Protein AF-0000000071026426 (afdb_homodimer)

InterPro domains:
  IPR013525 ABC-2 type transporter, transmembrane domain [PF01061] (14-200)
  IPR050352 ATP-binding cassette subfamily G transporters [PTHR48041] (13-246)

Radius of gyration: 24.34 Å; Cα contacts (8 Å, |Δi|>4): 706; chains: 2; bounding box: 54×74×60 Å

Secondary structure (DSSP, 8-state):
-HHHHHHTTHHHHHHHHHHHHHHHHT-S---BTTHHHHHHHHHHHHHHHHHHHTTHHHHHHHHHHHHHHHHHHHTT-S-HHHHHHHIIIIIIHHHHHHHHHHHHHHHHHHHT----HHHHHHHHHHHHHHHHHHHHHHHHHHHH-S-HHHHHHHHHHHHHHHHHTTSSSS-GGGS-HHHHGGGGT-HHHHHHHHHHHHHHTT-EEE-TTT--EEEHHHHHHHHT---SHHHHHHHHHHHHHHHHHHHHHHHHHHHHS----/-HHHHHHTTHHHHHHHHHHHHHHHHTTT---BTTHHHHHHHHHHHHHHHHHHHHTHHHHHHHHHHHHHHHHHHHTT-S-HHHHHHHIIIIIIHHHHHHHHHHHHHHHHHHHT----HHHHHHHHHHHHHHHHHHHHHHHHHHHH-S-HHHHHHHHHHHHHHHHHTTSSSS-GGGS-HHHHGGGGT-HHHHHHHHHHHHHHTT-EEE-TTT--EEEHHHHHHHHT---SHHHHHHHHHHHHHHHHHHHHHHHHHHHHS----

Solvent-accessible surface area (backbone atoms only — not comparable to full-atom values): 26632 Å² total; per-residue (Å²): 114,67,71,56,54,63,52,55,62,47,51,49,54,50,38,49,52,50,23,50,49,52,14,58,65,40,48,54,60,58,56,36,40,72,46,23,60,42,32,52,52,25,49,41,44,48,53,54,50,48,36,49,58,66,37,61,63,48,36,59,53,49,44,61,47,46,56,54,44,48,54,42,40,60,69,69,72,45,59,69,65,60,48,50,49,44,44,47,59,62,47,50,37,53,67,46,48,52,43,46,50,52,32,40,61,46,26,46,63,38,23,44,56,75,93,40,70,70,50,46,52,51,47,41,48,40,53,49,44,42,31,46,35,40,42,23,50,33,46,27,34,39,44,68,35,93,42,64,70,60,21,46,50,51,40,51,53,51,50,52,54,19,51,57,44,27,46,80,39,32,46,60,86,71,37,56,75,91,57,43,67,55,41,78,71,14,56,44,18,32,39,34,49,29,46,43,43,64,59,28,54,84,40,70,18,46,26,86,85,81,64,49,72,43,47,31,52,56,53,33,54,76,59,70,46,60,75,47,77,61,35,45,50,47,28,53,50,50,35,50,51,50,25,52,51,34,43,51,50,22,50,53,40,50,64,65,52,78,67,74,128,115,67,73,56,54,63,52,54,63,48,51,49,54,50,38,48,52,49,23,50,49,53,14,57,64,41,47,52,59,59,57,36,41,72,45,22,60,41,31,51,53,26,48,43,45,49,54,54,51,48,36,50,58,66,37,61,64,49,38,57,56,47,42,60,46,47,56,54,44,48,55,41,40,61,70,69,72,48,57,70,66,60,48,50,50,44,44,44,61,63,46,49,39,53,65,47,48,51,42,46,50,54,31,39,62,47,25,46,62,39,23,45,55,77,93,41,70,72,49,47,53,51,48,42,49,40,52,50,42,40,32,47,35,40,42,23,49,34,46,27,34,41,45,68,35,93,42,64,70,60,21,46,50,52,40,50,53,50,50,51,55,18,53,58,43,26,47,80,38,32,46,60,85,72,37,57,74,91,57,44,65,56,42,80,70,14,56,45,18,32,38,34,50,29,45,44,43,64,58,28,55,84,39,70,18,45,25,86,84,82,63,48,74,42,48,32,51,56,53,33,54,74,59,69,46,62,73,49,78,61,34,45,50,47,26,53,50,50,36,49,50,49,28,51,53,35,42,50,50,22,50,53,39,51,67,64,52,80,68,75,130

Organism: Stichopus japonicus (NCBI:txid307972)

Sequence (522 aa):
MKDLQLSVPRQPLVTVVFALIVGGLFWQLDNSEGSGIQNRVGASFFLVTNMLFANAAATELFISERVIFIHESASGYYRVSTYFLAKVFCDLLPMRLIPTVIYCGITYWMIGFVQDAAKFFFFALTLLLTTLAGTSITFFYGATVGNSTLANLATTMSFVVMLIFGGLFLNINTLPTWLQWLQYISFARYGLNALSVNELKGLVFEDELTGRIENGTDYLQEQGIRHDEWGLWQNCVALAAYIIILMTLAYVQLRRIPKTKMKDLQLSVPRQPLVTVVFALIVGGLFWQLDNSEGSGIQNRVGASFFLVTNMLFANAAATELFISERVIFIHESASGYYRVSTYFLAKVFCDLLPMRLIPTVIYCGITYWMIGFVQDAAKFFFFALTLLLTTLAGTSITFFYGATVGNSTLANLATTMSFVVMLIFGGLFLNINTLPTWLQWLQYISFARYGLNALSVNELKGLVFEDELTGRIENGTDYLQEQGIRHDEWGLWQNCVALAAYIIILMTLAYVQLRRIPKTK

Structure (mmCIF, N/CA/C/O backbone):
data_AF-0000000071026426-model_v1
#
loop_
_entity.id
_entity.type
_entity.pdbx_description
1 polymer 'Putative ATP-binding cassette sub-family G member 2 isoform X2'
#
loop_
_atom_site.group_PDB
_atom_site.id
_atom_site.type_symbol
_atom_site.label_atom_id
_atom_site.label_alt_id
_atom_site.label_comp_id
_atom_site.label_asym_id
_atom_site.label_entity_id
_atom_site.label_seq_id
_atom_site.pdbx_PDB_ins_code
_atom_site.Cartn_x
_atom_site.Cartn_y
_atom_site.Cartn_z
_atom_site.occupancy
_atom_site.B_iso_or_equiv
_atom_site.auth_seq_id
_atom_site.auth_comp_id
_atom_site.auth_asym_id
_atom_site.auth_atom_id
_atom_site.pdbx_PDB_model_num
ATOM 1 N N . MET A 1 1 ? 19.656 27.469 12.266 1 32.25 1 MET A N 1
ATOM 2 C CA . MET A 1 1 ? 20.656 26.469 11.922 1 32.25 1 MET A CA 1
ATOM 3 C C . MET A 1 1 ? 20.5 25.203 12.758 1 32.25 1 MET A C 1
ATOM 5 O O . MET A 1 1 ? 21.062 24.172 12.43 1 32.25 1 MET A O 1
ATOM 9 N N . LYS A 1 2 ? 20.047 25.422 14.023 1 40.22 2 LYS A N 1
ATOM 10 C CA . LYS A 1 2 ? 19.922 24.344 14.992 1 40.22 2 LYS A CA 1
ATOM 11 C C . LYS A 1 2 ? 18.844 23.344 14.578 1 40.22 2 LYS A C 1
ATOM 13 O O . LYS A 1 2 ? 19 22.141 14.766 1 40.22 2 LYS A O 1
ATOM 18 N N . ASP A 1 3 ? 17.75 23.797 14.102 1 41.16 3 ASP A N 1
ATOM 19 C CA . ASP A 1 3 ? 16.625 22.938 13.758 1 41.16 3 ASP A CA 1
ATOM 20 C C . ASP A 1 3 ? 16.938 22.062 12.547 1 41.16 3 ASP A C 1
ATOM 22 O O . ASP A 1 3 ? 16.438 20.938 12.438 1 41.16 3 ASP A O 1
ATOM 26 N N . LEU A 1 4 ? 17.766 22.641 11.68 1 40.25 4 LEU A N 1
ATOM 27 C CA . LEU A 1 4 ? 18.281 21.906 10.531 1 40.25 4 LEU A CA 1
ATOM 28 C C . LEU A 1 4 ? 19.219 20.781 10.977 1 40.25 4 LEU A C 1
ATOM 30 O O . LEU A 1 4 ? 19.219 19.703 10.391 1 40.25 4 LEU A O 1
ATOM 34 N N . GLN A 1 5 ? 20.031 21.078 11.938 1 41.94 5 GLN A N 1
ATOM 35 C CA . GLN A 1 5 ? 21 20.094 12.422 1 41.94 5 GLN A CA 1
ATOM 36 C C . GLN A 1 5 ? 20.312 18.875 13.023 1 41.94 5 GLN A C 1
ATOM 38 O O . GLN A 1 5 ? 20.828 17.766 12.938 1 41.94 5 GLN A O 1
ATOM 43 N N . LEU A 1 6 ? 19.312 19.094 13.75 1 42.72 6 LEU A N 1
ATOM 44 C CA . LEU A 1 6 ? 18.609 17.984 14.359 1 42.72 6 LEU A CA 1
ATOM 45 C C . LEU A 1 6 ? 17.812 17.203 13.312 1 42.72 6 LEU A C 1
ATOM 47 O O . LEU A 1 6 ? 17.453 16.047 13.523 1 42.72 6 LEU A O 1
ATOM 51 N N . SER A 1 7 ? 17.484 17.859 12.195 1 45.44 7 SER A N 1
ATOM 52 C CA . SER A 1 7 ? 16.734 17.234 11.117 1 45.44 7 SER A CA 1
ATOM 53 C C . SER A 1 7 ? 17.625 16.312 10.281 1 45.44 7 SER A C 1
ATOM 55 O O . SER A 1 7 ? 17.172 15.297 9.758 1 45.44 7 SER A O 1
ATOM 57 N N . VAL A 1 8 ? 18.953 16.734 10.195 1 46.66 8 VAL A N 1
ATOM 58 C CA . VAL A 1 8 ? 19.891 16.094 9.297 1 46.66 8 VAL A CA 1
ATOM 59 C C . VAL A 1 8 ? 20.203 14.68 9.797 1 46.66 8 VAL A C 1
ATOM 61 O O . VAL A 1 8 ? 20.188 13.719 9.023 1 46.66 8 VAL A O 1
ATOM 64 N N . PRO A 1 9 ? 20.594 14.578 11.078 1 47.81 9 PRO A N 1
ATOM 65 C CA . PRO A 1 9 ? 21 13.227 11.469 1 47.81 9 PRO A CA 1
ATOM 66 C C . PRO A 1 9 ? 19.828 12.25 11.539 1 47.81 9 PRO A C 1
ATOM 68 O O . PRO A 1 9 ? 20.047 11.031 11.578 1 47.81 9 PRO A O 1
ATOM 71 N N . ARG A 1 10 ? 18.672 12.734 11.5 1 55 10 ARG A N 1
ATOM 72 C CA . ARG A 1 10 ? 17.484 11.922 11.75 1 55 10 ARG A CA 1
ATOM 73 C C . ARG A 1 10 ? 17.062 11.156 10.492 1 55 10 ARG A C 1
ATOM 75 O O . ARG A 1 10 ? 16.578 10.023 10.586 1 55 10 ARG A O 1
ATOM 82 N N . GLN A 1 11 ? 17.703 11.617 9.391 1 67.31 11 GLN A N 1
ATOM 83 C CA . GLN A 1 11 ? 17.219 11.008 8.164 1 67.31 11 GLN A CA 1
ATOM 84 C C . GLN A 1 11 ? 17.922 9.672 7.895 1 67.31 11 GLN A C 1
ATOM 86 O O . GLN A 1 11 ? 17.266 8.672 7.613 1 67.31 11 GLN A O 1
ATOM 91 N N . PRO A 1 12 ? 19.312 9.734 8.266 1 71.88 12 PRO A N 1
ATOM 92 C CA . PRO A 1 12 ? 19.969 8.445 8.008 1 71.88 12 PRO A CA 1
ATOM 93 C C . PRO A 1 12 ? 19.562 7.371 9.016 1 71.88 12 PRO A C 1
ATOM 95 O O . PRO A 1 12 ? 19.469 6.191 8.656 1 71.88 12 PRO A O 1
ATOM 98 N N . LEU A 1 13 ? 19.359 7.777 10.242 1 78 13 LEU A N 1
ATOM 99 C CA . LEU A 1 13 ? 19 6.785 11.25 1 78 13 LEU A CA 1
ATOM 100 C C . LEU A 1 13 ? 17.625 6.176 10.93 1 78 13 LEU A C 1
ATOM 102 O O . LEU A 1 13 ? 17.453 4.961 11.055 1 78 13 LEU A O 1
ATOM 106 N N . VAL A 1 14 ? 16.812 6.996 10.492 1 77.12 14 VAL A N 1
ATOM 107 C CA . VAL A 1 14 ? 15.484 6.52 10.148 1 77.12 14 VAL A CA 1
ATOM 108 C C . VAL A 1 14 ? 15.57 5.551 8.969 1 77.12 14 VAL A C 1
ATOM 110 O O . VAL A 1 14 ? 14.914 4.508 8.961 1 77.12 14 VAL A O 1
ATOM 113 N N . THR A 1 15 ? 16.469 5.891 8.094 1 84.19 15 THR A N 1
ATOM 114 C CA . THR A 1 15 ? 16.641 5.047 6.914 1 84.19 15 THR A CA 1
ATOM 115 C C . THR A 1 15 ? 17.203 3.682 7.309 1 84.19 15 THR A C 1
ATOM 117 O O . THR A 1 15 ? 16.766 2.652 6.797 1 84.19 15 THR A O 1
ATOM 120 N N . VAL A 1 16 ? 18.094 3.705 8.227 1 90 16 VAL A N 1
ATOM 121 C CA . VAL A 1 16 ? 18.719 2.459 8.656 1 90 16 VAL A CA 1
ATOM 122 C C . VAL A 1 16 ? 17.688 1.602 9.398 1 90 16 VAL A C 1
ATOM 124 O O . VAL A 1 16 ? 17.625 0.387 9.195 1 90 16 VAL A O 1
ATOM 127 N N . VAL A 1 17 ? 16.938 2.221 10.18 1 87.69 17 VAL A N 1
ATOM 128 C CA . VAL A 1 17 ? 15.922 1.488 10.93 1 87.69 17 VAL A CA 1
ATOM 129 C C . VAL A 1 17 ? 14.922 0.849 9.969 1 87.69 17 VAL A C 1
ATOM 131 O O . VAL A 1 17 ? 14.594 -0.334 10.094 1 87.69 17 VAL A O 1
ATOM 134 N N . PHE A 1 18 ? 14.508 1.568 9.016 1 86.94 18 PHE A N 1
ATOM 135 C CA . PHE A 1 18 ? 13.57 1.042 8.031 1 86.94 18 PHE A CA 1
ATOM 136 C C . PHE A 1 18 ? 14.203 -0.081 7.219 1 86.94 18 PHE A C 1
ATOM 138 O O . PHE A 1 18 ? 13.547 -1.07 6.895 1 86.94 18 PHE A O 1
ATOM 145 N N . ALA A 1 19 ? 15.484 0.162 6.902 1 92.5 19 ALA A N 1
ATOM 146 C CA . ALA A 1 19 ? 16.188 -0.871 6.156 1 92.5 19 ALA A CA 1
ATOM 147 C C . ALA A 1 19 ? 16.281 -2.166 6.957 1 92.5 19 ALA A C 1
ATOM 149 O O . ALA A 1 19 ? 16.078 -3.256 6.414 1 92.5 19 ALA A O 1
ATOM 150 N N . LEU A 1 20 ? 16.5 -2.061 8.234 1 92.25 20 LEU A N 1
ATOM 151 C CA . LEU A 1 20 ? 16.609 -3.234 9.094 1 92.25 20 LEU A CA 1
ATOM 152 C C . LEU A 1 20 ? 15.258 -3.912 9.258 1 92.25 20 LEU A C 1
ATOM 154 O O . LEU A 1 20 ? 15.172 -5.141 9.312 1 92.25 20 LEU A O 1
ATOM 158 N N . ILE A 1 21 ? 14.266 -3.125 9.273 1 88.75 21 ILE A N 1
ATOM 159 C CA . ILE A 1 21 ? 12.922 -3.672 9.398 1 88.75 21 ILE A CA 1
ATOM 160 C C . ILE A 1 21 ? 12.555 -4.461 8.148 1 88.75 21 ILE A C 1
ATOM 162 O O . ILE A 1 21 ? 12.117 -5.609 8.234 1 88.75 21 ILE A O 1
ATOM 166 N N . VAL A 1 22 ? 12.75 -3.832 7.031 1 89.94 22 VAL A N 1
ATOM 167 C CA . VAL A 1 22 ? 12.422 -4.492 5.77 1 89.94 22 VAL A CA 1
ATOM 168 C C . VAL A 1 22 ? 13.312 -5.719 5.586 1 89.94 22 VAL A C 1
ATOM 170 O O . VAL A 1 22 ? 12.836 -6.789 5.199 1 89.94 22 VAL A O 1
ATOM 173 N N . GLY A 1 23 ? 14.617 -5.523 5.875 1 91.44 23 GLY A N 1
ATOM 174 C CA . GLY A 1 23 ? 15.531 -6.652 5.793 1 91.44 23 GLY A CA 1
ATOM 175 C C . GLY A 1 23 ? 15.164 -7.789 6.727 1 91.44 23 GLY A C 1
ATOM 176 O O . GLY A 1 23 ? 15.312 -8.961 6.379 1 91.44 23 GLY A O 1
ATOM 177 N N . GLY A 1 24 ? 14.688 -7.484 7.895 1 88.56 24 GLY A N 1
ATOM 178 C CA . GLY A 1 24 ? 14.25 -8.492 8.844 1 88.56 24 GLY A CA 1
ATOM 179 C C . GLY A 1 24 ? 12.961 -9.172 8.445 1 88.56 24 GLY A C 1
ATOM 180 O O . GLY A 1 24 ? 12.797 -10.383 8.648 1 88.56 24 GLY A O 1
ATOM 181 N N . LEU A 1 25 ? 12.086 -8.414 7.863 1 87.5 25 LEU A N 1
ATOM 182 C CA . LEU A 1 25 ? 10.812 -8.953 7.398 1 87.5 25 LEU A CA 1
ATOM 183 C C . LEU A 1 25 ? 11.023 -9.977 6.289 1 87.5 25 LEU A C 1
ATOM 185 O O . LEU A 1 25 ? 10.344 -11.008 6.246 1 87.5 25 LEU A O 1
ATOM 189 N N . PHE A 1 26 ? 11.93 -9.664 5.461 1 91.44 26 PHE A N 1
ATOM 190 C CA . PHE A 1 26 ? 12.219 -10.539 4.324 1 91.44 26 PHE A CA 1
ATOM 191 C C . PHE A 1 26 ? 13.586 -11.195 4.48 1 91.44 26 PHE A C 1
ATOM 193 O O . PHE A 1 26 ? 14.359 -11.258 3.527 1 91.44 26 PHE A O 1
ATOM 200 N N . TRP A 1 27 ? 13.758 -11.688 5.648 1 88.69 27 TRP A N 1
ATOM 201 C CA . TRP A 1 27 ? 15.07 -12.25 5.969 1 88.69 27 TRP A CA 1
ATOM 202 C C . TRP A 1 27 ? 15.32 -13.531 5.18 1 88.69 27 TRP A C 1
ATOM 204 O O . TRP A 1 27 ? 14.57 -14.5 5.309 1 88.69 27 TRP A O 1
ATOM 214 N N . GLN A 1 28 ? 16.359 -13.469 4.383 1 87.44 28 GLN A N 1
ATOM 215 C CA . GLN A 1 28 ? 16.828 -14.633 3.633 1 87.44 28 GLN A CA 1
ATOM 216 C C . GLN A 1 28 ? 15.672 -15.383 2.988 1 87.44 28 GLN A C 1
ATOM 218 O O . GLN A 1 28 ? 15.289 -16.453 3.455 1 87.44 28 GLN A O 1
ATOM 223 N N . LEU A 1 29 ? 15.336 -14.945 1.868 1 84.75 29 LEU A N 1
ATOM 224 C CA . LEU A 1 29 ? 14.195 -15.484 1.135 1 84.75 29 LEU A CA 1
ATOM 225 C C . LEU A 1 29 ? 14.477 -16.906 0.658 1 84.75 29 LEU A C 1
ATOM 227 O O . LEU A 1 29 ? 15.602 -17.219 0.259 1 84.75 29 LEU A O 1
ATOM 231 N N . ASP A 1 30 ? 13.461 -17.688 0.832 1 79.69 30 ASP A N 1
ATOM 232 C CA . ASP A 1 30 ? 13.578 -19.094 0.429 1 79.69 30 ASP A CA 1
ATOM 233 C C . ASP A 1 30 ? 13.281 -19.266 -1.06 1 79.69 30 ASP A C 1
ATOM 235 O O . ASP A 1 30 ? 12.773 -18.344 -1.706 1 79.69 30 ASP A O 1
ATOM 239 N N . ASN A 1 31 ? 13.766 -20.375 -1.622 1 79 31 ASN A N 1
ATOM 240 C CA . ASN A 1 31 ? 13.5 -20.703 -3.016 1 79 31 ASN A CA 1
ATOM 241 C C . ASN A 1 31 ? 12.391 -21.75 -3.137 1 79 31 ASN A C 1
ATOM 243 O O . ASN A 1 31 ? 12.461 -22.641 -3.986 1 79 31 ASN A O 1
ATOM 247 N N . SER A 1 32 ? 11.406 -21.562 -2.242 1 78.12 32 SER A N 1
ATOM 248 C CA . SER A 1 32 ? 10.281 -22.484 -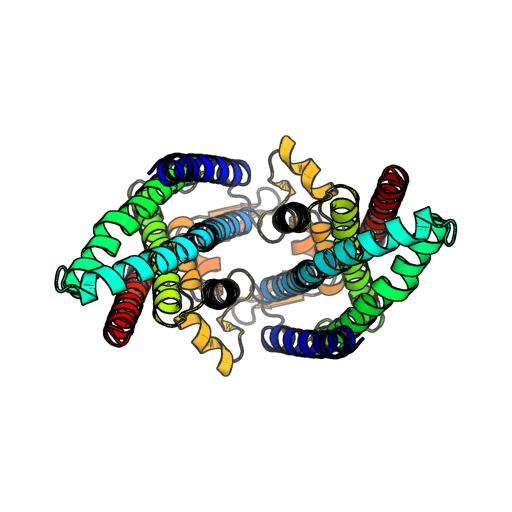2.32 1 78.12 32 SER A CA 1
ATOM 249 C C . SER A 1 32 ? 9.281 -22.047 -3.383 1 78.12 32 SER A C 1
ATOM 251 O O . SER A 1 32 ? 9.164 -20.844 -3.684 1 78.12 32 SER A O 1
ATOM 253 N N . GLU A 1 33 ? 8.711 -23.078 -3.928 1 75.44 33 GLU A N 1
ATOM 254 C CA . GLU A 1 33 ? 7.723 -22.781 -4.961 1 75.44 33 GLU A CA 1
ATOM 255 C C . GLU A 1 33 ? 6.543 -22 -4.391 1 75.44 33 GLU A C 1
ATOM 257 O O . GLU A 1 33 ? 6.055 -22.312 -3.299 1 75.44 33 GLU A O 1
ATOM 262 N N . GLY A 1 34 ? 6.02 -21.062 -5.039 1 73.25 34 GLY A N 1
ATOM 263 C CA . GLY A 1 34 ? 4.895 -20.219 -4.652 1 73.25 34 GLY A CA 1
ATOM 264 C C . GLY A 1 34 ? 5.289 -19.062 -3.76 1 73.25 34 GLY A C 1
ATOM 265 O O . GLY A 1 34 ? 5.184 -17.906 -4.16 1 73.25 34 GLY A O 1
ATOM 266 N N . SER A 1 35 ? 5.938 -19.438 -2.664 1 81.19 35 SER A N 1
ATOM 267 C CA . SER A 1 35 ? 6.285 -18.391 -1.703 1 81.19 35 SER A CA 1
ATOM 268 C C . SER A 1 35 ? 7.539 -17.641 -2.137 1 81.19 35 SER A C 1
ATOM 270 O O . SER A 1 35 ? 7.691 -16.453 -1.832 1 81.19 35 SER A O 1
ATOM 272 N N . GLY A 1 36 ? 8.383 -18.344 -2.879 1 85.88 36 GLY A N 1
ATOM 273 C CA . GLY A 1 36 ? 9.633 -17.719 -3.285 1 85.88 36 GLY A CA 1
ATOM 274 C C . GLY A 1 36 ? 9.43 -16.516 -4.18 1 85.88 36 GLY A C 1
ATOM 275 O O . GLY A 1 36 ? 10.016 -15.453 -3.941 1 85.88 36 GLY A O 1
ATOM 276 N N . ILE A 1 37 ? 8.602 -16.734 -5.195 1 87.12 37 ILE A N 1
ATOM 277 C CA . ILE A 1 37 ? 8.359 -15.641 -6.133 1 87.12 37 ILE A CA 1
ATOM 278 C C . ILE A 1 37 ? 7.547 -14.539 -5.445 1 87.12 37 ILE A C 1
ATOM 280 O O . ILE A 1 37 ? 7.859 -13.359 -5.582 1 87.12 37 ILE A O 1
ATOM 284 N N . GLN A 1 38 ? 6.578 -14.93 -4.684 1 86.88 38 GLN A N 1
ATOM 285 C CA . GLN A 1 38 ? 5.734 -13.961 -3.99 1 86.88 38 GLN A CA 1
ATOM 286 C C . GLN A 1 38 ? 6.555 -13.078 -3.055 1 86.88 38 GLN A C 1
ATOM 288 O O . GLN A 1 38 ? 6.391 -11.859 -3.039 1 86.88 38 GLN A O 1
ATOM 293 N N . ASN A 1 39 ? 7.473 -13.688 -2.289 1 90.56 39 ASN A N 1
ATOM 294 C CA . ASN A 1 39 ? 8.273 -12.938 -1.323 1 90.56 39 ASN A CA 1
ATOM 295 C C . ASN A 1 39 ? 9.266 -12.016 -2.016 1 90.56 39 ASN A C 1
ATOM 297 O O . ASN A 1 39 ? 9.516 -10.898 -1.545 1 90.56 39 ASN A O 1
ATOM 301 N N . ARG A 1 40 ? 9.82 -12.477 -3.111 1 93.12 40 ARG A N 1
ATOM 302 C CA . ARG A 1 40 ? 10.797 -11.656 -3.822 1 93.12 40 ARG A CA 1
ATOM 303 C C . ARG A 1 40 ? 10.125 -10.461 -4.488 1 93.12 40 ARG A C 1
ATOM 305 O O . ARG A 1 40 ? 10.641 -9.336 -4.426 1 93.12 40 ARG A O 1
ATOM 312 N N . VAL A 1 41 ? 9.008 -10.719 -5.094 1 93.06 41 VAL A N 1
ATOM 313 C CA . VAL A 1 41 ? 8.281 -9.625 -5.734 1 93.06 41 VAL A CA 1
ATOM 314 C C . VAL A 1 41 ? 7.715 -8.688 -4.672 1 93.06 41 VAL A C 1
ATOM 316 O O . VAL A 1 41 ? 7.734 -7.465 -4.836 1 93.06 41 VAL A O 1
ATOM 319 N N . GLY A 1 42 ? 7.242 -9.234 -3.568 1 93.19 42 GLY A N 1
ATOM 320 C CA . GLY A 1 42 ? 6.777 -8.422 -2.457 1 93.19 42 GLY A CA 1
ATOM 321 C C . GLY A 1 42 ? 7.867 -7.559 -1.848 1 93.19 42 GLY A C 1
ATOM 322 O O . GLY A 1 42 ? 7.645 -6.383 -1.548 1 93.19 42 GLY A O 1
ATOM 323 N N . ALA A 1 43 ? 8.984 -8.18 -1.682 1 94.12 43 ALA A N 1
ATOM 324 C CA . ALA A 1 43 ? 10.117 -7.426 -1.155 1 94.12 43 ALA A CA 1
ATOM 325 C C . ALA A 1 43 ? 10.492 -6.27 -2.084 1 94.12 43 ALA A C 1
ATOM 327 O O . ALA A 1 43 ? 10.727 -5.148 -1.627 1 94.12 43 ALA A O 1
ATOM 328 N N . SER A 1 44 ? 10.531 -6.582 -3.4 1 95.81 44 SER A N 1
ATOM 329 C CA . SER A 1 44 ? 10.852 -5.547 -4.379 1 95.81 44 SER A CA 1
ATOM 330 C C . SER A 1 44 ? 9.828 -4.418 -4.344 1 95.81 44 SER A C 1
ATOM 332 O O . SER A 1 44 ? 10.188 -3.242 -4.453 1 95.81 44 SER A O 1
ATOM 334 N N . PHE A 1 45 ? 8.633 -4.816 -4.199 1 95.5 45 PHE A N 1
ATOM 335 C CA . PHE A 1 45 ? 7.578 -3.811 -4.113 1 95.5 45 PHE A CA 1
ATOM 336 C C . PHE A 1 45 ? 7.762 -2.941 -2.873 1 95.5 45 PHE A C 1
ATOM 338 O O . PHE A 1 45 ? 7.594 -1.722 -2.936 1 95.5 45 PHE A O 1
ATOM 345 N N . PHE A 1 46 ? 8.094 -3.502 -1.81 1 92.5 46 PHE A N 1
ATOM 346 C CA . PHE A 1 46 ? 8.305 -2.76 -0.571 1 92.5 46 PHE A CA 1
ATOM 347 C C . PHE A 1 46 ? 9.469 -1.788 -0.713 1 92.5 46 PHE A C 1
ATOM 349 O O . PHE A 1 46 ? 9.414 -0.668 -0.201 1 92.5 46 PHE A O 1
ATOM 356 N N . LEU A 1 47 ? 10.438 -2.246 -1.31 1 95.12 47 LEU A N 1
ATOM 357 C CA . LEU A 1 47 ? 11.609 -1.393 -1.51 1 95.12 47 LEU A CA 1
ATOM 358 C C . LEU A 1 47 ? 11.25 -0.169 -2.346 1 95.12 47 LEU A C 1
ATOM 360 O O . LEU A 1 47 ? 11.602 0.958 -1.988 1 95.12 47 LEU A O 1
ATOM 364 N N . VAL A 1 48 ? 10.531 -0.422 -3.391 1 94.19 48 VAL A N 1
ATOM 365 C CA . VAL A 1 48 ? 10.125 0.666 -4.273 1 94.19 48 VAL A CA 1
ATOM 366 C C . VAL A 1 48 ? 9.188 1.612 -3.525 1 94.19 48 VAL A C 1
ATOM 368 O O . VAL A 1 48 ? 9.328 2.834 -3.615 1 94.19 48 VAL A O 1
ATOM 371 N N . THR A 1 49 ? 8.234 1 -2.818 1 91.75 49 THR A N 1
ATOM 372 C CA . THR A 1 49 ? 7.273 1.801 -2.07 1 91.75 49 THR A CA 1
ATOM 373 C C . THR A 1 49 ? 7.977 2.658 -1.024 1 91.75 49 THR A C 1
ATOM 375 O O . THR A 1 49 ? 7.598 3.811 -0.799 1 91.75 49 THR A O 1
ATOM 378 N N . ASN A 1 50 ? 9 2.135 -0.428 1 89.31 50 ASN A N 1
ATOM 379 C CA . ASN A 1 50 ? 9.758 2.883 0.571 1 89.31 50 ASN A CA 1
ATOM 380 C C . ASN A 1 50 ? 10.453 4.094 -0.043 1 89.31 50 ASN A C 1
ATOM 382 O O . ASN A 1 50 ? 10.578 5.137 0.603 1 89.31 50 ASN A O 1
ATOM 386 N N . MET A 1 51 ? 10.898 3.971 -1.261 1 89.62 51 MET A N 1
ATOM 387 C CA . MET A 1 51 ? 11.531 5.098 -1.942 1 89.62 51 MET A CA 1
ATOM 388 C C . MET A 1 51 ? 10.523 6.219 -2.182 1 89.62 51 MET A C 1
ATOM 390 O O . MET A 1 51 ? 10.875 7.398 -2.146 1 89.62 51 MET A O 1
ATOM 394 N N . LEU A 1 52 ? 9.289 5.816 -2.396 1 84.81 52 LEU A N 1
ATOM 395 C CA . LEU A 1 52 ? 8.242 6.805 -2.633 1 84.81 52 LEU A CA 1
ATOM 396 C C . LEU A 1 52 ? 7.875 7.527 -1.342 1 84.81 52 LEU A C 1
ATOM 398 O O . LEU A 1 52 ? 7.734 8.75 -1.331 1 84.81 52 LEU A O 1
ATOM 402 N N . PHE A 1 53 ? 7.797 6.801 -0.263 1 74.75 53 PHE A N 1
ATOM 403 C CA . PHE A 1 53 ? 7.352 7.391 0.994 1 74.75 53 PHE A CA 1
ATOM 404 C C . PHE A 1 53 ? 8.469 8.195 1.639 1 74.75 53 PHE A C 1
ATOM 406 O O . PHE A 1 53 ? 8.211 9.133 2.396 1 74.75 53 PHE A O 1
ATOM 413 N N . ALA A 1 54 ? 9.719 7.828 1.398 1 72.06 54 ALA A N 1
ATOM 414 C CA . ALA A 1 54 ? 10.844 8.602 1.912 1 72.06 54 ALA A CA 1
ATOM 415 C C . ALA A 1 54 ? 10.859 10.008 1.329 1 72.06 54 ALA A C 1
ATOM 417 O O . ALA A 1 54 ? 11.43 10.93 1.922 1 72.06 54 ALA A O 1
ATOM 418 N N . ASN A 1 55 ? 10.195 10.273 0.222 1 70.31 55 ASN A N 1
ATOM 419 C CA . ASN A 1 55 ? 10.188 11.562 -0.47 1 70.31 55 ASN A CA 1
ATOM 420 C C . ASN A 1 55 ? 9.094 12.477 0.061 1 70.31 55 ASN A C 1
ATOM 422 O O . ASN A 1 55 ? 9.078 13.672 -0.242 1 70.31 55 ASN A O 1
ATOM 426 N N . ALA A 1 56 ? 8.219 11.953 0.819 1 62.75 56 ALA A N 1
ATOM 427 C CA . ALA A 1 56 ? 7.109 12.781 1.298 1 62.75 56 ALA A CA 1
ATOM 428 C C . ALA A 1 56 ? 7.613 13.922 2.17 1 62.75 56 ALA A C 1
ATOM 430 O O . ALA A 1 56 ? 7.07 15.031 2.123 1 62.75 56 ALA A O 1
ATOM 431 N N . ALA A 1 57 ? 8.711 13.703 2.834 1 59.41 57 ALA A N 1
ATOM 432 C CA . ALA A 1 57 ? 9.297 14.758 3.654 1 59.41 57 ALA A CA 1
ATOM 433 C C . ALA A 1 57 ? 9.984 15.812 2.787 1 59.41 57 ALA A C 1
ATOM 435 O O . ALA A 1 57 ? 10.133 16.969 3.197 1 59.41 57 ALA A O 1
ATOM 436 N N . ALA A 1 58 ? 10.297 15.43 1.609 1 61.5 58 ALA A N 1
ATOM 437 C CA . ALA A 1 58 ? 11.016 16.312 0.692 1 61.5 58 ALA A CA 1
ATOM 438 C C . ALA A 1 58 ? 10.133 17.453 0.218 1 61.5 58 ALA A C 1
ATOM 440 O O . ALA A 1 58 ? 10.617 18.547 -0.059 1 61.5 58 ALA A O 1
ATOM 441 N N . THR A 1 59 ? 8.906 17.266 0.214 1 63.12 59 THR A N 1
ATOM 442 C CA . THR A 1 59 ? 7.98 18.297 -0.25 1 63.12 59 THR A CA 1
ATOM 443 C C . THR A 1 59 ? 8.047 19.531 0.653 1 63.12 59 THR A C 1
ATOM 445 O O . THR A 1 59 ? 8.055 20.656 0.169 1 63.12 59 THR A O 1
ATOM 448 N N . GLU A 1 60 ? 8.141 19.156 1.884 1 62.44 60 GLU A N 1
ATOM 449 C CA . GLU A 1 60 ? 8.141 20.266 2.836 1 62.44 60 GLU A CA 1
ATOM 450 C C . GLU A 1 60 ? 9.422 21.094 2.723 1 62.44 60 GLU A C 1
ATOM 452 O O . GLU A 1 60 ? 9.383 22.328 2.797 1 62.44 60 GLU A O 1
ATOM 457 N N . LEU A 1 61 ? 10.453 20.438 2.498 1 61.09 61 LEU A N 1
ATOM 458 C CA . LEU A 1 61 ? 11.742 21.109 2.381 1 61.09 61 LEU A CA 1
ATOM 459 C C . LEU A 1 61 ? 11.789 21.969 1.116 1 61.09 61 LEU A C 1
ATOM 461 O O . LEU A 1 61 ? 12.312 23.078 1.137 1 61.09 61 LEU A O 1
ATOM 465 N N . PHE A 1 62 ? 11.188 21.578 0.106 1 63.38 62 PHE A N 1
ATOM 466 C CA . PHE A 1 62 ? 11.211 22.266 -1.174 1 63.38 62 PHE A CA 1
ATOM 467 C C . PHE A 1 62 ? 10.383 23.547 -1.11 1 63.38 62 PHE A C 1
ATOM 469 O O . PHE A 1 62 ? 10.82 24.609 -1.582 1 63.38 62 PHE A O 1
ATOM 476 N N . ILE A 1 63 ? 9.305 23.438 -0.518 1 64.06 63 ILE A N 1
ATOM 477 C CA . ILE A 1 63 ? 8.43 24.609 -0.456 1 64.06 63 ILE A CA 1
ATOM 478 C C . ILE A 1 63 ? 9.062 25.688 0.415 1 64.06 63 ILE A C 1
ATOM 480 O O . ILE A 1 63 ? 9.008 26.875 0.084 1 64.06 63 ILE A O 1
ATOM 484 N N . SER A 1 64 ? 9.656 25.219 1.485 1 66.69 64 SER A N 1
ATOM 485 C CA . SER A 1 64 ? 10.305 26.188 2.361 1 66.69 64 SER A CA 1
ATOM 486 C C . SER A 1 64 ? 11.469 26.875 1.654 1 66.69 64 SER A C 1
ATOM 488 O O . SER A 1 64 ? 11.68 28.078 1.835 1 66.69 64 SER A O 1
ATOM 490 N N . GLU A 1 65 ? 12.094 26.141 0.853 1 66 65 GLU A N 1
ATOM 491 C CA . GLU A 1 65 ? 13.266 26.688 0.169 1 66 65 GLU A CA 1
ATOM 492 C C . GLU A 1 65 ? 12.852 27.562 -1.017 1 66 65 GLU A C 1
ATOM 494 O O . GLU A 1 65 ? 13.562 28.5 -1.379 1 66 65 GLU A O 1
ATOM 499 N N . ARG A 1 66 ? 11.758 27.188 -1.478 1 66.62 66 ARG A N 1
ATOM 500 C CA . ARG A 1 66 ? 11.227 27.969 -2.59 1 66.62 66 ARG A CA 1
ATOM 501 C C . ARG A 1 66 ? 11.031 29.438 -2.191 1 66.62 66 ARG A C 1
ATOM 503 O O . ARG A 1 66 ? 11.32 30.344 -2.973 1 66.62 66 ARG A O 1
ATOM 510 N N . VAL A 1 67 ? 10.609 29.656 -1.032 1 64.81 67 VAL A N 1
ATOM 511 C CA . VAL A 1 67 ? 10.375 31 -0.543 1 64.81 67 VAL A CA 1
ATOM 512 C C . VAL A 1 67 ? 11.695 31.766 -0.464 1 64.81 67 VAL A C 1
ATOM 514 O O . VAL A 1 67 ? 11.773 32.938 -0.845 1 64.81 67 VAL A O 1
ATOM 517 N N . ILE A 1 68 ? 12.633 31.094 0.008 1 65 68 ILE A N 1
ATOM 518 C CA . ILE A 1 68 ? 13.945 31.703 0.123 1 65 68 ILE A CA 1
ATOM 519 C C . ILE A 1 68 ? 14.484 32.031 -1.268 1 65 68 ILE A C 1
ATOM 521 O O . ILE A 1 68 ? 15.055 33.125 -1.476 1 65 68 ILE A O 1
ATOM 525 N N . PHE A 1 69 ? 14.195 31.219 -2.172 1 67.25 69 PHE A N 1
ATOM 526 C CA . PHE A 1 69 ? 14.664 31.391 -3.543 1 67.25 69 PHE A CA 1
ATOM 527 C C . PHE A 1 69 ? 14.016 32.625 -4.188 1 67.25 69 PHE A C 1
ATOM 529 O O . PHE A 1 69 ? 14.688 33.406 -4.855 1 67.25 69 PHE A O 1
ATOM 536 N N . ILE A 1 70 ? 12.852 32.688 -4.02 1 65.94 70 ILE A N 1
ATOM 537 C CA . ILE A 1 70 ? 12.125 33.812 -4.613 1 65.94 70 ILE A CA 1
ATOM 538 C C . ILE A 1 70 ? 12.695 35.125 -4.086 1 65.94 70 ILE A C 1
ATOM 540 O O . ILE A 1 70 ? 12.883 36.094 -4.848 1 65.94 70 ILE A O 1
ATOM 544 N N . HIS A 1 71 ? 13.109 35.062 -2.863 1 65.31 71 HIS A N 1
ATOM 545 C CA . HIS A 1 71 ? 13.633 36.281 -2.256 1 65.31 71 HIS A CA 1
ATOM 546 C C . HIS A 1 71 ? 15.039 36.594 -2.771 1 65.31 71 HIS A C 1
ATOM 548 O O . HIS A 1 71 ? 15.359 37.75 -3.045 1 65.31 71 HIS A O 1
ATOM 554 N N . GLU A 1 72 ? 15.773 35.562 -2.92 1 64.31 72 GLU A N 1
ATOM 555 C CA . GLU A 1 72 ? 17.156 35.75 -3.32 1 64.31 72 GLU A CA 1
ATOM 556 C C . GLU A 1 72 ? 17.266 36.031 -4.812 1 64.31 72 GLU A C 1
ATOM 558 O O . GLU A 1 72 ? 18.172 36.75 -5.238 1 64.31 72 GLU A O 1
ATOM 563 N N . SER A 1 73 ? 16.422 35.406 -5.59 1 63.97 73 SER A N 1
ATOM 564 C CA . SER A 1 73 ? 16.422 35.656 -7.031 1 63.97 73 SER A CA 1
ATOM 565 C C . SER A 1 73 ? 15.938 37.062 -7.355 1 63.97 73 SER A C 1
ATOM 567 O O . SER A 1 73 ? 16.406 37.688 -8.32 1 63.97 73 SER A O 1
ATOM 569 N N . ALA A 1 74 ? 15.008 37.5 -6.562 1 62.28 74 ALA A N 1
ATOM 570 C CA . ALA A 1 74 ? 14.508 38.875 -6.734 1 62.28 74 ALA A CA 1
ATOM 571 C C . ALA A 1 74 ? 15.609 39.906 -6.473 1 62.28 74 ALA A C 1
ATOM 573 O O . ALA A 1 74 ? 15.617 40.969 -7.082 1 62.28 74 ALA A O 1
ATOM 574 N N . SER A 1 75 ? 16.453 39.562 -5.652 1 62.06 75 SER A N 1
ATOM 575 C CA . SER A 1 75 ? 17.531 40.469 -5.328 1 62.06 75 SER A CA 1
ATOM 576 C C . SER A 1 75 ? 18.688 40.375 -6.324 1 62.06 75 SER A C 1
ATOM 578 O O . SER A 1 75 ? 19.688 41.062 -6.191 1 62.06 75 SER A O 1
ATOM 580 N N . GLY A 1 76 ? 18.547 39.656 -7.426 1 60.12 76 GLY A N 1
ATOM 581 C CA . GLY A 1 76 ? 19.516 39.562 -8.508 1 60.12 76 GLY A CA 1
ATOM 582 C C . GLY A 1 76 ? 20.688 38.656 -8.195 1 60.12 76 GLY A C 1
ATOM 583 O O . GLY A 1 76 ? 21.703 38.656 -8.906 1 60.12 76 GLY A O 1
ATOM 584 N N . TYR A 1 77 ? 20.688 37.938 -7.082 1 58.5 77 TYR A N 1
ATOM 585 C CA . TYR A 1 77 ? 21.875 37.25 -6.617 1 58.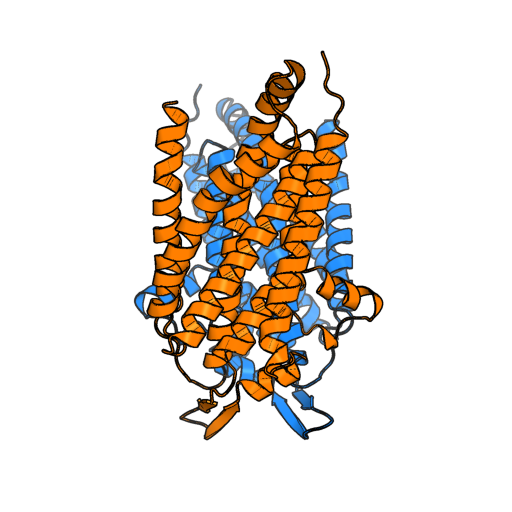5 77 TYR A CA 1
ATOM 586 C C . TYR A 1 77 ? 22.078 35.938 -7.379 1 58.5 77 TYR A C 1
ATOM 588 O O . TYR A 1 77 ? 23.203 35.562 -7.699 1 58.5 77 TYR A O 1
ATOM 596 N N . TYR A 1 78 ? 21.062 35.219 -7.602 1 62.16 78 TYR A N 1
ATOM 597 C CA . TYR A 1 78 ? 21.297 33.906 -8.203 1 62.16 78 TYR A CA 1
ATOM 598 C C . TYR A 1 78 ? 20.375 33.719 -9.398 1 62.16 78 TYR A C 1
ATOM 600 O O . TYR A 1 78 ? 19.234 34.188 -9.406 1 62.16 78 TYR A O 1
ATOM 608 N N . ARG A 1 79 ? 21.078 33.25 -10.539 1 69.75 79 ARG A N 1
ATOM 609 C CA . ARG A 1 79 ? 20.266 32.781 -11.664 1 69.75 79 ARG A CA 1
ATOM 610 C C . ARG A 1 79 ? 19.438 31.562 -11.281 1 69.75 79 ARG A C 1
ATOM 612 O O . ARG A 1 79 ? 19.859 30.766 -10.438 1 69.75 79 ARG A O 1
ATOM 619 N N . VAL A 1 80 ? 18.234 31.531 -11.773 1 73.69 80 VAL A N 1
ATOM 620 C CA . VAL A 1 80 ? 17.297 30.438 -11.484 1 73.69 80 VAL A CA 1
ATOM 621 C C . VAL A 1 80 ? 17.938 29.094 -11.82 1 73.69 80 VAL A C 1
ATOM 623 O O . VAL A 1 80 ? 17.781 28.125 -11.078 1 73.69 80 VAL A O 1
ATOM 626 N N . SER A 1 81 ? 18.688 29.031 -12.867 1 74.94 81 SER A N 1
ATOM 627 C CA . SER A 1 81 ? 19.297 27.797 -13.32 1 74.94 81 SER A CA 1
ATOM 628 C C . SER A 1 81 ? 20.359 27.312 -12.344 1 74.94 81 SER A C 1
ATOM 630 O O . SER A 1 81 ? 20.422 26.109 -12.023 1 74.94 81 SER A O 1
ATOM 632 N N . THR A 1 82 ? 21.156 28.203 -11.898 1 71.06 82 THR A N 1
ATOM 633 C CA . THR A 1 82 ? 22.234 27.828 -10.984 1 71.06 82 THR A CA 1
ATOM 634 C C . THR A 1 82 ? 21.672 27.406 -9.633 1 71.06 82 THR A C 1
ATOM 636 O O . THR A 1 82 ? 22.172 26.469 -9.008 1 71.06 82 THR A O 1
ATOM 639 N N . TYR A 1 83 ? 20.688 28.047 -9.352 1 70.12 83 TYR A N 1
ATOM 640 C CA . TYR A 1 83 ? 20.047 27.703 -8.086 1 70.12 83 TYR A CA 1
ATOM 641 C C . TYR A 1 83 ? 19.422 26.312 -8.156 1 70.12 83 TYR A C 1
ATOM 643 O O . TYR A 1 83 ? 19.609 25.5 -7.246 1 70.12 83 TYR A O 1
ATOM 651 N N . PHE A 1 84 ? 18.719 26.156 -9.188 1 74.44 84 PHE A N 1
ATOM 652 C CA . PHE A 1 84 ? 18.047 24.875 -9.367 1 74.44 84 PHE A CA 1
ATOM 653 C C . PHE A 1 84 ? 19.062 23.734 -9.398 1 74.44 84 PHE A C 1
ATOM 655 O O . PHE A 1 84 ? 18.859 22.703 -8.734 1 74.44 84 PHE A O 1
ATOM 662 N N . LEU A 1 85 ? 20.078 23.938 -10.086 1 74.12 85 LEU A N 1
ATOM 663 C CA . LEU A 1 85 ? 21.078 22.891 -10.219 1 74.12 85 LEU A CA 1
ATOM 664 C C . LEU A 1 85 ? 21.797 22.656 -8.898 1 74.12 85 LEU A C 1
ATOM 666 O O . LEU A 1 85 ? 22.109 21.516 -8.547 1 74.12 85 LEU A O 1
ATOM 670 N N . ALA A 1 86 ? 22.031 23.75 -8.211 1 69.94 86 ALA A N 1
ATOM 671 C CA . ALA A 1 86 ? 22.688 23.641 -6.914 1 69.94 86 ALA A CA 1
ATOM 672 C C . ALA A 1 86 ? 21.812 22.891 -5.914 1 69.94 86 ALA A C 1
ATOM 674 O O . ALA A 1 86 ? 22.281 22.031 -5.172 1 69.94 86 ALA A O 1
ATOM 675 N N . LYS A 1 87 ? 20.609 23.172 -5.996 1 69.06 87 LYS A N 1
ATOM 676 C CA . LYS A 1 87 ? 19.672 22.531 -5.094 1 69.06 87 LYS A CA 1
ATOM 677 C C . LYS A 1 87 ? 19.516 21.047 -5.414 1 69.06 87 LYS A C 1
ATOM 679 O O . LYS A 1 87 ? 19.5 20.219 -4.512 1 69.06 87 LYS A O 1
ATOM 684 N N . VAL A 1 88 ? 19.406 20.812 -6.625 1 71.94 88 VAL A N 1
ATOM 685 C CA . VAL A 1 88 ? 19.234 19.438 -7.051 1 71.94 88 VAL A CA 1
ATOM 686 C C . VAL A 1 88 ? 20.5 18.641 -6.754 1 71.94 88 VAL A C 1
ATOM 688 O O . VAL A 1 88 ? 20.438 17.562 -6.152 1 71.94 88 VAL A O 1
ATOM 691 N N . PHE A 1 89 ? 21.609 19.172 -7.156 1 71.06 89 PHE A N 1
ATOM 692 C CA . PHE A 1 89 ? 22.844 18.406 -7.082 1 71.06 89 PHE A CA 1
ATOM 693 C C . PHE A 1 89 ? 23.422 18.453 -5.672 1 71.06 89 PHE A C 1
ATOM 695 O O . PHE A 1 89 ? 23.984 17.453 -5.195 1 71.06 89 PHE A O 1
ATOM 702 N N . CYS A 1 90 ? 23.297 19.547 -5.078 1 65.12 90 CYS A N 1
ATOM 703 C CA . CYS A 1 90 ? 24.016 19.672 -3.82 1 65.12 90 CYS A CA 1
ATOM 704 C C . CYS A 1 90 ? 23.141 19.266 -2.643 1 65.12 90 CYS A C 1
ATOM 706 O O . CYS A 1 90 ? 23.641 18.75 -1.642 1 65.12 90 CYS A O 1
ATOM 708 N N . ASP A 1 91 ? 22.031 19.469 -2.779 1 65.38 91 ASP A N 1
ATOM 709 C CA . ASP A 1 91 ? 21.234 19.266 -1.573 1 65.38 91 ASP A CA 1
ATOM 710 C C . ASP A 1 91 ? 20.359 18.016 -1.701 1 65.38 91 ASP A C 1
ATOM 712 O O . ASP A 1 91 ? 20.438 17.109 -0.869 1 65.38 91 ASP A O 1
ATOM 716 N N . LEU A 1 92 ? 19.672 18.031 -2.744 1 67.5 92 LEU A N 1
ATOM 717 C CA . LEU A 1 92 ? 18.641 17 -2.857 1 67.5 92 LEU A CA 1
ATOM 718 C C . LEU A 1 92 ? 19.281 15.641 -3.131 1 67.5 92 LEU A C 1
ATOM 720 O O . LEU A 1 92 ? 18.906 14.648 -2.504 1 67.5 92 LEU A O 1
ATOM 724 N N . LEU A 1 93 ? 20.312 15.68 -3.955 1 68.06 93 LEU A N 1
ATOM 725 C CA . LEU A 1 93 ? 20.891 14.414 -4.402 1 68.06 93 LEU A CA 1
ATOM 726 C C . LEU A 1 93 ? 21.656 13.734 -3.27 1 68.06 93 LEU A C 1
ATOM 728 O O . LEU A 1 93 ? 21.391 12.57 -2.953 1 68.06 93 LEU A O 1
ATOM 732 N N . PRO A 1 94 ? 22.438 14.523 -2.576 1 71.88 94 PRO A N 1
ATOM 733 C CA . PRO A 1 94 ? 23.172 13.852 -1.511 1 71.88 94 PRO A CA 1
ATOM 734 C C . PRO A 1 94 ? 22.281 13.43 -0.342 1 71.88 94 PRO A C 1
ATOM 736 O O . PRO A 1 94 ? 22.547 12.414 0.303 1 71.88 94 PRO A O 1
ATOM 739 N N . MET A 1 95 ? 21.312 14.18 -0.201 1 74.69 95 MET A N 1
ATOM 740 C CA . MET A 1 95 ? 20.453 13.891 0.938 1 74.69 95 MET A CA 1
ATOM 741 C C . MET A 1 95 ? 19.562 12.688 0.658 1 74.69 95 MET A C 1
ATOM 743 O O . MET A 1 95 ? 19.094 12.023 1.587 1 74.69 95 MET A O 1
ATOM 747 N N . ARG A 1 96 ? 19.484 12.391 -0.571 1 80.44 96 ARG A N 1
ATOM 748 C CA . ARG A 1 96 ? 18.625 11.266 -0.934 1 80.44 96 ARG A CA 1
ATOM 749 C C . ARG A 1 96 ? 19.453 10.078 -1.4 1 80.44 96 ARG A C 1
ATOM 751 O O . ARG A 1 96 ? 19.109 8.93 -1.119 1 80.44 96 ARG A O 1
ATOM 758 N N . LEU A 1 97 ? 20.547 10.43 -2.023 1 85.06 97 LEU A N 1
ATOM 759 C CA . LEU A 1 97 ? 21.344 9.367 -2.621 1 85.06 97 LEU A CA 1
ATOM 760 C C . LEU A 1 97 ? 22.078 8.57 -1.548 1 85.06 97 LEU A C 1
ATOM 762 O O . LEU A 1 97 ? 22.094 7.336 -1.588 1 85.06 97 LEU A O 1
ATOM 766 N N . ILE A 1 98 ? 22.562 9.266 -0.588 1 86.06 98 ILE A N 1
ATOM 767 C CA . ILE A 1 98 ? 23.359 8.594 0.427 1 86.06 98 ILE A CA 1
ATOM 768 C C . ILE A 1 98 ? 22.469 7.652 1.241 1 86.06 98 ILE A C 1
ATOM 770 O O . ILE A 1 98 ? 22.781 6.469 1.395 1 86.06 98 ILE A O 1
ATOM 774 N N . PRO A 1 99 ? 21.391 8.148 1.693 1 86.44 99 PRO A N 1
ATOM 775 C CA . PRO A 1 99 ? 20.516 7.234 2.438 1 86.44 99 PRO A CA 1
ATOM 776 C C . PRO A 1 99 ? 20.047 6.055 1.595 1 86.44 99 PRO A C 1
ATOM 778 O O . PRO A 1 99 ? 19.906 4.941 2.109 1 86.44 99 PRO A O 1
ATOM 781 N N . THR A 1 100 ? 19.781 6.305 0.352 1 91.5 100 THR A N 1
ATOM 782 C CA . THR A 1 100 ? 19.312 5.238 -0.526 1 91.5 100 THR A CA 1
ATOM 783 C C . THR A 1 100 ? 20.406 4.184 -0.721 1 91.5 100 THR A C 1
ATOM 785 O O . THR A 1 100 ? 20.109 2.984 -0.73 1 91.5 100 THR A O 1
ATOM 788 N N . VAL A 1 101 ? 21.656 4.668 -0.851 1 93.06 101 VAL A N 1
ATOM 789 C CA . VAL A 1 101 ? 22.766 3.734 -1.022 1 93.06 101 VAL A CA 1
ATOM 790 C C . VAL A 1 101 ? 22.922 2.887 0.238 1 93.06 101 VAL A C 1
ATOM 792 O O . VAL A 1 101 ? 23.109 1.671 0.156 1 93.06 101 VAL A O 1
ATOM 795 N N . ILE A 1 102 ? 22.844 3.469 1.358 1 92.44 102 ILE A N 1
ATOM 796 C CA . ILE A 1 102 ? 22.906 2.742 2.621 1 92.44 102 ILE A CA 1
ATOM 797 C C . ILE A 1 102 ? 21.75 1.754 2.717 1 92.44 102 ILE A C 1
ATOM 799 O O . ILE A 1 102 ? 21.938 0.596 3.094 1 92.44 102 ILE A O 1
ATOM 803 N N . TYR A 1 103 ? 20.594 2.236 2.371 1 94.19 103 TYR A N 1
ATOM 804 C CA . TYR A 1 103 ? 19.391 1.408 2.367 1 94.19 103 TYR A CA 1
ATOM 805 C C . TYR A 1 103 ? 19.578 0.171 1.499 1 94.19 103 TYR A C 1
ATOM 807 O O . TYR A 1 103 ? 19.219 -0.939 1.9 1 94.19 103 TYR A O 1
ATOM 815 N N . CYS A 1 104 ? 20.188 0.354 0.307 1 95.75 104 CYS A N 1
ATOM 816 C CA . CYS A 1 104 ? 20.406 -0.743 -0.629 1 95.75 104 CYS A CA 1
ATOM 817 C C . CYS A 1 104 ? 21.406 -1.747 -0.063 1 95.75 104 CYS A C 1
ATOM 819 O O . CYS A 1 104 ? 21.203 -2.957 -0.169 1 95.75 104 CYS A O 1
ATOM 821 N N . GLY A 1 105 ? 22.469 -1.221 0.52 1 95.69 105 GLY A N 1
ATOM 822 C CA . GLY A 1 105 ? 23.484 -2.096 1.073 1 95.69 105 GLY A CA 1
ATOM 823 C C . GLY A 1 105 ? 22.969 -2.996 2.178 1 95.69 105 GLY A C 1
ATOM 824 O O . GLY A 1 105 ? 23.344 -4.168 2.26 1 95.69 105 GLY A O 1
ATOM 825 N N . ILE A 1 106 ? 22.078 -2.549 2.932 1 95.5 106 ILE A N 1
ATOM 826 C CA . ILE A 1 106 ? 21.547 -3.307 4.062 1 95.5 106 ILE A CA 1
ATOM 827 C C . ILE A 1 106 ? 20.469 -4.277 3.582 1 95.5 106 ILE A C 1
ATOM 829 O O . ILE A 1 106 ? 20.531 -5.473 3.865 1 95.5 106 ILE A O 1
ATOM 833 N N . THR A 1 107 ? 19.562 -3.793 2.811 1 96.25 107 THR A N 1
ATOM 834 C CA . THR A 1 107 ? 18.391 -4.586 2.439 1 96.25 107 THR A CA 1
ATOM 835 C C . THR A 1 107 ? 18.781 -5.707 1.482 1 96.25 107 THR A C 1
ATOM 837 O O . THR A 1 107 ? 18.297 -6.832 1.605 1 96.25 107 THR A O 1
ATOM 840 N N . TYR A 1 108 ? 19.703 -5.391 0.558 1 96.94 108 TYR A N 1
ATOM 841 C CA . TYR A 1 108 ? 20.062 -6.387 -0.448 1 96.94 108 TYR A CA 1
ATOM 842 C C . TYR A 1 108 ? 20.641 -7.641 0.203 1 96.94 108 TYR A C 1
ATOM 844 O O . TYR A 1 108 ? 20.219 -8.758 -0.119 1 96.94 108 TYR A O 1
ATOM 852 N N . TRP A 1 109 ? 21.5 -7.438 1.122 1 94.81 109 TRP A N 1
ATOM 853 C CA . TRP A 1 109 ? 22.188 -8.57 1.733 1 94.81 109 TRP A CA 1
ATOM 854 C C . TRP A 1 109 ? 21.312 -9.227 2.799 1 94.81 109 TRP A C 1
ATOM 856 O O . TRP A 1 109 ? 21.328 -10.453 2.957 1 94.81 109 TRP A O 1
ATOM 866 N N . MET A 1 110 ? 20.562 -8.508 3.459 1 93.56 110 MET A N 1
ATOM 867 C CA . MET A 1 110 ? 19.688 -9.07 4.488 1 93.56 110 MET A CA 1
ATOM 868 C C . MET A 1 110 ? 18.562 -9.883 3.865 1 93.56 110 MET A C 1
ATOM 870 O O . MET A 1 110 ? 18.188 -10.945 4.383 1 93.56 110 MET A O 1
ATOM 874 N N . ILE A 1 111 ? 17.984 -9.438 2.805 1 93.5 111 ILE A N 1
ATOM 875 C CA . ILE A 1 111 ? 16.891 -10.133 2.135 1 93.5 111 ILE A CA 1
ATOM 876 C C . ILE A 1 111 ? 17.422 -11.414 1.484 1 93.5 111 ILE A C 1
ATOM 878 O O . ILE A 1 111 ? 16.703 -12.414 1.394 1 93.5 111 ILE A O 1
ATOM 882 N N . GLY A 1 112 ? 18.656 -11.406 1.09 1 93.44 112 GLY A N 1
ATOM 883 C CA . GLY A 1 112 ? 19.266 -12.578 0.47 1 93.44 112 GLY A CA 1
ATOM 884 C C . GLY A 1 112 ? 19 -12.672 -1.021 1 93.44 112 GLY A C 1
ATOM 885 O O . GLY A 1 112 ? 18.719 -13.75 -1.54 1 93.44 112 GLY A O 1
ATOM 886 N N . PHE A 1 113 ? 18.984 -11.562 -1.711 1 94.44 113 PHE A N 1
ATOM 887 C CA . PHE A 1 113 ? 18.891 -11.578 -3.166 1 94.44 113 PHE A CA 1
ATOM 888 C C . PHE A 1 113 ? 20.094 -12.281 -3.783 1 94.44 113 PHE A C 1
ATOM 890 O O . PHE A 1 113 ? 21.016 -12.664 -3.076 1 94.44 113 PHE A O 1
ATOM 897 N N . VAL A 1 114 ? 20 -12.578 -5.059 1 92.88 114 VAL A N 1
ATOM 898 C CA . VAL A 1 114 ? 21.078 -13.289 -5.734 1 92.88 114 VAL A CA 1
ATOM 899 C C . VAL A 1 114 ? 22.406 -12.586 -5.473 1 92.88 114 VAL A C 1
ATOM 901 O O . VAL A 1 114 ? 22.547 -11.383 -5.703 1 92.88 114 VAL A O 1
ATOM 904 N N . GLN A 1 115 ? 23.344 -13.406 -4.953 1 91.81 115 GLN A N 1
ATOM 905 C CA . GLN A 1 115 ? 24.641 -12.844 -4.57 1 91.81 115 GLN A CA 1
ATOM 906 C C . GLN A 1 115 ? 25.531 -12.648 -5.785 1 91.81 115 GLN A C 1
ATOM 908 O O . GLN A 1 115 ? 26.375 -13.5 -6.09 1 91.81 115 GLN A O 1
ATOM 913 N N . ASP A 1 116 ? 25.375 -11.664 -6.504 1 93.06 116 ASP A N 1
ATOM 914 C CA . ASP A 1 116 ? 26.141 -11.227 -7.672 1 93.06 116 ASP A CA 1
ATOM 915 C C . ASP A 1 116 ? 26.359 -9.719 -7.648 1 93.06 116 ASP A C 1
ATOM 917 O O . ASP A 1 116 ? 25.438 -8.945 -7.418 1 93.06 116 ASP A O 1
ATOM 921 N N . ALA A 1 117 ? 27.562 -9.328 -7.82 1 92.94 117 ALA A N 1
ATOM 922 C CA . ALA A 1 117 ? 27.938 -7.918 -7.738 1 92.94 117 ALA A CA 1
ATOM 923 C C . ALA A 1 117 ? 27.203 -7.098 -8.797 1 92.94 117 ALA A C 1
ATOM 925 O O . ALA A 1 117 ? 26.734 -5.992 -8.523 1 92.94 117 ALA A O 1
ATOM 926 N N . ALA A 1 118 ? 27.156 -7.648 -10.016 1 92.88 118 ALA A N 1
ATOM 927 C CA . ALA A 1 118 ? 26.484 -6.934 -11.094 1 92.88 118 ALA A CA 1
ATOM 928 C C . ALA A 1 118 ? 25.016 -6.727 -10.773 1 92.88 118 ALA A C 1
ATOM 930 O O . ALA A 1 118 ? 24.453 -5.656 -11.039 1 92.88 118 ALA A O 1
ATOM 931 N N . LYS A 1 119 ? 24.422 -7.754 -10.164 1 94.44 119 LYS A N 1
ATOM 932 C CA . LYS A 1 119 ? 23 -7.66 -9.812 1 94.44 119 LYS A CA 1
ATOM 933 C C . LYS A 1 119 ? 22.781 -6.672 -8.672 1 94.44 119 LYS A C 1
ATOM 935 O O . LYS A 1 119 ? 21.766 -5.984 -8.625 1 94.44 119 LYS A O 1
ATOM 940 N N . PHE A 1 120 ? 23.797 -6.621 -7.789 1 96.62 120 PHE A N 1
ATOM 941 C CA . PHE A 1 120 ? 23.703 -5.676 -6.684 1 96.62 120 PHE A CA 1
ATOM 942 C C . PHE A 1 120 ? 23.75 -4.238 -7.191 1 96.62 120 PHE A C 1
ATOM 944 O O . PHE A 1 120 ? 22.953 -3.395 -6.77 1 96.62 120 PHE A O 1
ATOM 951 N N . PHE A 1 121 ? 24.641 -3.93 -8.062 1 95.88 121 PHE A N 1
ATOM 952 C CA . PHE A 1 121 ? 24.781 -2.566 -8.555 1 95.88 121 PHE A CA 1
ATOM 953 C C . PHE A 1 121 ? 23.578 -2.158 -9.391 1 95.88 121 PHE A C 1
ATOM 955 O O . PHE A 1 121 ? 23.156 -0.999 -9.367 1 95.88 121 PHE A O 1
ATOM 962 N N . PHE A 1 122 ? 23.094 -3.096 -10.156 1 95.12 122 PHE A N 1
ATOM 963 C CA . PHE A 1 122 ? 21.891 -2.801 -10.914 1 95.12 122 PHE A CA 1
ATOM 964 C C . PHE A 1 122 ? 20.703 -2.543 -9.984 1 95.12 122 PHE A C 1
ATOM 966 O O . PHE A 1 122 ? 19.891 -1.657 -10.242 1 95.12 122 PHE A O 1
ATOM 973 N N . PHE A 1 123 ? 20.625 -3.371 -8.945 1 97.06 123 PHE A N 1
ATOM 974 C CA . PHE A 1 123 ? 19.625 -3.189 -7.898 1 97.06 123 PHE A CA 1
ATOM 975 C C . PHE A 1 123 ? 19.734 -1.801 -7.281 1 97.06 123 PHE A C 1
ATOM 977 O O . PHE A 1 123 ? 18.734 -1.086 -7.18 1 97.06 123 PHE A O 1
ATOM 984 N N . ALA A 1 124 ? 20.906 -1.417 -6.965 1 96.69 124 ALA A N 1
ATOM 985 C CA . ALA A 1 124 ? 21.156 -0.114 -6.352 1 96.69 124 ALA A CA 1
ATOM 986 C C . ALA A 1 124 ? 20.812 1.02 -7.316 1 96.69 124 ALA A C 1
ATOM 988 O O . ALA A 1 124 ? 20.203 2.014 -6.93 1 96.69 124 ALA A O 1
ATOM 989 N N . LEU A 1 125 ? 21.25 0.841 -8.539 1 96.19 125 LEU A N 1
ATOM 990 C CA . LEU A 1 125 ? 20.984 1.845 -9.562 1 96.19 125 LEU A CA 1
ATOM 991 C C . LEU A 1 125 ? 19.484 2.043 -9.734 1 96.19 125 LEU A C 1
ATOM 993 O O . LEU A 1 125 ? 19 3.178 -9.828 1 96.19 125 LEU A O 1
ATOM 997 N N . THR A 1 126 ? 18.781 0.955 -9.742 1 96.56 126 THR A N 1
ATOM 998 C CA . THR A 1 126 ? 17.344 1.014 -9.938 1 96.56 126 THR A CA 1
ATOM 999 C C . THR A 1 126 ? 16.672 1.773 -8.805 1 96.56 126 THR A C 1
ATOM 1001 O O . THR A 1 126 ? 15.812 2.633 -9.039 1 96.56 126 THR A O 1
ATOM 1004 N N . LEU A 1 127 ? 17.047 1.464 -7.598 1 96.12 127 LEU A N 1
ATOM 1005 C CA . LEU A 1 127 ? 16.422 2.137 -6.457 1 96.12 127 LEU A CA 1
ATOM 1006 C C . LEU A 1 127 ? 16.828 3.607 -6.41 1 96.12 127 LEU A C 1
ATOM 1008 O O . LEU A 1 127 ? 16.047 4.461 -6.008 1 96.12 127 LEU A O 1
ATOM 1012 N N . LEU A 1 128 ? 18.016 3.891 -6.812 1 94.06 128 LEU A N 1
ATOM 1013 C CA . LEU A 1 128 ? 18.469 5.273 -6.887 1 94.06 128 LEU A CA 1
ATOM 1014 C C . LEU A 1 128 ? 17.656 6.059 -7.906 1 94.06 128 LEU A C 1
ATOM 1016 O O . LEU A 1 128 ? 17.219 7.176 -7.629 1 94.06 128 LEU A O 1
ATOM 1020 N N . LEU A 1 129 ? 17.469 5.484 -9.031 1 94.75 129 LEU A N 1
ATOM 1021 C CA . LEU A 1 129 ? 16.672 6.141 -10.062 1 94.75 129 LEU A CA 1
ATOM 1022 C C . LEU A 1 129 ? 15.227 6.301 -9.609 1 94.75 129 LEU A C 1
ATOM 1024 O O . LEU A 1 129 ? 14.594 7.32 -9.898 1 94.75 129 LEU A O 1
ATOM 1028 N N . THR A 1 130 ? 14.734 5.289 -8.93 1 94.5 130 THR A N 1
ATOM 1029 C CA . THR A 1 130 ? 13.359 5.332 -8.461 1 94.5 130 THR A CA 1
ATOM 1030 C C . THR A 1 130 ? 13.172 6.457 -7.445 1 94.5 130 THR A C 1
ATOM 1032 O O . THR A 1 130 ? 12.188 7.199 -7.508 1 94.5 130 THR A O 1
ATOM 1035 N N . THR A 1 131 ? 14.055 6.539 -6.512 1 91.81 131 THR A N 1
ATOM 1036 C CA . THR A 1 131 ? 13.945 7.605 -5.523 1 91.81 131 THR A CA 1
ATOM 1037 C C . THR A 1 131 ? 14.055 8.977 -6.188 1 91.81 131 THR A C 1
ATOM 1039 O O . THR A 1 131 ? 13.359 9.914 -5.797 1 91.81 131 THR A O 1
ATOM 1042 N N . LEU A 1 132 ? 14.891 9.094 -7.164 1 91 132 LEU A N 1
ATOM 1043 C CA . LEU A 1 132 ? 15.039 10.352 -7.879 1 91 132 LEU A CA 1
ATOM 1044 C C . LEU A 1 132 ? 13.781 10.672 -8.68 1 91 132 LEU A C 1
ATOM 1046 O O . LEU A 1 132 ? 13.414 11.844 -8.828 1 91 132 LEU A O 1
ATOM 1050 N N . ALA A 1 133 ? 13.203 9.633 -9.211 1 92.69 133 ALA A N 1
ATOM 1051 C CA . ALA A 1 133 ? 11.945 9.844 -9.922 1 92.69 133 ALA A CA 1
ATOM 1052 C C . ALA A 1 133 ? 10.867 10.383 -8.984 1 92.69 133 ALA A C 1
ATOM 1054 O O . ALA A 1 133 ? 10.141 11.305 -9.336 1 92.69 133 ALA A O 1
ATOM 1055 N N . GLY A 1 134 ? 10.812 9.805 -7.836 1 90.56 134 GLY A N 1
ATOM 1056 C CA . GLY A 1 134 ? 9.883 10.32 -6.848 1 90.56 134 GLY A CA 1
ATOM 1057 C C . GLY A 1 134 ? 10.156 11.758 -6.457 1 90.56 134 GLY A C 1
ATOM 1058 O O . GLY A 1 134 ? 9.227 12.555 -6.324 1 90.56 134 GLY A O 1
ATOM 1059 N N . THR A 1 135 ? 11.344 12.047 -6.262 1 86.69 135 THR A N 1
ATOM 1060 C CA . THR A 1 135 ? 11.734 13.406 -5.91 1 86.69 135 THR A CA 1
ATOM 1061 C C . THR A 1 135 ? 11.359 14.383 -7.023 1 86.69 135 THR A C 1
ATOM 1063 O O . THR A 1 135 ? 10.93 15.508 -6.75 1 86.69 135 THR A O 1
ATOM 1066 N N . SER A 1 136 ? 11.555 13.961 -8.211 1 88.88 136 SER A N 1
ATOM 1067 C CA . SER A 1 136 ? 11.242 14.828 -9.336 1 88.88 136 SER A CA 1
ATOM 1068 C C . SER A 1 136 ? 9.758 15.18 -9.367 1 88.88 136 SER A C 1
ATOM 1070 O O . SER A 1 136 ? 9.383 16.297 -9.711 1 88.88 136 SER A O 1
ATOM 1072 N N . ILE A 1 137 ? 8.898 14.25 -9.008 1 90.38 137 ILE A N 1
ATOM 1073 C CA . ILE A 1 137 ? 7.469 14.508 -8.938 1 90.38 137 ILE A CA 1
ATOM 1074 C C . ILE A 1 137 ? 7.18 15.523 -7.836 1 90.38 137 ILE A C 1
ATOM 1076 O O . ILE A 1 137 ? 6.375 16.438 -8.023 1 90.38 137 ILE A O 1
ATOM 1080 N N . THR A 1 138 ? 7.785 15.289 -6.762 1 84.88 138 THR A N 1
ATOM 1081 C CA . THR A 1 138 ? 7.602 16.188 -5.629 1 84.88 138 THR A CA 1
ATOM 1082 C C . THR A 1 138 ? 8.047 17.609 -5.984 1 84.88 138 THR A C 1
ATOM 1084 O O . THR A 1 138 ? 7.383 18.578 -5.637 1 84.88 138 THR A O 1
ATOM 1087 N N . PHE A 1 139 ? 9.164 17.688 -6.66 1 83.19 139 PHE A N 1
ATOM 1088 C CA . PHE A 1 139 ? 9.664 18.984 -7.094 1 83.19 139 PHE A CA 1
ATOM 1089 C C . PHE A 1 139 ? 8.695 19.641 -8.07 1 83.19 139 PHE A C 1
ATOM 1091 O O . PHE A 1 139 ? 8.453 20.844 -8.008 1 83.19 139 PHE A O 1
ATOM 1098 N N . PHE A 1 140 ? 8.234 18.906 -8.922 1 88.56 140 PHE A N 1
ATOM 1099 C CA . PHE A 1 140 ? 7.301 19.422 -9.922 1 88.56 140 PHE A CA 1
ATOM 1100 C C . PHE A 1 140 ? 6.059 20 -9.258 1 88.56 140 PHE A C 1
ATOM 1102 O O . PHE A 1 140 ? 5.648 21.109 -9.57 1 88.56 140 PHE A O 1
ATOM 1109 N N . TYR A 1 141 ? 5.469 19.266 -8.336 1 88 141 TYR A N 1
ATOM 1110 C CA . TYR A 1 141 ? 4.273 19.75 -7.652 1 88 141 TYR A CA 1
ATOM 1111 C C . TYR A 1 141 ? 4.602 20.922 -6.746 1 88 141 TYR A C 1
ATOM 1113 O O . TYR A 1 141 ? 3.787 21.828 -6.582 1 88 141 TYR A O 1
ATOM 1121 N N . GLY A 1 142 ? 5.723 20.875 -6.141 1 82.62 142 GLY A N 1
ATOM 1122 C CA . GLY A 1 142 ? 6.16 21.984 -5.324 1 82.62 142 GLY A CA 1
ATOM 1123 C C . GLY A 1 142 ? 6.312 23.281 -6.109 1 82.62 142 GLY A C 1
ATOM 1124 O O . GLY A 1 142 ? 6.023 24.359 -5.598 1 82.62 142 GLY A O 1
ATOM 1125 N N . ALA A 1 143 ? 6.781 23.141 -7.301 1 82 143 ALA A N 1
ATOM 1126 C CA . ALA A 1 143 ? 6.984 24.312 -8.156 1 82 143 ALA A CA 1
ATOM 1127 C C . ALA A 1 143 ? 5.664 24.797 -8.758 1 82 143 ALA A C 1
ATOM 1129 O O . ALA A 1 143 ? 5.523 25.969 -9.117 1 82 143 ALA A O 1
ATOM 1130 N N . THR A 1 144 ? 4.734 23.891 -8.875 1 85.38 144 THR A N 1
ATOM 1131 C CA . THR A 1 144 ? 3.488 24.203 -9.562 1 85.38 144 THR A CA 1
ATOM 1132 C C . THR A 1 144 ? 2.445 24.734 -8.586 1 85.38 144 THR A C 1
ATOM 1134 O O . THR A 1 144 ? 1.697 25.656 -8.914 1 85.38 144 THR A O 1
ATOM 1137 N N . VAL A 1 145 ? 2.531 24.016 -7.426 1 83.25 145 VAL A N 1
ATOM 1138 C CA . VAL A 1 145 ? 1.51 24.391 -6.453 1 83.25 145 VAL A CA 1
ATOM 1139 C C . VAL A 1 145 ? 2.113 25.297 -5.387 1 83.25 145 VAL A C 1
ATOM 1141 O O . VAL A 1 145 ? 3.223 25.047 -4.91 1 83.25 145 VAL A O 1
ATOM 1144 N N . GLY A 1 146 ? 1.646 26.422 -5.082 1 75.12 146 GLY A N 1
ATOM 1145 C CA . GLY A 1 146 ? 2.166 27.391 -4.133 1 75.12 146 GLY A CA 1
ATOM 1146 C C . GLY A 1 146 ? 1.851 27.031 -2.689 1 75.12 146 GLY A C 1
ATOM 1147 O O . GLY A 1 146 ? 2.398 27.641 -1.764 1 75.12 146 GLY A O 1
ATOM 1148 N N . ASN A 1 147 ? 1.062 26 -2.512 1 81.5 147 ASN A N 1
ATOM 1149 C CA . ASN A 1 147 ? 0.647 25.578 -1.18 1 81.5 147 ASN A CA 1
ATOM 1150 C C . ASN A 1 147 ? 1.218 24.203 -0.827 1 81.5 147 ASN A C 1
ATOM 1152 O O . ASN A 1 147 ? 1.021 23.25 -1.564 1 81.5 147 ASN A O 1
ATOM 1156 N N . SER A 1 148 ? 1.929 24.156 0.305 1 80.12 148 SER A N 1
ATOM 1157 C CA . SER A 1 148 ? 2.602 22.922 0.72 1 80.12 148 SER A CA 1
ATOM 1158 C C . SER A 1 148 ? 1.601 21.797 0.947 1 80.12 148 SER A C 1
ATOM 1160 O O . SER A 1 148 ? 1.862 20.641 0.588 1 80.12 148 SER A O 1
ATOM 1162 N N . THR A 1 149 ? 0.464 22.125 1.558 1 76.75 149 THR A N 1
ATOM 1163 C CA . THR A 1 149 ? -0.554 21.125 1.839 1 76.75 149 THR A CA 1
ATOM 1164 C C . THR A 1 149 ? -1.099 20.516 0.544 1 76.75 149 THR A C 1
ATOM 1166 O O . THR A 1 149 ? -1.199 19.297 0.41 1 76.75 149 THR A O 1
ATOM 1169 N N . LEU A 1 150 ? -1.354 21.391 -0.356 1 82.88 150 LEU A N 1
ATOM 1170 C CA . LEU A 1 150 ? -1.903 20.953 -1.632 1 82.88 150 LEU A CA 1
ATOM 1171 C C . LEU A 1 150 ? -0.854 20.188 -2.443 1 82.88 150 LEU A C 1
ATOM 1173 O O . LEU A 1 150 ? -1.175 19.219 -3.133 1 82.88 150 LEU A O 1
ATOM 1177 N N . ALA A 1 151 ? 0.378 20.672 -2.412 1 84.31 151 ALA A N 1
ATOM 1178 C CA . ALA A 1 151 ? 1.46 19.984 -3.121 1 84.31 151 ALA A CA 1
ATOM 1179 C C . ALA A 1 151 ? 1.681 18.578 -2.572 1 84.31 151 ALA A C 1
ATOM 1181 O O . ALA A 1 151 ? 1.914 17.641 -3.334 1 84.31 151 ALA A O 1
ATOM 1182 N N . ASN A 1 152 ? 1.581 18.484 -1.327 1 83.06 152 ASN A N 1
ATOM 1183 C CA . ASN A 1 152 ? 1.766 17.188 -0.696 1 83.06 152 ASN A CA 1
ATOM 1184 C C . ASN A 1 152 ? 0.628 16.219 -1.04 1 83.06 152 ASN A C 1
ATOM 1186 O O . ASN A 1 152 ? 0.855 15.031 -1.241 1 83.06 152 ASN A O 1
ATOM 1190 N N . LEU A 1 153 ? -0.551 16.734 -1.041 1 81 153 LEU A N 1
ATOM 1191 C CA . LEU A 1 153 ? -1.704 15.914 -1.413 1 81 153 LEU A CA 1
ATOM 1192 C C . LEU A 1 153 ? -1.57 15.406 -2.844 1 81 153 LEU A C 1
ATOM 1194 O O . LEU A 1 153 ? -1.804 14.227 -3.113 1 81 153 LEU A O 1
ATOM 1198 N N . ALA A 1 154 ? -1.165 16.344 -3.697 1 87.25 154 ALA A N 1
ATOM 1199 C CA . ALA A 1 154 ? -0.987 15.977 -5.098 1 87.25 154 ALA A CA 1
ATOM 1200 C C . ALA A 1 154 ? 0.097 14.914 -5.246 1 87.25 154 ALA A C 1
ATOM 1202 O O . ALA A 1 154 ? -0.058 13.969 -6.023 1 87.25 154 ALA A O 1
ATOM 1203 N N . THR A 1 155 ? 1.196 15.117 -4.527 1 88.5 155 THR A N 1
ATOM 1204 C CA . THR A 1 155 ? 2.293 14.156 -4.566 1 88.5 155 THR A CA 1
ATOM 1205 C C . THR A 1 155 ? 1.836 12.797 -4.055 1 88.5 155 THR A C 1
ATOM 1207 O O . THR A 1 155 ? 2.072 11.773 -4.703 1 88.5 155 THR A O 1
ATOM 1210 N N . THR A 1 156 ? 1.13 12.766 -2.949 1 84.25 156 THR A N 1
ATOM 1211 C CA . THR A 1 156 ? 0.67 11.523 -2.338 1 84.25 156 THR A CA 1
ATOM 1212 C C . THR A 1 156 ? -0.295 10.789 -3.266 1 84.25 156 THR A C 1
ATOM 1214 O O . THR A 1 156 ? -0.172 9.578 -3.469 1 84.25 156 THR A O 1
ATOM 1217 N N . MET A 1 157 ? -1.187 11.516 -3.783 1 85.06 157 MET A N 1
ATOM 1218 C CA . MET A 1 157 ? -2.158 10.922 -4.699 1 85.06 157 MET A CA 1
ATOM 1219 C C . MET A 1 157 ? -1.463 10.328 -5.914 1 85.06 157 MET A C 1
ATOM 1221 O O . MET A 1 157 ? -1.816 9.234 -6.363 1 85.06 157 MET A O 1
ATOM 1225 N N . SER A 1 158 ? -0.503 11.086 -6.453 1 89.94 158 SER A N 1
ATOM 1226 C CA . SER A 1 158 ? 0.249 10.586 -7.598 1 89.94 158 SER A CA 1
ATOM 1227 C C . SER A 1 158 ? 0.994 9.297 -7.25 1 89.94 158 SER A C 1
ATOM 1229 O O . SER A 1 158 ? 1.011 8.352 -8.039 1 89.94 158 SER A O 1
ATOM 1231 N N . PHE A 1 159 ? 1.594 9.234 -6.066 1 90.44 159 PHE A N 1
ATOM 1232 C CA . PHE A 1 159 ? 2.35 8.062 -5.648 1 90.44 159 PHE A CA 1
ATOM 1233 C C . PHE A 1 159 ? 1.439 6.84 -5.535 1 90.44 159 PHE A C 1
ATOM 1235 O O . PHE A 1 159 ? 1.808 5.742 -5.953 1 90.44 159 PHE A O 1
ATOM 1242 N N . VAL A 1 160 ? 0.276 7.055 -5.043 1 85 160 VAL A N 1
ATOM 1243 C CA . VAL A 1 160 ? -0.666 5.953 -4.867 1 85 160 VAL A CA 1
ATOM 1244 C C . VAL A 1 160 ? -1.064 5.395 -6.23 1 85 160 VAL A C 1
ATOM 1246 O O . VAL A 1 160 ? -1.078 4.176 -6.43 1 85 160 VAL A O 1
ATOM 1249 N N . VAL A 1 161 ? -1.341 6.273 -7.105 1 88.94 161 VAL A N 1
ATOM 1250 C CA . VAL A 1 161 ? -1.722 5.855 -8.453 1 88.94 161 VAL A CA 1
ATOM 1251 C C . VAL A 1 161 ? -0.57 5.09 -9.102 1 88.94 161 VAL A C 1
ATOM 1253 O O . VAL A 1 161 ? -0.784 4.051 -9.727 1 88.94 161 VAL A O 1
ATOM 1256 N N . MET A 1 162 ? 0.641 5.559 -8.883 1 91.75 162 MET A N 1
ATOM 1257 C CA . MET A 1 162 ? 1.812 4.902 -9.461 1 91.75 162 MET A CA 1
ATOM 1258 C C . MET A 1 162 ? 2.004 3.512 -8.867 1 91.75 162 MET A C 1
ATOM 1260 O O . MET A 1 162 ? 2.422 2.588 -9.57 1 91.75 162 MET A O 1
ATOM 1264 N N . LEU A 1 163 ? 1.684 3.369 -7.629 1 91.06 163 LEU A N 1
ATOM 1265 C CA . LEU A 1 163 ? 1.852 2.082 -6.961 1 91.06 163 LEU A CA 1
ATOM 1266 C C . LEU A 1 163 ? 0.815 1.076 -7.453 1 91.06 163 LEU A C 1
ATOM 1268 O O . LEU A 1 163 ? 1.118 -0.109 -7.605 1 91.06 163 LEU A O 1
ATOM 1272 N N . ILE A 1 164 ? -0.36 1.589 -7.723 1 88.81 164 ILE A N 1
ATOM 1273 C CA . ILE A 1 164 ? -1.437 0.727 -8.195 1 88.81 164 ILE A CA 1
ATOM 1274 C C . ILE A 1 164 ? -1.036 0.085 -9.523 1 88.81 164 ILE A C 1
ATOM 1276 O O . ILE A 1 164 ? -1.25 -1.112 -9.727 1 88.81 164 ILE A O 1
ATOM 1280 N N . PHE A 1 165 ? -0.354 0.834 -10.297 1 90.5 165 PHE A N 1
ATOM 1281 C CA . PHE A 1 165 ? 0.019 0.347 -11.625 1 90.5 165 PHE A CA 1
ATOM 1282 C C . PHE A 1 165 ? 1.434 -0.22 -11.609 1 90.5 165 PHE A C 1
ATOM 1284 O O . PHE A 1 165 ? 2.07 -0.331 -12.664 1 90.5 165 PHE A O 1
ATOM 1291 N N . GLY A 1 166 ? 1.881 -0.531 -10.445 1 90.06 166 GLY A N 1
ATOM 1292 C CA . GLY A 1 166 ? 3.219 -1.079 -10.305 1 90.06 166 GLY A CA 1
ATOM 1293 C C . GLY A 1 166 ? 3.324 -2.525 -10.742 1 90.06 166 GLY A C 1
ATOM 1294 O O . GLY A 1 166 ? 4.422 -3.021 -11.008 1 90.06 166 GLY A O 1
ATOM 1295 N N . GLY A 1 167 ? 2.123 -3.205 -10.797 1 87.62 167 GLY A N 1
ATOM 1296 C CA . GLY A 1 167 ? 2.129 -4.555 -11.336 1 87.62 167 GLY A CA 1
ATOM 1297 C C . GLY A 1 167 ? 1.929 -5.621 -10.273 1 87.62 167 GLY A C 1
ATOM 1298 O O . GLY A 1 167 ? 1.707 -6.789 -10.594 1 87.62 167 GLY A O 1
ATOM 1299 N N . LEU A 1 168 ? 2.09 -5.309 -9 1 90.44 168 LEU A N 1
ATOM 1300 C CA . LEU A 1 168 ? 1.934 -6.309 -7.949 1 90.44 168 LEU A CA 1
ATOM 1301 C C . LEU A 1 168 ? 0.463 -6.652 -7.738 1 90.44 168 LEU A C 1
ATOM 1303 O O . LEU A 1 168 ? 0.115 -7.82 -7.551 1 90.44 168 LEU A O 1
ATOM 1307 N N . PHE A 1 169 ? -0.413 -5.727 -7.906 1 88.56 169 PHE A N 1
ATOM 1308 C CA . PHE A 1 169 ? -1.81 -5.898 -7.523 1 88.56 169 PHE A CA 1
ATOM 1309 C C . PHE A 1 169 ? -2.621 -6.469 -8.68 1 88.56 169 PHE A C 1
ATOM 1311 O O . PHE A 1 169 ? -3.65 -7.113 -8.469 1 88.56 169 PHE A O 1
ATOM 1318 N N . LEU A 1 170 ? -2.191 -6.152 -9.789 1 87.25 170 LEU A N 1
ATOM 1319 C CA . LEU A 1 170 ? -2.924 -6.598 -10.969 1 87.25 170 LEU A CA 1
ATOM 1320 C C . LEU A 1 170 ? -1.982 -6.785 -12.156 1 87.25 170 LEU A C 1
ATOM 1322 O O . LEU A 1 170 ? -0.953 -6.113 -12.25 1 87.25 170 LEU A O 1
ATOM 1326 N N . ASN A 1 171 ? -2.359 -7.738 -12.93 1 85.62 171 ASN A N 1
ATOM 1327 C CA . ASN A 1 171 ? -1.663 -7.918 -14.195 1 85.62 171 ASN A CA 1
ATOM 1328 C C . ASN A 1 171 ? -2.059 -6.848 -15.211 1 85.62 171 ASN A C 1
ATOM 1330 O O . ASN A 1 171 ? -3.229 -6.742 -15.586 1 85.62 171 ASN A O 1
ATOM 1334 N N . ILE A 1 172 ? -1.111 -6.113 -15.711 1 82.62 172 ILE A N 1
ATOM 1335 C CA . ILE A 1 172 ? -1.364 -4.949 -16.547 1 82.62 172 ILE A CA 1
ATOM 1336 C C . ILE A 1 172 ? -1.934 -5.398 -17.891 1 82.62 172 ILE A C 1
ATOM 1338 O O . ILE A 1 172 ? -2.717 -4.68 -18.516 1 82.62 172 ILE A O 1
ATOM 1342 N N . ASN A 1 173 ? -1.604 -6.582 -18.312 1 82.88 173 ASN A N 1
ATOM 1343 C CA . ASN A 1 173 ? -2.062 -7.082 -19.594 1 82.88 173 ASN A CA 1
ATOM 1344 C C . ASN A 1 173 ? -3.562 -7.363 -19.594 1 82.88 173 ASN A C 1
ATOM 1346 O O . ASN A 1 173 ? -4.18 -7.488 -20.641 1 82.88 173 ASN A O 1
ATOM 1350 N N . THR A 1 174 ? -4.137 -7.465 -18.359 1 82.19 174 THR A N 1
ATOM 1351 C CA . THR A 1 174 ? -5.559 -7.785 -18.266 1 82.19 174 THR A CA 1
ATOM 1352 C C . THR A 1 174 ? -6.387 -6.52 -18.078 1 82.19 174 THR A C 1
ATOM 1354 O O . THR A 1 174 ? -7.617 -6.57 -18.078 1 82.19 174 THR A O 1
ATOM 1357 N N . LEU A 1 175 ? -5.734 -5.395 -17.984 1 83.25 175 LEU A N 1
ATOM 1358 C CA . LEU A 1 175 ? -6.438 -4.129 -17.797 1 83.25 175 LEU A CA 1
ATOM 1359 C C . LEU A 1 175 ? -7.152 -3.719 -19.078 1 83.25 175 LEU A C 1
ATOM 1361 O O . LEU A 1 175 ? -6.699 -4.035 -20.188 1 83.25 175 LEU A O 1
ATOM 1365 N N . PRO A 1 176 ? -8.312 -3.066 -18.828 1 82.06 176 PRO A N 1
ATOM 1366 C CA . PRO A 1 176 ? -8.938 -2.471 -20.016 1 82.06 176 PRO A CA 1
ATOM 1367 C C . PRO A 1 176 ? -7.988 -1.544 -20.781 1 82.06 176 PRO A C 1
ATOM 1369 O O . PRO A 1 176 ? -7.141 -0.889 -20.172 1 82.06 176 PRO A O 1
ATOM 1372 N N . THR A 1 177 ? -8.141 -1.49 -22.078 1 83.25 177 THR A N 1
ATOM 1373 C CA . THR A 1 177 ? -7.219 -0.794 -22.969 1 83.25 177 THR A CA 1
ATOM 1374 C C . THR A 1 177 ? -7.113 0.681 -22.594 1 83.25 177 THR A C 1
ATOM 1376 O O . THR A 1 177 ? -6.031 1.269 -22.672 1 83.25 177 THR A O 1
ATOM 1379 N N . TRP A 1 178 ? -8.211 1.247 -22.156 1 82.62 178 TRP A N 1
ATOM 1380 C CA . TRP A 1 178 ? -8.203 2.676 -21.859 1 82.62 178 TRP A CA 1
ATOM 1381 C C . TRP A 1 178 ? -7.395 2.965 -20.594 1 82.62 178 TRP A C 1
ATOM 1383 O O . TRP A 1 178 ? -6.996 4.105 -20.359 1 82.62 178 TRP A O 1
ATOM 1393 N N . LEU A 1 179 ? -7.051 1.939 -19.766 1 84.44 179 LEU A N 1
ATOM 1394 C CA . LEU A 1 179 ? -6.297 2.145 -18.531 1 84.44 179 LEU A CA 1
ATOM 1395 C C . LEU A 1 179 ? -4.848 1.698 -18.703 1 84.44 179 LEU A C 1
ATOM 1397 O O . LEU A 1 179 ? -3.986 2.059 -17.891 1 84.44 179 LEU A O 1
ATOM 1401 N N . GLN A 1 180 ? -4.574 0.959 -19.719 1 86.62 180 GLN A N 1
ATOM 1402 C CA . GLN A 1 180 ? -3.26 0.349 -19.891 1 86.62 180 GLN A CA 1
ATOM 1403 C C . GLN A 1 180 ? -2.182 1.411 -20.078 1 86.62 180 GLN A C 1
ATOM 1405 O O . GLN A 1 180 ? -1.03 1.21 -19.688 1 86.62 180 GLN A O 1
ATOM 1410 N N . TRP A 1 181 ? -2.596 2.572 -20.656 1 87.19 181 TRP A N 1
ATOM 1411 C CA . TRP A 1 181 ? -1.596 3.598 -20.938 1 87.19 181 TRP A CA 1
ATOM 1412 C C . TRP A 1 181 ? -1.045 4.188 -19.641 1 87.19 181 TRP A C 1
ATOM 1414 O O . TRP A 1 181 ? 0.051 4.75 -19.625 1 87.19 181 TRP A O 1
ATOM 1424 N N . LEU A 1 182 ? -1.681 4.012 -18.5 1 87.5 182 LEU A N 1
ATOM 1425 C CA . LEU A 1 182 ? -1.246 4.57 -17.219 1 87.5 182 LEU A CA 1
ATOM 1426 C C . LEU A 1 182 ? 0.01 3.867 -16.719 1 87.5 182 LEU A C 1
ATOM 1428 O O . LEU A 1 182 ? 0.761 4.426 -15.914 1 87.5 182 LEU A O 1
ATOM 1432 N N . GLN A 1 183 ? 0.2 2.656 -17.234 1 87.88 183 GLN A N 1
ATOM 1433 C CA . GLN A 1 183 ? 1.386 1.911 -16.828 1 87.88 183 GLN A CA 1
ATOM 1434 C C . GLN A 1 183 ? 2.66 2.602 -17.297 1 87.88 183 GLN A C 1
ATOM 1436 O O . GLN A 1 183 ? 3.711 2.479 -16.672 1 87.88 183 GLN A O 1
ATOM 1441 N N . TYR A 1 184 ? 2.576 3.396 -18.359 1 88.81 184 TYR A N 1
ATOM 1442 C CA . TYR A 1 184 ? 3.756 4.031 -18.938 1 88.81 184 TYR A CA 1
ATOM 1443 C C . TYR A 1 184 ? 4.125 5.293 -18.172 1 88.81 184 TYR A C 1
ATOM 1445 O O . TYR A 1 184 ? 5.254 5.785 -18.281 1 88.81 184 TYR A O 1
ATOM 1453 N N . ILE A 1 185 ? 3.258 5.707 -17.375 1 91.25 185 ILE A N 1
ATOM 1454 C CA . ILE A 1 185 ? 3.531 6.91 -16.594 1 91.25 185 ILE A CA 1
ATOM 1455 C C . ILE A 1 185 ? 3.955 6.531 -15.18 1 91.25 185 ILE A C 1
ATOM 1457 O O . ILE A 1 185 ? 4.496 7.359 -14.445 1 91.25 185 ILE A O 1
ATOM 1461 N N . SER A 1 186 ? 3.777 5.301 -14.852 1 92.75 186 SER A N 1
ATOM 1462 C CA . SER A 1 186 ? 4.102 4.863 -13.5 1 92.75 186 SER A CA 1
ATOM 1463 C C . SER A 1 186 ? 5.582 4.527 -13.367 1 92.75 186 SER A C 1
ATOM 1465 O O . SER A 1 186 ? 6.043 3.512 -13.883 1 92.75 186 SER A O 1
ATOM 1467 N N . PHE A 1 187 ? 6.316 5.316 -12.641 1 94.06 187 PHE A N 1
ATOM 1468 C CA . PHE A 1 187 ? 7.727 5.02 -12.43 1 94.06 187 PHE A CA 1
ATOM 1469 C C . PHE A 1 187 ? 7.898 3.854 -11.461 1 94.06 187 PHE A C 1
ATOM 1471 O O . PHE A 1 187 ? 8.945 3.209 -11.43 1 94.06 187 PHE A O 1
ATOM 1478 N N . ALA A 1 188 ? 6.836 3.613 -10.617 1 93.81 188 ALA A N 1
ATOM 1479 C CA . ALA A 1 188 ? 6.871 2.451 -9.727 1 93.81 188 ALA A CA 1
ATOM 1480 C C . ALA A 1 188 ? 6.926 1.153 -10.523 1 93.81 188 ALA A C 1
ATOM 1482 O O . ALA A 1 188 ? 7.605 0.203 -10.133 1 93.81 188 ALA A O 1
ATOM 1483 N N . ARG A 1 189 ? 6.23 1.186 -11.641 1 94.44 189 ARG A N 1
ATOM 1484 C CA . ARG A 1 189 ? 6.242 0.005 -12.5 1 94.44 189 ARG A CA 1
ATOM 1485 C C . ARG A 1 189 ? 7.641 -0.261 -13.047 1 94.44 189 ARG A C 1
ATOM 1487 O O . ARG A 1 189 ? 8.117 -1.397 -13.023 1 94.44 189 ARG A O 1
ATOM 1494 N N . TYR A 1 190 ? 8.273 0.786 -13.508 1 94.94 190 TYR A N 1
ATOM 1495 C CA . TYR A 1 190 ? 9.617 0.63 -14.047 1 94.94 190 TYR A CA 1
ATOM 1496 C C . TYR A 1 190 ? 10.586 0.145 -12.984 1 94.94 190 TYR A C 1
ATOM 1498 O O . TYR A 1 190 ? 11.445 -0.698 -13.25 1 94.94 190 TYR A O 1
ATOM 1506 N N . GLY A 1 191 ? 10.453 0.709 -11.812 1 95.44 191 GLY A N 1
ATOM 1507 C CA . GLY A 1 191 ? 11.289 0.249 -10.719 1 95.44 191 GLY A CA 1
ATOM 1508 C C . GLY A 1 191 ? 11.078 -1.212 -10.367 1 95.44 191 GLY A C 1
ATOM 1509 O O . GLY A 1 191 ? 12.031 -1.976 -10.242 1 95.44 191 GLY A O 1
ATOM 1510 N N . LEU A 1 192 ? 9.82 -1.6 -10.281 1 95.12 192 LEU A N 1
ATOM 1511 C CA . LEU A 1 192 ? 9.492 -2.973 -9.914 1 95.12 192 LEU A CA 1
ATOM 1512 C C . LEU A 1 192 ? 9.906 -3.941 -11.016 1 95.12 192 LEU A C 1
ATOM 1514 O O . LEU A 1 192 ? 10.43 -5.023 -10.734 1 95.12 192 LEU A O 1
ATOM 1518 N N . ASN A 1 193 ? 9.633 -3.584 -12.258 1 94.69 193 ASN A N 1
ATOM 1519 C CA . ASN A 1 193 ? 10.031 -4.43 -13.383 1 94.69 193 ASN A CA 1
ATOM 1520 C C . ASN A 1 193 ? 11.539 -4.656 -13.414 1 94.69 193 ASN A C 1
ATOM 1522 O O . ASN A 1 193 ? 12 -5.781 -13.609 1 94.69 193 ASN A O 1
ATOM 1526 N N . ALA A 1 194 ? 12.258 -3.594 -13.242 1 95.19 194 ALA A N 1
ATOM 1527 C CA . ALA A 1 194 ? 13.711 -3.701 -13.266 1 95.19 194 ALA A CA 1
ATOM 1528 C C . ALA A 1 194 ? 14.211 -4.613 -12.148 1 95.19 194 ALA A C 1
ATOM 1530 O O . ALA A 1 194 ? 15.07 -5.469 -12.375 1 95.19 194 ALA A O 1
ATOM 1531 N N . LEU A 1 195 ? 13.672 -4.438 -10.969 1 95.62 195 LEU A N 1
ATOM 1532 C CA . LEU A 1 195 ? 14.086 -5.258 -9.836 1 95.62 195 LEU A CA 1
ATOM 1533 C C . LEU A 1 195 ? 13.672 -6.711 -10.039 1 95.62 195 LEU A C 1
ATOM 1535 O O . LEU A 1 195 ? 14.422 -7.629 -9.688 1 95.62 195 LEU A O 1
ATOM 1539 N N . SER A 1 196 ? 12.5 -6.93 -10.609 1 94.31 196 SER A N 1
ATOM 1540 C CA . SER A 1 196 ? 12 -8.281 -10.836 1 94.31 196 SER A CA 1
ATOM 1541 C C . SER A 1 196 ? 12.852 -9.016 -11.875 1 94.31 196 SER A C 1
ATOM 1543 O O . SER A 1 196 ? 13.188 -10.188 -11.688 1 94.31 196 SER A O 1
ATOM 1545 N N . VAL A 1 197 ? 13.148 -8.328 -12.961 1 93.69 197 VAL A N 1
ATOM 1546 C CA . VAL A 1 197 ? 13.977 -8.953 -13.992 1 93.69 197 VAL A CA 1
ATOM 1547 C C . VAL A 1 197 ? 15.359 -9.258 -13.422 1 93.69 197 VAL A C 1
ATOM 1549 O O . VAL A 1 197 ? 15.906 -10.344 -13.656 1 93.69 197 VAL A O 1
ATOM 1552 N N . ASN A 1 198 ? 15.906 -8.312 -12.656 1 93.88 198 ASN A N 1
ATOM 1553 C CA . ASN A 1 198 ? 17.234 -8.469 -12.062 1 93.88 198 ASN A CA 1
ATOM 1554 C C . ASN A 1 198 ? 17.281 -9.656 -11.117 1 93.88 198 ASN A C 1
ATOM 1556 O O . ASN A 1 198 ? 18.266 -10.398 -11.086 1 93.88 198 ASN A O 1
ATOM 1560 N N . GLU A 1 199 ? 16.234 -9.914 -10.391 1 93.31 199 GLU A N 1
ATOM 1561 C CA . GLU A 1 199 ? 16.25 -10.93 -9.344 1 93.31 199 GLU A CA 1
ATOM 1562 C C . GLU A 1 199 ? 15.719 -12.266 -9.859 1 93.31 199 GLU A C 1
ATOM 1564 O O . GLU A 1 199 ? 16.297 -13.32 -9.586 1 93.31 199 GLU A O 1
ATOM 1569 N N . LEU A 1 200 ? 14.68 -12.258 -10.664 1 92.19 200 LEU A N 1
ATOM 1570 C CA . LEU A 1 200 ? 13.938 -13.469 -10.961 1 92.19 200 LEU A CA 1
ATOM 1571 C C . LEU A 1 200 ? 14.484 -14.148 -12.219 1 92.19 200 LEU A C 1
ATOM 1573 O O . LEU A 1 200 ? 14.281 -15.352 -12.414 1 92.19 200 LEU A O 1
ATOM 1577 N N . LYS A 1 201 ? 15.188 -13.391 -12.969 1 90.31 201 LYS A N 1
ATOM 1578 C CA . LYS A 1 201 ? 15.68 -13.984 -14.203 1 90.31 201 LYS A CA 1
ATOM 1579 C C . LYS A 1 201 ? 16.641 -15.141 -13.922 1 90.31 201 LYS A C 1
ATOM 1581 O O . LYS A 1 201 ? 17.641 -14.969 -13.227 1 90.31 201 LYS A O 1
ATOM 1586 N N . GLY A 1 202 ? 16.266 -16.312 -14.391 1 85.19 202 GLY A N 1
ATOM 1587 C CA . GLY A 1 202 ? 17.141 -17.484 -14.305 1 85.19 202 GLY A CA 1
ATOM 1588 C C . GLY A 1 202 ? 16.984 -18.25 -13.008 1 85.19 202 GLY A C 1
ATOM 1589 O O . GLY A 1 202 ? 17.594 -19.312 -12.836 1 85.19 202 GLY A O 1
ATOM 1590 N N . LEU A 1 203 ? 16.156 -17.812 -12.039 1 88.81 203 LEU A N 1
ATOM 1591 C CA . LEU A 1 203 ? 15.953 -18.5 -10.766 1 88.81 203 LEU A CA 1
ATOM 1592 C C . LEU A 1 203 ? 14.875 -19.562 -10.898 1 88.81 203 LEU A C 1
ATOM 1594 O O . LEU A 1 203 ? 13.891 -19.391 -11.625 1 88.81 203 LEU A O 1
ATOM 1598 N N . VAL A 1 204 ? 15.156 -20.641 -10.273 1 87.88 204 VAL A N 1
ATOM 1599 C CA . VAL A 1 204 ? 14.219 -21.766 -10.297 1 87.88 204 VAL A CA 1
ATOM 1600 C C . VAL A 1 204 ? 13.711 -22.031 -8.883 1 87.88 204 VAL A C 1
ATOM 1602 O O . VAL A 1 204 ? 14.492 -22.109 -7.934 1 87.88 204 VAL A O 1
ATOM 1605 N N . PHE A 1 205 ? 12.406 -22.078 -8.789 1 87.38 205 PHE A N 1
ATOM 1606 C CA . PHE A 1 205 ? 11.75 -22.344 -7.512 1 87.38 205 PHE A CA 1
ATOM 1607 C C . PHE A 1 205 ? 11.109 -23.719 -7.508 1 87.38 205 PHE A C 1
ATOM 1609 O O . PHE A 1 205 ? 10.328 -24.047 -8.406 1 87.38 205 PHE A O 1
ATOM 1616 N N . GLU A 1 206 ? 11.539 -24.578 -6.594 1 82.31 206 GLU A N 1
ATOM 1617 C CA . GLU A 1 206 ? 11.039 -25.953 -6.566 1 82.31 206 GLU A CA 1
ATOM 1618 C C . GLU A 1 206 ? 10.367 -26.266 -5.234 1 82.31 206 GLU A C 1
ATOM 1620 O O . GLU A 1 206 ? 10.844 -25.828 -4.18 1 82.31 206 GLU A O 1
ATOM 1625 N N . ASP A 1 207 ? 9.109 -26.797 -5.359 1 76.5 207 ASP A N 1
ATOM 1626 C CA . ASP A 1 207 ? 8.445 -27.328 -4.168 1 76.5 207 ASP A CA 1
ATOM 1627 C C . ASP A 1 207 ? 9.023 -28.688 -3.777 1 76.5 207 ASP A C 1
ATOM 1629 O O . ASP A 1 207 ? 8.969 -29.625 -4.559 1 76.5 207 ASP A O 1
ATOM 1633 N N . GLU A 1 208 ? 9.586 -28.734 -2.707 1 68.56 208 GLU A N 1
ATOM 1634 C CA . GLU A 1 208 ? 10.219 -29.984 -2.275 1 68.56 208 GLU A CA 1
ATOM 1635 C C . GLU A 1 208 ? 9.195 -31.109 -2.129 1 68.56 208 GLU A C 1
ATOM 1637 O O . GLU A 1 208 ? 9.508 -32.281 -2.355 1 68.56 208 GLU A O 1
ATOM 1642 N N . LEU A 1 209 ? 7.988 -30.812 -1.839 1 66.69 209 LEU A N 1
ATOM 1643 C CA . LEU A 1 209 ? 6.996 -31.844 -1.533 1 66.69 209 LEU A CA 1
ATOM 1644 C C . LEU A 1 209 ? 6.277 -32.281 -2.797 1 66.69 209 LEU A C 1
ATOM 1646 O O . LEU A 1 209 ? 6.121 -33.5 -3.029 1 66.69 209 LEU A O 1
ATOM 1650 N N . THR A 1 210 ? 5.84 -31.438 -3.648 1 68.06 210 THR A N 1
ATOM 1651 C CA . THR A 1 210 ? 5.008 -31.766 -4.797 1 68.06 210 THR A CA 1
ATOM 1652 C C . THR A 1 210 ? 5.852 -31.891 -6.062 1 68.06 210 THR A C 1
ATOM 1654 O O . THR A 1 210 ? 5.418 -32.469 -7.051 1 68.06 210 THR A O 1
ATOM 1657 N N . GLY A 1 211 ? 7.164 -31.406 -5.996 1 69.38 211 GLY A N 1
ATOM 1658 C CA . GLY A 1 211 ? 8.023 -31.453 -7.164 1 69.38 211 GLY A CA 1
ATOM 1659 C C . GLY A 1 211 ? 7.676 -30.391 -8.203 1 69.38 211 GLY A C 1
ATOM 1660 O O . GLY A 1 211 ? 8.234 -30.391 -9.305 1 69.38 211 GLY A O 1
ATOM 1661 N N . ARG A 1 212 ? 6.777 -29.547 -7.926 1 75.5 212 ARG A N 1
ATOM 1662 C CA . ARG A 1 212 ? 6.398 -28.484 -8.852 1 75.5 212 ARG A CA 1
ATOM 1663 C C . ARG A 1 212 ? 7.5 -27.438 -8.969 1 75.5 212 ARG A C 1
ATOM 1665 O O . ARG A 1 212 ? 8.125 -27.078 -7.969 1 75.5 212 ARG A O 1
ATOM 1672 N N . ILE A 1 213 ? 7.902 -27.203 -10.234 1 79.81 213 ILE A N 1
ATOM 1673 C CA . ILE A 1 213 ? 8.969 -26.234 -10.508 1 79.81 213 ILE A CA 1
ATOM 1674 C C . ILE A 1 213 ? 8.375 -24.969 -11.133 1 79.81 213 ILE A C 1
ATOM 1676 O O . ILE A 1 213 ? 7.496 -25.047 -11.992 1 79.81 213 ILE A O 1
ATOM 1680 N N . GLU A 1 214 ? 8.664 -23.938 -10.5 1 82 214 GLU A N 1
ATOM 1681 C CA . GLU A 1 214 ? 8.305 -22.625 -11.047 1 82 214 GLU A CA 1
ATOM 1682 C C . GLU A 1 214 ? 9.555 -21.828 -11.406 1 82 214 GLU A C 1
ATOM 1684 O O . GLU A 1 214 ? 10.492 -21.734 -10.609 1 82 214 GLU A O 1
ATOM 1689 N N . ASN A 1 215 ? 9.562 -21.375 -12.703 1 86.31 215 ASN A N 1
ATOM 1690 C CA . ASN A 1 215 ? 10.688 -20.562 -13.156 1 86.31 215 ASN A CA 1
ATOM 1691 C C . ASN A 1 215 ? 10.383 -19.062 -13.055 1 86.31 215 ASN A C 1
ATOM 1693 O O . ASN A 1 215 ? 9.273 -18.641 -13.375 1 86.31 215 ASN A O 1
ATOM 1697 N N . GLY A 1 216 ? 11.336 -18.359 -12.484 1 88.75 216 GLY A N 1
ATOM 1698 C CA . GLY A 1 216 ? 11.188 -16.906 -12.414 1 88.75 216 GLY A CA 1
ATOM 1699 C C . GLY A 1 216 ? 10.93 -16.266 -13.766 1 88.75 216 GLY A C 1
ATOM 1700 O O . GLY A 1 216 ? 10.195 -15.281 -13.859 1 88.75 216 GLY A O 1
ATOM 1701 N N . THR A 1 217 ? 11.445 -16.906 -14.875 1 87.31 217 THR A N 1
ATOM 1702 C CA . THR A 1 217 ? 11.266 -16.359 -16.219 1 87.31 217 THR A CA 1
ATOM 1703 C C . THR A 1 217 ? 9.828 -16.547 -16.688 1 87.31 217 THR A C 1
ATOM 1705 O O . THR A 1 217 ? 9.305 -15.711 -17.438 1 87.31 217 THR A O 1
ATOM 1708 N N . ASP A 1 218 ? 9.203 -17.609 -16.203 1 84.69 218 ASP A N 1
ATOM 1709 C CA . ASP A 1 218 ? 7.805 -17.812 -16.547 1 84.69 218 ASP A CA 1
ATOM 1710 C C . ASP A 1 218 ? 6.914 -16.75 -15.914 1 84.69 218 ASP A C 1
ATOM 1712 O O . ASP A 1 218 ? 5.957 -16.281 -16.531 1 84.69 218 ASP A O 1
ATOM 1716 N N . TYR A 1 219 ? 7.25 -16.422 -14.664 1 86 219 TYR A N 1
ATOM 1717 C CA . TYR A 1 219 ? 6.508 -15.359 -14 1 86 219 TYR A CA 1
ATOM 1718 C C . TYR A 1 219 ? 6.633 -14.047 -14.758 1 86 219 TYR A C 1
ATOM 1720 O O . TYR A 1 219 ? 5.641 -13.344 -14.969 1 86 219 TYR A O 1
ATOM 1728 N N . LEU A 1 220 ? 7.855 -13.758 -15.242 1 89.12 220 LEU A N 1
ATOM 1729 C CA . LEU A 1 220 ? 8.094 -12.516 -15.961 1 89.12 220 LEU A CA 1
ATOM 1730 C C . LEU A 1 220 ? 7.328 -12.492 -17.281 1 89.12 220 LEU A C 1
ATOM 1732 O O . LEU A 1 220 ? 6.758 -11.461 -17.656 1 89.12 220 LEU A O 1
ATOM 1736 N N . GLN A 1 221 ? 7.262 -13.586 -17.906 1 84.62 221 GLN A N 1
ATOM 1737 C CA . GLN A 1 221 ? 6.527 -13.68 -19.156 1 84.62 221 GLN A CA 1
ATOM 1738 C C . GLN A 1 221 ? 5.027 -13.516 -18.938 1 84.62 221 GLN A C 1
ATOM 1740 O O . GLN A 1 221 ? 4.348 -12.844 -19.719 1 84.62 221 GLN A O 1
ATOM 1745 N N . GLU A 1 222 ? 4.562 -14.078 -17.844 1 82.5 222 GLU A N 1
ATOM 1746 C CA . GLU A 1 222 ? 3.145 -13.969 -17.516 1 82.5 222 GLU A CA 1
ATOM 1747 C C . GLU A 1 222 ? 2.764 -12.531 -17.188 1 82.5 222 GLU A C 1
ATOM 1749 O O . GLU A 1 222 ? 1.632 -12.109 -17.438 1 82.5 222 GLU A O 1
ATOM 1754 N N . GLN A 1 223 ? 3.73 -11.812 -16.656 1 83.69 223 GLN A N 1
ATOM 1755 C CA . GLN A 1 223 ? 3.484 -10.422 -16.281 1 83.69 223 GLN A CA 1
ATOM 1756 C C . GLN A 1 223 ? 3.721 -9.492 -17.469 1 83.69 223 GLN A C 1
ATOM 1758 O O . GLN A 1 223 ? 3.457 -8.289 -17.375 1 83.69 223 GLN A O 1
ATOM 1763 N N . GLY A 1 224 ? 4.168 -10 -18.562 1 82.19 224 GLY A N 1
ATOM 1764 C CA . GLY A 1 224 ? 4.43 -9.195 -19.75 1 82.19 224 GLY A CA 1
ATOM 1765 C C . GLY A 1 224 ? 5.699 -8.367 -19.641 1 82.19 224 GLY A C 1
ATOM 1766 O O . GLY A 1 224 ? 5.785 -7.273 -20.203 1 82.19 224 GLY A O 1
ATOM 1767 N N . ILE A 1 225 ? 6.59 -8.852 -18.828 1 84.06 225 ILE A N 1
ATOM 1768 C CA . ILE A 1 225 ? 7.844 -8.133 -18.641 1 84.06 225 ILE A CA 1
ATOM 1769 C C . ILE A 1 225 ? 8.914 -8.719 -19.562 1 84.06 225 ILE A C 1
ATOM 1771 O O . ILE A 1 225 ? 9.18 -9.922 -19.531 1 84.06 225 ILE A O 1
ATOM 1775 N N . ARG A 1 226 ? 9.469 -7.824 -20.422 1 84.25 226 ARG A N 1
ATOM 1776 C CA . ARG A 1 226 ? 10.555 -8.25 -21.281 1 84.25 226 ARG A CA 1
ATOM 1777 C C . ARG A 1 226 ? 11.805 -8.586 -20.469 1 84.25 226 ARG A C 1
ATOM 1779 O O . ARG A 1 226 ? 12.203 -7.824 -19.594 1 84.25 226 ARG A O 1
ATOM 1786 N N . HIS A 1 227 ? 12.266 -9.758 -20.719 1 80.44 227 HIS A N 1
ATOM 1787 C CA . HIS A 1 227 ? 13.383 -10.195 -19.875 1 80.44 227 HIS A CA 1
ATOM 1788 C C . HIS A 1 227 ? 14.648 -10.367 -20.703 1 80.44 227 HIS A C 1
ATOM 1790 O O . HIS A 1 227 ? 15.594 -11.031 -20.266 1 80.44 227 HIS A O 1
ATOM 1796 N N . ASP A 1 228 ? 14.672 -9.734 -21.766 1 82.06 228 ASP A N 1
ATOM 1797 C CA . ASP A 1 228 ? 15.914 -9.711 -22.531 1 82.06 228 ASP A CA 1
ATOM 1798 C C . ASP A 1 228 ? 16.875 -8.648 -22 1 82.06 228 ASP A C 1
ATOM 1800 O O . ASP A 1 228 ? 16.578 -7.988 -21 1 82.06 228 ASP A O 1
ATOM 1804 N N . GLU A 1 229 ? 18.109 -8.633 -22.438 1 77.81 229 GLU A N 1
ATOM 1805 C CA . GLU A 1 229 ? 19.094 -7.66 -21.969 1 77.81 229 GLU A CA 1
ATOM 1806 C C . GLU A 1 229 ? 18.547 -6.238 -22.062 1 77.81 229 GLU A C 1
ATOM 1808 O O . GLU A 1 229 ? 18.734 -5.438 -21.141 1 77.81 229 GLU A O 1
ATOM 1813 N N . TRP A 1 230 ? 17.891 -6.035 -23.078 1 81.5 230 TRP A N 1
ATOM 1814 C CA . TRP A 1 230 ? 17.312 -4.711 -23.25 1 81.5 230 TRP A CA 1
ATOM 1815 C C . TRP A 1 230 ? 16.156 -4.496 -22.266 1 81.5 230 TRP A C 1
ATOM 1817 O O . TRP A 1 230 ? 15.914 -3.373 -21.828 1 81.5 230 TRP A O 1
ATOM 1827 N N . GLY A 1 231 ? 15.539 -5.527 -21.875 1 76.44 231 GLY A N 1
ATOM 1828 C CA . GLY A 1 231 ? 14.438 -5.41 -20.938 1 76.44 231 GLY A CA 1
ATOM 1829 C C . GLY A 1 231 ? 14.859 -4.91 -19.562 1 76.44 231 GLY A C 1
ATOM 1830 O O . GLY A 1 231 ? 14.133 -4.156 -18.922 1 76.44 231 GLY A O 1
ATOM 1831 N N . LEU A 1 232 ? 16.016 -5.262 -19.234 1 79.81 232 LEU A N 1
ATOM 1832 C CA . LEU A 1 232 ? 16.562 -4.809 -17.969 1 79.81 232 LEU A CA 1
ATOM 1833 C C . LEU A 1 232 ? 16.875 -3.316 -18.016 1 79.81 232 LEU A C 1
ATOM 1835 O O . LEU A 1 232 ? 16.453 -2.562 -17.141 1 79.81 232 LEU A O 1
ATOM 1839 N N . TRP A 1 233 ? 17.5 -2.893 -19.031 1 89.5 233 TRP A N 1
ATOM 1840 C CA . TRP A 1 233 ? 17.984 -1.521 -19.109 1 89.5 233 TRP A CA 1
ATOM 1841 C C . TRP A 1 233 ? 16.891 -0.574 -19.594 1 89.5 233 TRP A C 1
ATOM 1843 O O . TRP A 1 233 ? 16.953 0.633 -19.344 1 89.5 233 TRP A O 1
ATOM 1853 N N . GLN A 1 234 ? 15.93 -1.144 -20.234 1 91.69 234 GLN A N 1
ATOM 1854 C CA . GLN A 1 234 ? 14.844 -0.305 -20.734 1 91.69 234 GLN A CA 1
ATOM 1855 C C . GLN A 1 234 ? 14.125 0.401 -19.594 1 91.69 234 GLN A C 1
ATOM 1857 O O . GLN A 1 234 ? 13.75 1.569 -19.703 1 91.69 234 GLN A O 1
ATOM 1862 N N . ASN A 1 235 ? 13.977 -0.299 -18.516 1 93.81 235 ASN A N 1
ATOM 1863 C CA . ASN A 1 235 ? 13.297 0.296 -17.359 1 93.81 235 ASN A CA 1
ATOM 1864 C C . ASN A 1 235 ? 14.148 1.389 -16.719 1 93.81 235 ASN A C 1
ATOM 1866 O O . ASN A 1 235 ? 13.625 2.418 -16.281 1 93.81 235 ASN A O 1
ATOM 1870 N N . CYS A 1 236 ? 15.43 1.217 -16.688 1 94.12 236 CYS A N 1
ATOM 1871 C CA . CYS A 1 236 ? 16.328 2.236 -16.141 1 94.12 236 CYS A CA 1
ATOM 1872 C C . CYS A 1 236 ? 16.344 3.477 -17.016 1 94.12 236 CYS A C 1
ATOM 1874 O O . CYS A 1 236 ? 16.359 4.602 -16.516 1 94.12 236 CYS A O 1
ATOM 1876 N N . VAL A 1 237 ? 16.328 3.207 -18.312 1 94.94 237 VAL A N 1
ATOM 1877 C CA . VAL A 1 237 ? 16.328 4.316 -19.266 1 94.94 237 VAL A CA 1
ATOM 1878 C C . VAL A 1 237 ? 15.016 5.086 -19.141 1 94.94 237 VAL A C 1
ATOM 1880 O O . VAL A 1 237 ? 15.008 6.32 -19.188 1 94.94 237 VAL A O 1
ATOM 1883 N N . ALA A 1 238 ? 13.945 4.328 -19 1 95.06 238 ALA A N 1
ATOM 1884 C CA . ALA A 1 238 ? 12.641 4.969 -18.844 1 95.06 238 ALA A CA 1
ATOM 1885 C C . ALA A 1 238 ? 12.602 5.816 -17.578 1 95.06 238 ALA A C 1
ATOM 1887 O O . ALA A 1 238 ? 12.055 6.926 -17.578 1 95.06 238 ALA A O 1
ATOM 1888 N N . LEU A 1 239 ? 13.156 5.309 -16.531 1 96.12 239 LEU A N 1
ATOM 1889 C CA . LEU A 1 239 ? 13.203 6.062 -15.281 1 96.12 239 LEU A CA 1
ATOM 1890 C C . LEU A 1 239 ? 14.039 7.328 -15.445 1 96.12 239 LEU A C 1
ATOM 1892 O O . LEU A 1 239 ? 13.656 8.398 -14.961 1 96.12 239 LEU A O 1
ATOM 1896 N N . ALA A 1 240 ? 15.172 7.188 -16.094 1 95.62 240 ALA A N 1
ATOM 1897 C CA . ALA A 1 240 ? 16.031 8.344 -16.328 1 95.62 240 ALA A CA 1
ATOM 1898 C C . ALA A 1 240 ? 15.312 9.406 -17.172 1 95.62 240 ALA A C 1
ATOM 1900 O O . ALA A 1 240 ? 15.383 10.594 -16.859 1 95.62 240 ALA A O 1
ATOM 1901 N N . ALA A 1 241 ? 14.719 8.93 -18.188 1 96.19 241 ALA A N 1
ATOM 1902 C CA . ALA A 1 241 ? 13.953 9.852 -19.016 1 96.19 241 ALA A CA 1
ATOM 1903 C C . ALA A 1 241 ? 12.859 10.547 -18.203 1 96.19 241 ALA A C 1
ATOM 1905 O O . ALA A 1 241 ? 12.641 11.75 -18.359 1 96.19 241 ALA A O 1
ATOM 1906 N N . TYR A 1 242 ? 12.18 9.781 -17.344 1 95.62 242 TYR A N 1
ATOM 1907 C CA . TYR A 1 242 ? 11.148 10.312 -16.469 1 95.62 242 TYR A CA 1
ATOM 1908 C C . TYR A 1 242 ? 11.695 11.438 -15.602 1 95.62 242 TYR A C 1
ATOM 1910 O O . TYR A 1 242 ? 11.086 12.508 -15.492 1 95.62 242 TYR A O 1
ATOM 1918 N N . ILE A 1 243 ? 12.836 11.25 -15.055 1 93.31 243 ILE A N 1
ATOM 1919 C CA . ILE A 1 243 ? 13.477 12.211 -14.172 1 93.31 243 ILE A CA 1
ATOM 1920 C C . ILE A 1 243 ? 13.805 13.484 -14.953 1 93.31 243 ILE A C 1
ATOM 1922 O O . ILE A 1 243 ? 13.508 14.594 -14.5 1 93.31 243 ILE A O 1
ATOM 1926 N N . ILE A 1 244 ? 14.391 13.297 -16.109 1 93.88 244 ILE A N 1
ATOM 1927 C CA . ILE A 1 244 ? 14.82 14.43 -16.922 1 93.88 244 ILE A CA 1
ATOM 1928 C C . ILE A 1 244 ? 13.609 15.25 -17.344 1 93.88 244 ILE A C 1
ATOM 1930 O O . ILE A 1 244 ? 13.625 16.484 -17.25 1 93.88 244 ILE A O 1
ATOM 1934 N N . ILE A 1 245 ? 12.594 14.609 -17.719 1 95.56 245 ILE A N 1
ATOM 1935 C CA . ILE A 1 245 ? 11.398 15.297 -18.188 1 95.56 245 ILE A CA 1
ATOM 1936 C C . ILE A 1 245 ? 10.766 16.078 -17.047 1 95.56 245 ILE A C 1
ATOM 1938 O O . ILE A 1 245 ? 10.469 17.266 -17.172 1 95.56 245 ILE A O 1
ATOM 1942 N N . LEU A 1 246 ? 10.594 15.438 -15.906 1 92.88 246 LEU A N 1
ATOM 1943 C CA . LEU A 1 246 ? 9.93 16.078 -14.781 1 92.88 246 LEU A CA 1
ATOM 1944 C C . LEU A 1 246 ? 10.789 17.203 -14.203 1 92.88 246 LEU A C 1
ATOM 1946 O O . LEU A 1 246 ? 10.273 18.234 -13.781 1 92.88 246 LEU A O 1
ATOM 1950 N N . MET A 1 247 ? 12.086 16.969 -14.195 1 89.19 247 MET A N 1
ATOM 1951 C CA . MET A 1 247 ? 12.977 18.016 -13.695 1 89.19 247 MET A CA 1
ATOM 1952 C C . MET A 1 247 ? 12.969 19.219 -14.625 1 89.19 247 MET A C 1
ATOM 1954 O O . MET A 1 247 ? 13.039 20.359 -14.164 1 89.19 247 MET A O 1
ATOM 1958 N N . THR A 1 248 ? 12.93 18.938 -15.906 1 91.94 248 THR A N 1
ATOM 1959 C CA . THR A 1 248 ? 12.844 20.031 -16.875 1 91.94 248 THR A CA 1
ATOM 1960 C C . THR A 1 248 ? 11.531 20.797 -16.703 1 91.94 248 THR A C 1
ATOM 1962 O O . THR A 1 248 ? 11.508 22.031 -16.734 1 91.94 248 THR A O 1
ATOM 1965 N N . LEU A 1 249 ? 10.484 20.078 -16.469 1 92.81 249 LEU A N 1
ATOM 1966 C CA . LEU A 1 249 ? 9.195 20.719 -16.266 1 92.81 249 LEU A CA 1
ATOM 1967 C C . LEU A 1 249 ? 9.18 21.531 -14.984 1 92.81 249 LEU A C 1
ATOM 1969 O O . LEU A 1 249 ? 8.609 22.625 -14.938 1 92.81 249 LEU A O 1
ATOM 1973 N N . ALA A 1 250 ? 9.742 20.938 -13.961 1 86.75 250 ALA A N 1
ATOM 1974 C CA . ALA A 1 250 ? 9.844 21.672 -12.695 1 86.75 250 ALA A CA 1
ATOM 1975 C C . ALA A 1 250 ? 10.656 22.953 -12.875 1 86.75 250 ALA A C 1
ATOM 1977 O O . ALA A 1 250 ? 10.312 24 -12.312 1 86.75 250 ALA A O 1
ATOM 1978 N N . TYR A 1 251 ? 11.703 22.859 -13.664 1 85.75 251 TYR A N 1
ATOM 1979 C CA . TYR A 1 251 ? 12.547 24.016 -13.953 1 85.75 251 TYR A CA 1
ATOM 1980 C C . TYR A 1 251 ? 11.766 25.094 -14.695 1 85.75 251 TYR A C 1
ATOM 1982 O O . TYR A 1 251 ? 11.836 26.281 -14.352 1 85.75 251 TYR A O 1
ATOM 1990 N N . VAL A 1 252 ? 11.055 24.703 -15.68 1 89.25 252 VAL A N 1
ATOM 1991 C CA . VAL A 1 252 ? 10.258 25.625 -16.484 1 89.25 252 VAL A CA 1
ATOM 1992 C C . VAL A 1 252 ? 9.203 26.281 -15.602 1 89.25 252 VAL A C 1
ATOM 1994 O O . VAL A 1 252 ? 8.945 27.484 -15.719 1 89.25 252 VAL A O 1
ATOM 1997 N N . GLN A 1 253 ? 8.594 25.531 -14.727 1 86.75 253 GLN A N 1
ATOM 1998 C CA . GLN A 1 253 ? 7.57 26.062 -13.836 1 86.75 253 GLN A CA 1
ATOM 1999 C C . GLN A 1 253 ? 8.172 27.078 -12.859 1 86.75 253 GLN A C 1
ATOM 2001 O O . GLN A 1 253 ? 7.535 28.078 -12.531 1 86.75 253 GLN A O 1
ATOM 2006 N N . LEU A 1 254 ? 9.328 26.812 -12.406 1 79.88 254 LEU A N 1
ATOM 2007 C CA . LEU A 1 254 ? 10 27.734 -11.492 1 79.88 254 LEU A CA 1
ATOM 2008 C C . LEU A 1 254 ? 10.344 29.047 -12.188 1 79.88 254 LEU A C 1
ATOM 2010 O O . LEU A 1 254 ? 10.312 30.109 -11.57 1 79.88 254 LEU A O 1
ATOM 2014 N N . ARG A 1 255 ? 10.633 28.891 -13.438 1 81.06 255 ARG A N 1
ATOM 2015 C CA . ARG A 1 255 ? 10.977 30.094 -14.211 1 81.06 255 ARG A CA 1
ATOM 2016 C C . ARG A 1 255 ? 9.75 30.953 -14.469 1 81.06 255 ARG A C 1
ATOM 2018 O O . ARG A 1 255 ? 9.852 32.156 -14.617 1 81.06 255 ARG A O 1
ATOM 2025 N N . ARG A 1 256 ? 8.695 30.391 -14.438 1 82.5 256 ARG A N 1
ATOM 2026 C CA . ARG A 1 256 ? 7.469 31.109 -14.75 1 82.5 256 ARG A CA 1
ATOM 2027 C C . ARG A 1 256 ? 6.906 31.797 -13.516 1 82.5 256 ARG A C 1
ATOM 2029 O O . ARG A 1 256 ? 5.977 32.594 -13.609 1 82.5 256 ARG A O 1
ATOM 2036 N N . ILE A 1 257 ? 7.367 31.469 -12.375 1 74.75 257 ILE A N 1
ATOM 2037 C CA . ILE A 1 257 ? 6.879 32.094 -11.156 1 74.75 257 ILE A CA 1
ATOM 2038 C C . ILE A 1 257 ? 7.289 33.562 -11.141 1 74.75 257 ILE A C 1
ATOM 2040 O O . ILE A 1 257 ? 8.461 33.906 -11.32 1 74.75 257 ILE A O 1
ATOM 2044 N N . PRO A 1 258 ? 6.125 34.406 -11.055 1 63.44 258 PRO A N 1
ATOM 2045 C CA . PRO A 1 258 ? 6.434 35.844 -11.047 1 63.44 258 PRO A CA 1
ATOM 2046 C C . PRO A 1 258 ? 7.281 36.281 -9.852 1 63.44 258 PRO A C 1
ATOM 2048 O O . PRO A 1 258 ? 7.094 35.75 -8.75 1 63.44 258 PRO A O 1
ATOM 2051 N N . LYS A 1 259 ? 8.469 36.812 -10.055 1 58.97 259 LYS A N 1
ATOM 2052 C CA . LYS A 1 259 ? 9.359 37.375 -9.039 1 58.97 259 LYS A CA 1
ATOM 2053 C C . LYS A 1 259 ? 8.727 38.594 -8.359 1 58.97 259 LYS A C 1
ATOM 2055 O O . LYS A 1 259 ? 8.305 39.531 -9.023 1 58.97 259 LYS A O 1
ATOM 2060 N N . THR A 1 260 ? 7.742 38.312 -7.398 1 50.81 260 THR A N 1
ATOM 2061 C CA . THR A 1 260 ? 7.184 39.5 -6.785 1 50.81 260 THR A CA 1
ATOM 2062 C C . THR A 1 260 ? 8.258 40.281 -6.043 1 50.81 260 THR A C 1
ATOM 2064 O O . THR A 1 260 ? 9.039 39.719 -5.285 1 50.81 260 THR A O 1
ATOM 2067 N N . LYS A 1 261 ? 8.562 41.594 -6.473 1 43.41 261 LYS A N 1
ATOM 2068 C CA . LYS A 1 261 ? 9.234 42.656 -5.754 1 43.41 261 LYS A CA 1
ATOM 2069 C C . LYS A 1 261 ? 8.492 43 -4.465 1 43.41 261 LYS A C 1
ATOM 2071 O O . LYS A 1 261 ? 7.262 42.906 -4.406 1 43.41 261 LYS A O 1
ATOM 2076 N N . MET B 1 1 ? -23.188 24.062 12.312 1 32.47 1 MET B N 1
ATOM 2077 C CA . MET B 1 1 ? -24.031 23.047 11.695 1 32.47 1 MET B CA 1
ATOM 2078 C C . MET B 1 1 ? -23.766 22.953 10.195 1 32.47 1 MET B C 1
ATOM 2080 O O . MET B 1 1 ? -24.156 21.984 9.547 1 32.47 1 MET B O 1
ATOM 2084 N N . LYS B 1 2 ? -23.422 24.125 9.594 1 39.88 2 LYS B N 1
ATOM 2085 C CA . LYS B 1 2 ? -23.234 24.25 8.148 1 39.88 2 LYS B CA 1
ATOM 2086 C C . LYS B 1 2 ? -22 23.453 7.699 1 39.88 2 LYS B C 1
ATOM 2088 O O . LYS B 1 2 ? -22.016 22.844 6.629 1 39.88 2 LYS B O 1
ATOM 2093 N N . ASP B 1 3 ? -20.938 23.516 8.383 1 41.06 3 ASP B N 1
ATOM 2094 C CA . ASP B 1 3 ? -19.688 22.875 7.996 1 41.06 3 ASP B CA 1
ATOM 2095 C C . ASP B 1 3 ? -19.797 21.359 8.062 1 41.06 3 ASP B C 1
ATOM 2097 O O . ASP B 1 3 ? -19.141 20.641 7.305 1 41.06 3 ASP B O 1
ATOM 2101 N N . LEU B 1 4 ? -20.641 20.906 9.008 1 40.06 4 LEU B N 1
ATOM 2102 C CA . LEU B 1 4 ? -20.984 19.5 9.117 1 40.06 4 LEU B CA 1
ATOM 2103 C C . LEU B 1 4 ? -21.797 19.031 7.914 1 40.06 4 LEU B C 1
ATOM 2105 O O . LEU B 1 4 ? -21.625 17.906 7.441 1 40.06 4 LEU B O 1
ATOM 2109 N N . GLN B 1 5 ? -22.703 19.844 7.492 1 41.97 5 GLN B N 1
ATOM 2110 C CA . GLN B 1 5 ? -23.578 19.5 6.379 1 41.97 5 GLN B CA 1
ATOM 2111 C C . GLN B 1 5 ? -22.781 19.312 5.09 1 41.97 5 GLN B C 1
ATOM 2113 O O . GLN B 1 5 ? -23.156 18.484 4.242 1 41.97 5 GLN B O 1
ATOM 2118 N N . LEU B 1 6 ? -21.875 20.125 4.863 1 42.84 6 LEU B N 1
ATOM 2119 C CA . LEU B 1 6 ? -21.062 20 3.656 1 42.84 6 LEU B CA 1
ATOM 2120 C C . LEU B 1 6 ? -20.109 18.828 3.764 1 42.84 6 LEU B C 1
ATOM 2122 O O . LEU B 1 6 ? -19.625 18.328 2.748 1 42.84 6 LEU B O 1
ATOM 2126 N N . SER B 1 7 ? -19.797 18.406 4.977 1 45.41 7 SER B N 1
ATOM 2127 C CA . SER B 1 7 ? -18.906 17.281 5.215 1 45.41 7 SER B CA 1
ATOM 2128 C C . SER B 1 7 ? -19.625 15.953 4.996 1 45.41 7 SER B C 1
ATOM 2130 O O . SER B 1 7 ? -19 14.969 4.586 1 45.41 7 SER B O 1
ATOM 2132 N N . VAL B 1 8 ? -20.969 15.977 5.297 1 46.59 8 VAL B N 1
ATOM 2133 C CA . VAL B 1 8 ? -21.781 14.766 5.309 1 46.59 8 VAL B CA 1
ATOM 2134 C C . VAL B 1 8 ? -21.938 14.234 3.883 1 46.59 8 VAL B C 1
ATOM 2136 O O . VAL B 1 8 ? -21.766 13.047 3.631 1 46.59 8 VAL B O 1
ATOM 2139 N N . PRO B 1 9 ? -22.406 15.109 2.99 1 47.72 9 PRO B N 1
ATOM 2140 C CA . PRO B 1 9 ? -22.672 14.531 1.674 1 47.72 9 PRO B CA 1
ATOM 2141 C C . PRO B 1 9 ? -21.391 14.117 0.94 1 47.72 9 PRO B C 1
ATOM 2143 O O . PRO B 1 9 ? -21.469 13.383 -0.049 1 47.72 9 PRO B O 1
ATOM 2146 N N . ARG B 1 10 ? -20.297 14.531 1.416 1 55.06 10 ARG B N 1
ATOM 2147 C CA . ARG B 1 10 ? -19.031 14.367 0.698 1 55.06 10 ARG B CA 1
ATOM 2148 C C . ARG B 1 10 ? -18.453 12.969 0.911 1 55.06 10 ARG B C 1
ATOM 2150 O O . ARG B 1 10 ? -17.844 12.398 0.007 1 55.06 10 ARG B O 1
ATOM 2157 N N . GLN B 1 11 ? -19.078 12.32 1.917 1 67 11 GLN B N 1
ATOM 2158 C CA . GLN B 1 11 ? -18.453 11.047 2.24 1 67 11 GLN B CA 1
ATOM 2159 C C . GLN B 1 11 ? -18.969 9.93 1.335 1 67 11 GLN B C 1
ATOM 2161 O O . GLN B 1 11 ? -18.172 9.172 0.772 1 67 11 GLN B O 1
ATOM 2166 N N . PRO B 1 12 ? -20.375 10.078 1.075 1 71.75 12 PRO B N 1
ATOM 2167 C CA . PRO B 1 12 ? -20.859 9 0.201 1 71.75 12 PRO B CA 1
ATOM 2168 C C . PRO B 1 12 ? -20.391 9.164 -1.244 1 71.75 12 PRO B C 1
ATOM 2170 O O . PRO B 1 12 ? -20.125 8.172 -1.93 1 71.75 12 PRO B O 1
ATOM 2173 N N . LEU B 1 13 ? -20.312 10.406 -1.688 1 78.06 13 LEU B N 1
ATOM 2174 C CA . LEU B 1 13 ? -19.875 10.625 -3.064 1 78.06 13 LEU B CA 1
ATOM 2175 C C . LEU B 1 13 ? -18.438 10.172 -3.26 1 78.06 13 LEU B C 1
ATOM 2177 O O . LEU B 1 13 ? -18.109 9.547 -4.27 1 78.06 13 LEU B O 1
ATOM 2181 N N . VAL B 1 14 ? -17.703 10.438 -2.295 1 76.94 14 VAL B N 1
ATOM 2182 C CA . VAL B 1 14 ? -16.297 10.031 -2.367 1 76.94 14 VAL B CA 1
ATOM 2183 C C . VAL B 1 14 ? -16.203 8.516 -2.383 1 76.94 14 VAL B C 1
ATOM 2185 O O . VAL B 1 14 ? -15.422 7.945 -3.152 1 76.94 14 VAL B O 1
ATOM 2188 N N . THR B 1 15 ? -17.078 7.93 -1.625 1 84.06 15 THR B N 1
ATOM 2189 C CA . THR B 1 15 ? -17.078 6.473 -1.552 1 84.06 15 THR B CA 1
ATOM 2190 C C . THR B 1 15 ? -17.484 5.863 -2.891 1 84.06 15 THR B C 1
ATOM 2192 O O . THR B 1 15 ? -16.891 4.887 -3.342 1 84.06 15 THR B O 1
ATOM 2195 N N . VAL B 1 16 ? -18.438 6.484 -3.494 1 90 16 VAL B N 1
ATOM 2196 C CA . VAL B 1 16 ? -18.922 5.973 -4.77 1 90 16 VAL B CA 1
ATOM 2197 C C . VAL B 1 16 ? -17.844 6.148 -5.844 1 90 16 VAL B C 1
ATOM 2199 O O . VAL B 1 16 ? -17.625 5.246 -6.656 1 90 16 VAL B O 1
ATOM 2202 N N . VAL B 1 17 ? -17.219 7.23 -5.816 1 87.56 17 VAL B N 1
ATOM 2203 C CA . VAL B 1 17 ? -16.172 7.488 -6.797 1 87.56 17 VAL B CA 1
ATOM 2204 C C . VAL B 1 17 ? -15.039 6.469 -6.629 1 87.56 17 VAL B C 1
ATOM 2206 O O . VAL B 1 17 ? -14.578 5.875 -7.605 1 87.56 17 VAL B O 1
ATOM 2209 N N . PHE B 1 18 ? -14.664 6.23 -5.445 1 86.88 18 PHE B N 1
ATOM 2210 C CA . PHE B 1 18 ? -13.609 5.258 -5.176 1 86.88 18 PHE B CA 1
ATOM 2211 C C . PHE B 1 18 ? -14.055 3.857 -5.578 1 86.88 18 PHE B C 1
ATOM 2213 O O . PHE B 1 18 ? -13.258 3.074 -6.102 1 86.88 18 PHE B O 1
ATOM 2220 N N . ALA B 1 19 ? -15.336 3.596 -5.27 1 92.56 19 ALA B N 1
ATOM 2221 C CA . ALA B 1 19 ? -15.867 2.289 -5.648 1 92.56 19 ALA B CA 1
ATOM 2222 C C . ALA B 1 19 ? -15.836 2.1 -7.16 1 92.56 19 ALA B C 1
ATOM 2224 O O . ALA B 1 19 ? -15.477 1.029 -7.652 1 92.56 19 ALA B O 1
ATOM 2225 N N . LEU B 1 20 ? -16.141 3.121 -7.895 1 92.31 20 LEU B N 1
ATOM 2226 C CA . LEU B 1 20 ? -16.156 3.051 -9.352 1 92.31 20 LEU B CA 1
ATOM 2227 C C . LEU B 1 20 ? -14.742 2.926 -9.898 1 92.31 20 LEU B C 1
ATOM 2229 O O . LEU B 1 20 ? -14.508 2.215 -10.883 1 92.31 20 LEU B O 1
ATOM 2233 N N . ILE B 1 21 ? -13.859 3.549 -9.234 1 88.81 21 ILE B N 1
ATOM 2234 C CA . ILE B 1 21 ? -12.461 3.48 -9.656 1 88.81 21 ILE B CA 1
ATOM 2235 C C . ILE B 1 21 ? -11.938 2.061 -9.461 1 88.81 21 ILE B C 1
ATOM 2237 O O . ILE B 1 21 ? -11.367 1.472 -10.383 1 88.81 21 ILE B O 1
ATOM 2241 N N . VAL B 1 22 ? -12.133 1.565 -8.281 1 90.06 22 VAL B N 1
ATOM 2242 C CA . VAL B 1 22 ? -11.648 0.219 -7.984 1 90.06 22 VAL B CA 1
ATOM 2243 C C . VAL B 1 22 ? -12.375 -0.793 -8.875 1 90.06 22 VAL B C 1
ATOM 2245 O O . VAL B 1 22 ? -11.742 -1.697 -9.43 1 90.06 22 VAL B O 1
ATOM 2248 N N . GLY B 1 23 ? -13.711 -0.61 -8.984 1 91.62 23 GLY B N 1
ATOM 2249 C CA . GLY B 1 23 ? -14.469 -1.484 -9.859 1 91.62 23 GLY B CA 1
ATOM 2250 C C . GLY B 1 23 ? -14.016 -1.418 -11.305 1 91.62 23 GLY B C 1
ATOM 2251 O O . GLY B 1 23 ? -14 -2.434 -12.008 1 91.62 23 GLY B O 1
ATOM 2252 N N . GLY B 1 24 ? -13.656 -0.266 -11.781 1 88.69 24 GLY B N 1
ATOM 2253 C CA . GLY B 1 24 ? -13.156 -0.101 -13.141 1 88.69 24 GLY B CA 1
ATOM 2254 C C . GLY B 1 24 ? -11.766 -0.672 -13.336 1 88.69 24 GLY B C 1
ATOM 2255 O O . GLY B 1 24 ? -11.469 -1.245 -14.383 1 88.69 24 GLY B O 1
ATOM 2256 N N . LEU B 1 25 ? -10.969 -0.544 -12.328 1 87.75 25 LEU B N 1
ATOM 2257 C CA . LEU B 1 25 ? -9.609 -1.075 -12.375 1 87.75 25 LEU B CA 1
ATOM 2258 C C . LEU B 1 25 ? -9.625 -2.598 -12.484 1 87.75 25 LEU B C 1
ATOM 2260 O O . LEU B 1 25 ? -8.82 -3.18 -13.219 1 87.75 25 LEU B O 1
ATOM 2264 N N . PHE B 1 26 ? -10.5 -3.164 -11.766 1 91.62 26 PHE B N 1
ATOM 2265 C CA . PHE B 1 26 ? -10.609 -4.617 -11.75 1 91.62 26 PHE B CA 1
ATOM 2266 C C . PHE B 1 26 ? -11.883 -5.078 -12.438 1 91.62 26 PHE B C 1
ATOM 2268 O O . PHE B 1 26 ? -12.594 -5.953 -11.93 1 91.62 26 PHE B O 1
ATOM 2275 N N . TRP B 1 27 ? -12.062 -4.496 -13.562 1 89.12 27 TRP B N 1
ATOM 2276 C CA . TRP B 1 27 ? -13.305 -4.758 -14.281 1 89.12 27 TRP B CA 1
ATOM 2277 C C . TRP B 1 27 ? -13.344 -6.195 -14.797 1 89.12 27 TRP B C 1
ATOM 2279 O O . TRP B 1 27 ? -12.492 -6.605 -15.586 1 89.12 27 TRP B O 1
ATOM 2289 N N . GLN B 1 28 ? -14.336 -6.898 -14.32 1 87.56 28 GLN B N 1
ATOM 2290 C CA . GLN B 1 28 ? -14.625 -8.258 -14.773 1 87.56 28 GLN B CA 1
ATOM 2291 C C . GLN B 1 28 ? -13.344 -9.078 -14.883 1 87.56 28 GLN B C 1
ATOM 2293 O O . GLN B 1 28 ? -12.859 -9.336 -15.984 1 87.56 28 GLN B O 1
ATOM 2298 N N . LEU B 1 29 ? -13 -9.633 -13.812 1 85 29 LEU B N 1
ATOM 2299 C CA . LEU B 1 29 ? -11.758 -10.398 -13.703 1 85 29 LEU B CA 1
ATOM 2300 C C . LEU B 1 29 ? -11.828 -11.68 -14.523 1 85 29 LEU B C 1
ATOM 2302 O O . LEU B 1 29 ? -12.875 -12.32 -14.586 1 85 29 LEU B O 1
ATOM 2306 N N . ASP B 1 30 ? -10.727 -11.898 -15.188 1 79.94 30 ASP B N 1
ATOM 2307 C CA . ASP B 1 30 ? -10.641 -13.086 -16.031 1 79.94 30 ASP B CA 1
ATOM 2308 C C . ASP B 1 30 ? -10.242 -14.312 -15.211 1 79.94 30 ASP B C 1
ATOM 2310 O O . ASP B 1 30 ? -9.82 -14.188 -14.062 1 79.94 30 ASP B O 1
ATOM 2314 N N . ASN B 1 31 ? -10.547 -15.492 -15.742 1 79 31 ASN B N 1
ATOM 2315 C CA . ASN B 1 31 ? -10.156 -16.75 -15.117 1 79 31 ASN B CA 1
ATOM 2316 C C . ASN B 1 31 ? -8.922 -17.344 -15.781 1 79 31 ASN B C 1
ATOM 2318 O O . ASN B 1 31 ? -8.82 -18.562 -15.93 1 79 31 ASN B O 1
ATOM 2322 N N . SER B 1 32 ? -8.031 -16.406 -16.141 1 78.06 32 SER B N 1
ATOM 2323 C CA . SER B 1 32 ? -6.797 -16.891 -16.75 1 78.06 32 SER B CA 1
ATOM 2324 C C . SER B 1 32 ? -5.793 -17.312 -15.672 1 78.06 32 SER B C 1
ATOM 2326 O O . SER B 1 32 ? -5.809 -16.781 -14.555 1 78.06 32 SER B O 1
ATOM 2328 N N . GLU B 1 33 ? -5.062 -18.312 -16.094 1 75.44 33 GLU B N 1
ATOM 2329 C CA . GLU B 1 33 ? -4.051 -18.797 -15.164 1 75.44 33 GLU B CA 1
ATOM 2330 C C . GLU B 1 33 ? -3.016 -17.719 -14.859 1 75.44 33 GLU B C 1
ATOM 2332 O O . GLU B 1 33 ? -2.564 -17.016 -15.758 1 75.44 33 GLU B O 1
ATOM 2337 N N . GLY B 1 34 ? -2.574 -17.578 -13.688 1 73.12 34 GLY B N 1
ATOM 2338 C CA . GLY B 1 34 ? -1.584 -16.625 -13.227 1 73.12 34 GLY B CA 1
ATOM 2339 C C . GLY B 1 34 ? -2.174 -15.258 -12.906 1 73.12 34 GLY B C 1
ATOM 2340 O O . GLY B 1 34 ? -2.178 -14.836 -11.742 1 73.12 34 GLY B O 1
ATOM 2341 N N . SER B 1 35 ? -2.842 -14.719 -13.906 1 81.19 35 SER B N 1
ATOM 2342 C CA . SER B 1 35 ? -3.375 -13.375 -13.711 1 81.19 35 SER B CA 1
ATOM 2343 C C . SER B 1 35 ? -4.68 -13.406 -12.922 1 81.19 35 SER B C 1
ATOM 2345 O O . SER B 1 35 ? -5 -12.453 -12.203 1 81.19 35 SER B O 1
ATOM 2347 N N . GLY B 1 36 ? -5.383 -14.531 -13.062 1 85.88 36 GLY B N 1
ATOM 2348 C CA . GLY B 1 36 ? -6.676 -14.617 -12.398 1 85.88 36 GLY B CA 1
ATOM 2349 C C . GLY B 1 36 ? -6.574 -14.539 -10.891 1 85.88 36 GLY B C 1
ATOM 2350 O O . GLY B 1 36 ? -7.301 -13.766 -10.25 1 85.88 36 GLY B O 1
ATOM 2351 N N . ILE B 1 37 ? -5.676 -15.352 -10.359 1 87.19 37 ILE B N 1
ATOM 2352 C CA . ILE B 1 37 ? -5.512 -15.375 -8.914 1 87.19 37 ILE B CA 1
ATOM 2353 C C . ILE B 1 37 ? -4.891 -14.062 -8.445 1 87.19 37 ILE B C 1
ATOM 2355 O O . ILE B 1 37 ? -5.34 -13.469 -7.457 1 87.19 37 ILE B O 1
ATOM 2359 N N . GLN B 1 38 ? -3.926 -13.578 -9.156 1 86.94 38 GLN B N 1
ATOM 2360 C CA . GLN B 1 38 ? -3.252 -12.336 -8.789 1 86.94 38 GLN B CA 1
ATOM 2361 C C . GLN B 1 38 ? -4.234 -11.172 -8.742 1 86.94 38 GLN B C 1
ATOM 2363 O O . GLN B 1 38 ? -4.227 -10.383 -7.797 1 86.94 38 GLN B O 1
ATOM 2368 N N . ASN B 1 39 ? -5.109 -11.07 -9.758 1 90.69 39 ASN B N 1
ATOM 2369 C CA . ASN B 1 39 ? -6.055 -9.961 -9.836 1 90.69 39 ASN B CA 1
ATOM 2370 C C . ASN B 1 39 ? -7.113 -10.055 -8.734 1 90.69 39 ASN B C 1
ATOM 2372 O O . ASN B 1 39 ? -7.527 -9.031 -8.188 1 90.69 39 ASN B O 1
ATOM 2376 N N . ARG B 1 40 ? -7.535 -11.266 -8.438 1 93.25 40 ARG B N 1
ATOM 2377 C CA . ARG B 1 40 ? -8.562 -11.43 -7.414 1 93.25 40 ARG B CA 1
ATOM 2378 C C . ARG B 1 40 ? -8.008 -11.125 -6.027 1 93.25 40 ARG B C 1
ATOM 2380 O O . ARG B 1 40 ? -8.656 -10.453 -5.23 1 93.25 40 ARG B O 1
ATOM 2387 N N . VAL B 1 41 ? -6.832 -11.617 -5.785 1 93.12 41 VAL B N 1
ATOM 2388 C CA . VAL B 1 41 ? -6.211 -11.344 -4.492 1 93.12 41 VAL B CA 1
ATOM 2389 C C . VAL B 1 41 ? -5.832 -9.867 -4.402 1 93.12 41 VAL B C 1
ATOM 2391 O O . VAL B 1 41 ? -5.996 -9.242 -3.352 1 93.12 41 VAL B O 1
ATOM 2394 N N . GLY B 1 42 ? -5.367 -9.281 -5.484 1 93.25 42 GLY B N 1
ATOM 2395 C CA . GLY B 1 42 ? -5.078 -7.855 -5.527 1 93.25 42 GLY B CA 1
ATOM 2396 C C . GLY B 1 42 ? -6.305 -6.992 -5.305 1 93.25 42 GLY B C 1
ATOM 2397 O O . GLY B 1 42 ? -6.254 -6.008 -4.566 1 93.25 42 GLY B O 1
ATOM 2398 N N . ALA B 1 43 ? -7.34 -7.391 -5.953 1 94.12 43 ALA B N 1
ATOM 2399 C CA . ALA B 1 43 ? -8.594 -6.66 -5.762 1 94.12 43 ALA B CA 1
ATOM 2400 C C . ALA B 1 43 ? -9.039 -6.715 -4.305 1 94.12 43 ALA B C 1
ATOM 2402 O O . ALA B 1 43 ? -9.445 -5.699 -3.738 1 94.12 43 ALA B O 1
ATOM 2403 N N . SER B 1 44 ? -8.961 -7.941 -3.732 1 95.81 44 SER B N 1
ATOM 2404 C CA . SER B 1 44 ? -9.344 -8.094 -2.334 1 95.81 44 SER B CA 1
ATOM 2405 C C . SER B 1 44 ? -8.477 -7.238 -1.421 1 95.81 44 SER B C 1
ATOM 2407 O O . SER B 1 44 ? -8.977 -6.645 -0.461 1 95.81 44 SER B O 1
ATOM 2409 N N . PHE B 1 45 ? -7.254 -7.215 -1.746 1 95.56 45 PHE B N 1
ATOM 2410 C CA . PHE B 1 45 ? -6.344 -6.391 -0.959 1 95.56 45 PHE B CA 1
ATOM 2411 C C . PHE B 1 45 ? -6.719 -4.914 -1.07 1 95.56 45 PHE B C 1
ATOM 2413 O O . PHE B 1 45 ? -6.699 -4.188 -0.075 1 95.56 45 PHE B O 1
ATOM 2420 N N . PHE B 1 46 ? -7.043 -4.473 -2.195 1 92.62 46 PHE B N 1
ATOM 2421 C CA . PHE B 1 46 ? -7.426 -3.08 -2.406 1 92.62 46 PHE B CA 1
ATOM 2422 C C . PHE B 1 46 ? -8.695 -2.742 -1.635 1 92.62 46 PHE B C 1
ATOM 2424 O O . PHE B 1 46 ? -8.82 -1.646 -1.084 1 92.62 46 PHE B O 1
ATOM 2431 N N . LEU B 1 47 ? -9.555 -3.625 -1.674 1 95.12 47 LEU B N 1
ATOM 2432 C CA . LEU B 1 47 ? -10.805 -3.404 -0.956 1 95.12 47 LEU B CA 1
ATOM 2433 C C . LEU B 1 47 ? -10.555 -3.248 0.54 1 95.12 47 LEU B C 1
ATOM 2435 O O . LEU B 1 47 ? -11.07 -2.318 1.166 1 95.12 47 LEU B O 1
ATOM 2439 N N . VAL B 1 48 ? -9.75 -4.117 1.049 1 94.25 48 VAL B N 1
ATOM 2440 C CA . VAL B 1 48 ? -9.43 -4.078 2.473 1 94.25 48 VAL B CA 1
ATOM 2441 C C . VAL B 1 48 ? -8.672 -2.795 2.793 1 94.25 48 VAL B C 1
ATOM 2443 O O . VAL B 1 48 ? -8.953 -2.127 3.789 1 94.25 48 VAL B O 1
ATOM 2446 N N . THR B 1 49 ? -7.699 -2.506 1.938 1 91.88 49 THR B N 1
ATOM 2447 C CA . THR B 1 49 ? -6.891 -1.31 2.148 1 91.88 49 THR B CA 1
ATOM 2448 C C . THR B 1 49 ? -7.762 -0.057 2.115 1 91.88 49 THR B C 1
ATOM 2450 O O . THR B 1 49 ? -7.547 0.877 2.889 1 91.88 49 THR B O 1
ATOM 2453 N N . ASN B 1 50 ? -8.742 -0.04 1.266 1 89.38 50 ASN B N 1
ATOM 2454 C CA . ASN B 1 50 ? -9.648 1.101 1.173 1 89.38 50 ASN B CA 1
ATOM 2455 C C . ASN B 1 50 ? -10.453 1.285 2.457 1 89.38 50 ASN B C 1
ATOM 2457 O O . ASN B 1 50 ? -10.75 2.414 2.852 1 89.38 50 ASN B O 1
ATOM 2461 N N . MET B 1 51 ? -10.805 0.204 3.1 1 89.75 51 MET B N 1
ATOM 2462 C CA . MET B 1 51 ? -11.523 0.295 4.363 1 89.75 51 MET B CA 1
ATOM 2463 C C . MET B 1 51 ? -10.656 0.93 5.445 1 89.75 51 MET B C 1
ATOM 2465 O O . MET B 1 51 ? -11.156 1.646 6.312 1 89.75 51 MET B O 1
ATOM 2469 N N . LEU B 1 52 ? -9.375 0.667 5.336 1 84.75 52 LEU B N 1
ATOM 2470 C CA . LEU B 1 52 ? -8.445 1.225 6.312 1 84.75 52 LEU B CA 1
ATOM 2471 C C . LEU B 1 52 ? -8.258 2.721 6.09 1 84.75 52 LEU B C 1
ATOM 2473 O O . LEU B 1 52 ? -8.281 3.504 7.043 1 84.75 52 LEU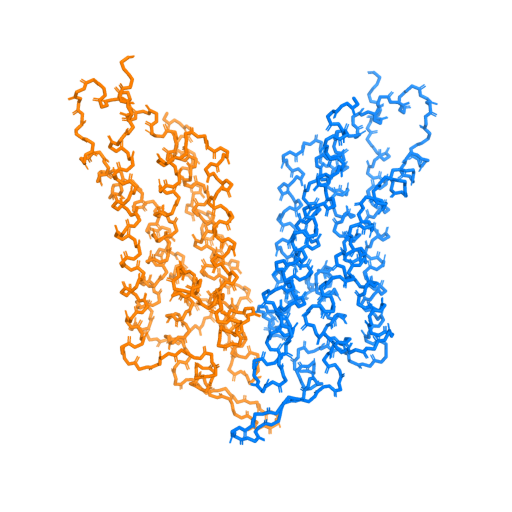 B O 1
ATOM 2477 N N . PHE B 1 53 ? -8.148 3.113 4.852 1 74.88 53 PHE B N 1
ATOM 2478 C CA . PHE B 1 53 ? -7.859 4.512 4.551 1 74.88 53 PHE B CA 1
ATOM 2479 C C . PHE B 1 53 ? -9.109 5.367 4.707 1 74.88 53 PHE B C 1
ATOM 2481 O O . PHE B 1 53 ? -9.016 6.566 4.98 1 74.88 53 PHE B O 1
ATOM 2488 N N . ALA B 1 54 ? -10.281 4.801 4.488 1 72.06 54 ALA B N 1
ATOM 2489 C CA . ALA B 1 54 ? -11.531 5.535 4.695 1 72.06 54 ALA B CA 1
ATOM 2490 C C . ALA B 1 54 ? -11.68 5.949 6.156 1 72.06 54 ALA B C 1
ATOM 2492 O O . ALA B 1 54 ? -12.398 6.91 6.461 1 72.06 54 ALA B O 1
ATOM 2493 N N . ASN B 1 55 ? -11 5.34 7.098 1 70.38 55 ASN B N 1
ATOM 2494 C CA . ASN B 1 55 ? -11.109 5.598 8.531 1 70.38 55 ASN B CA 1
ATOM 2495 C C . ASN B 1 55 ? -10.164 6.711 8.969 1 70.38 55 ASN B C 1
ATOM 2497 O O . ASN B 1 55 ? -10.273 7.215 10.094 1 70.38 55 ASN B O 1
ATOM 2501 N N . ALA B 1 56 ? -9.273 7.082 8.148 1 62.75 56 ALA B N 1
ATOM 2502 C CA . ALA B 1 56 ? -8.305 8.102 8.547 1 62.75 56 ALA B CA 1
ATOM 2503 C C . ALA B 1 56 ? -9 9.422 8.859 1 62.75 56 ALA B C 1
ATOM 2505 O O . ALA B 1 56 ? -8.594 10.141 9.781 1 62.75 56 ALA B O 1
ATOM 2506 N N . ALA B 1 57 ? -10.109 9.664 8.211 1 59.47 57 ALA B N 1
ATOM 2507 C CA . ALA B 1 57 ? -10.867 10.883 8.484 1 59.47 57 ALA B CA 1
ATOM 2508 C C . ALA B 1 57 ? -11.625 10.773 9.805 1 59.47 57 ALA B C 1
ATOM 2510 O O . ALA B 1 57 ? -11.938 11.789 10.43 1 59.47 57 ALA B O 1
ATOM 2511 N N . ALA B 1 58 ? -11.812 9.578 10.242 1 61.66 58 ALA B N 1
ATOM 2512 C CA . ALA B 1 58 ? -12.578 9.32 11.461 1 61.66 58 ALA B CA 1
ATOM 2513 C C . ALA B 1 58 ? -11.82 9.781 12.695 1 61.66 58 ALA B C 1
ATOM 2515 O O . ALA B 1 58 ? -12.43 10.172 13.695 1 61.66 58 ALA B O 1
ATOM 2516 N N . THR B 1 59 ? -10.57 9.828 12.633 1 63.12 59 THR B N 1
ATOM 2517 C CA . THR B 1 59 ? -9.766 10.227 13.781 1 63.12 59 THR B CA 1
ATOM 2518 C C . THR B 1 59 ? -10.047 11.68 14.164 1 63.12 59 THR B C 1
ATOM 2520 O O . THR B 1 59 ? -10.172 12 15.352 1 63.12 59 THR B O 1
ATOM 2523 N N . GLU B 1 60 ? -10.156 12.398 13.109 1 62.59 60 GLU B N 1
ATOM 2524 C CA . GLU B 1 60 ? -10.359 13.82 13.367 1 62.59 60 GLU B CA 1
ATOM 2525 C C . GLU B 1 60 ? -11.727 14.07 14.008 1 62.59 60 GLU B C 1
ATOM 2527 O O . GLU B 1 60 ? -11.852 14.891 14.914 1 62.59 60 GLU B O 1
ATOM 2532 N N . LEU B 1 61 ? -12.648 13.352 13.57 1 61.28 61 LEU B N 1
ATOM 2533 C CA . LEU B 1 61 ? -14 13.508 14.094 1 61.28 61 LEU B CA 1
ATOM 2534 C C . LEU B 1 61 ? -14.078 13.047 15.547 1 61.28 61 LEU B C 1
ATOM 2536 O O . LEU B 1 61 ? -14.734 13.688 16.375 1 61.28 61 LEU B O 1
ATOM 2540 N N . PHE B 1 62 ? -13.367 12.102 15.914 1 63.47 62 PHE B N 1
ATOM 2541 C CA . PHE B 1 62 ? -13.398 11.539 17.266 1 63.47 62 PHE B CA 1
ATOM 2542 C C . PHE B 1 62 ? -12.75 12.484 18.266 1 63.47 62 PHE B C 1
ATOM 2544 O O . PHE B 1 62 ? -13.281 12.711 19.344 1 63.47 62 PHE B O 1
ATOM 2551 N N . ILE B 1 63 ? -11.695 13.008 17.875 1 64.12 63 ILE B N 1
ATOM 2552 C CA . ILE B 1 63 ? -10.977 13.883 18.781 1 64.12 63 ILE B CA 1
ATOM 2553 C C . ILE B 1 63 ? -11.789 15.148 19.031 1 64.12 63 ILE B C 1
ATOM 2555 O O . ILE B 1 63 ? -11.859 15.641 20.172 1 64.12 63 ILE B O 1
ATOM 2559 N N . SER B 1 64 ? -12.375 15.617 17.953 1 66.69 64 SER B N 1
ATOM 2560 C CA . SER B 1 64 ? -13.195 16.812 18.109 1 66.69 64 SER B CA 1
ATOM 2561 C C . SER B 1 64 ? -14.383 16.562 19.031 1 66.69 64 SER B C 1
ATOM 2563 O O . SER B 1 64 ? -14.758 17.422 19.828 1 66.69 64 SER B O 1
ATOM 2565 N N . GLU B 1 65 ? -14.867 15.398 18.938 1 65.62 65 GLU B N 1
ATOM 2566 C CA . GLU B 1 65 ? -16.062 15.07 19.719 1 65.62 65 GLU B CA 1
ATOM 2567 C C . GLU B 1 65 ? -15.688 14.734 21.172 1 65.62 65 GLU B C 1
ATOM 2569 O O . GLU B 1 65 ? -16.484 14.945 22.078 1 65.62 65 GLU B O 1
ATOM 2574 N N . ARG B 1 66 ? -14.531 14.289 21.234 1 66.75 66 ARG B N 1
ATOM 2575 C CA . ARG B 1 66 ? -14.031 13.969 22.578 1 66.75 66 ARG B CA 1
ATOM 2576 C C . ARG B 1 66 ? -14.047 15.203 23.469 1 66.75 66 ARG B C 1
ATOM 2578 O O . ARG B 1 66 ? -14.398 15.117 24.656 1 66.75 66 ARG B O 1
ATOM 2585 N N . VAL B 1 67 ? -13.727 16.297 22.922 1 64.69 67 VAL B N 1
ATOM 2586 C CA . VAL B 1 67 ? -13.695 17.547 23.688 1 64.69 67 VAL B CA 1
ATOM 2587 C C . VAL B 1 67 ? -15.102 17.906 24.141 1 64.69 67 VAL B C 1
ATOM 2589 O O . VAL B 1 67 ? -15.297 18.328 25.297 1 64.69 67 VAL B O 1
ATOM 2592 N N . ILE B 1 68 ? -15.969 17.734 23.25 1 65 68 ILE B N 1
ATOM 2593 C CA . ILE B 1 68 ? -17.359 18.031 23.578 1 65 68 ILE B CA 1
ATOM 2594 C C . ILE B 1 68 ? -17.844 17.094 24.688 1 65 68 ILE B C 1
ATOM 2596 O O . ILE B 1 68 ? -18.531 17.516 25.609 1 65 68 ILE B O 1
ATOM 2600 N N . PHE B 1 69 ? -17.406 15.922 24.656 1 66.88 69 PHE B N 1
ATOM 2601 C CA . PHE B 1 69 ? -17.812 14.906 25.609 1 66.88 69 PHE B CA 1
ATOM 2602 C C . PHE B 1 69 ? -17.281 15.234 27 1 66.88 69 PHE B C 1
ATOM 2604 O O . PHE B 1 69 ? -18.016 15.117 27.984 1 66.88 69 PHE B O 1
ATOM 2611 N N . ILE B 1 70 ? -16.141 15.57 27.031 1 65.81 70 ILE B N 1
ATOM 2612 C CA . ILE B 1 70 ? -15.539 15.891 28.312 1 65.81 70 ILE B CA 1
ATOM 2613 C C . ILE B 1 70 ? -16.297 17.031 28.969 1 65.81 70 ILE B C 1
ATOM 2615 O O . ILE B 1 70 ? -16.562 17 30.172 1 65.81 70 ILE B O 1
ATOM 2619 N N . HIS B 1 71 ? -16.781 17.891 28.109 1 65.06 71 HIS B N 1
ATOM 2620 C CA . HIS B 1 71 ? -17.484 19.047 28.656 1 65.06 71 HIS B CA 1
ATOM 2621 C C . HIS B 1 71 ? -18.875 18.672 29.125 1 65.06 71 HIS B C 1
ATOM 2623 O O . HIS B 1 71 ? -19.328 19.125 30.188 1 65.06 71 HIS B O 1
ATOM 2629 N N . GLU B 1 72 ? -19.453 17.812 28.375 1 64.12 72 GLU B N 1
ATOM 2630 C CA . GLU B 1 72 ? -20.828 17.438 28.688 1 64.12 72 GLU B CA 1
ATOM 2631 C C . GLU B 1 72 ? -20.891 16.453 29.859 1 64.12 72 GLU B C 1
ATOM 2633 O O . GLU B 1 72 ? -21.859 16.453 30.625 1 64.12 72 GLU B O 1
ATOM 2638 N N . SER B 1 73 ? -19.938 15.578 29.922 1 63.75 73 SER B N 1
ATOM 2639 C CA . SER B 1 73 ? -19.891 14.609 31 1 63.75 73 SER B CA 1
ATOM 2640 C C . SER B 1 73 ? -19.562 15.281 32.344 1 63.75 73 SER B C 1
ATOM 2642 O O . SER B 1 73 ? -20.031 14.859 33.375 1 63.75 73 SER B O 1
ATOM 2644 N N . ALA B 1 74 ? -18.75 16.297 32.25 1 62.12 74 ALA B N 1
ATOM 2645 C CA . ALA B 1 74 ? -18.422 17.062 33.438 1 62.12 74 ALA B CA 1
ATOM 2646 C C . ALA B 1 74 ? -19.656 17.75 34 1 62.12 74 ALA B C 1
ATOM 2648 O O . ALA B 1 74 ? -19.766 17.938 35.219 1 62.12 74 ALA B O 1
ATOM 2649 N N . SER B 1 75 ? -20.5 18.078 33.188 1 61.78 75 SER B N 1
ATOM 2650 C CA . SER B 1 75 ? -21.703 18.766 33.625 1 61.78 75 SER B CA 1
ATOM 2651 C C . SER B 1 75 ? -22.766 17.781 34.094 1 61.78 75 SER B C 1
ATOM 2653 O O . SER B 1 75 ? -23.859 18.172 34.5 1 61.78 75 SER B O 1
ATOM 2655 N N . GLY B 1 76 ? -22.469 16.5 34.25 1 59.94 76 GLY B N 1
ATOM 2656 C CA . GLY B 1 76 ? -23.359 15.484 34.812 1 59.94 76 GLY B CA 1
ATOM 2657 C C . GLY B 1 76 ? -24.422 15.016 33.812 1 59.94 76 GLY B C 1
ATOM 2658 O O . GLY B 1 76 ? -25.375 14.344 34.219 1 59.94 76 GLY B O 1
ATOM 2659 N N . TYR B 1 77 ? -24.391 15.438 32.562 1 58.44 77 TYR B N 1
ATOM 2660 C CA . TYR B 1 77 ? -25.516 15.219 31.672 1 58.44 77 TYR B CA 1
ATOM 2661 C C . TYR B 1 77 ? -25.5 13.797 31.125 1 58.44 77 TYR B C 1
ATOM 2663 O O . TYR B 1 77 ? -26.562 13.18 30.984 1 58.44 77 TYR B O 1
ATOM 2671 N N . TYR B 1 78 ? -24.406 13.297 30.766 1 62.16 78 TYR B N 1
ATOM 2672 C CA . TYR B 1 78 ? -24.438 11.992 30.125 1 62.16 78 TYR B CA 1
ATOM 2673 C C . TYR B 1 78 ? -23.422 11.047 30.766 1 62.16 78 TYR B C 1
ATOM 2675 O O . TYR B 1 78 ? -22.344 11.484 31.203 1 62.16 78 TYR B O 1
ATOM 2683 N N . ARG B 1 79 ? -23.984 9.781 31.062 1 69.88 79 ARG B N 1
ATOM 2684 C CA . ARG B 1 79 ? -23.047 8.727 31.453 1 69.88 79 ARG B CA 1
ATOM 2685 C C . ARG B 1 79 ? -22.109 8.375 30.312 1 69.88 79 ARG B C 1
ATOM 2687 O O . ARG B 1 79 ? -22.484 8.492 29.141 1 69.88 79 ARG B O 1
ATOM 2694 N N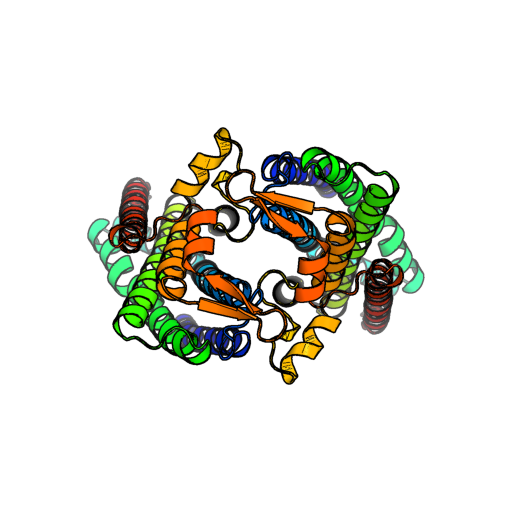 . VAL B 1 80 ? -20.875 8.125 30.672 1 73.56 80 VAL B N 1
ATOM 2695 C CA . VAL B 1 80 ? -19.828 7.809 29.703 1 73.56 80 VAL B CA 1
ATOM 2696 C C . VAL B 1 80 ? -20.281 6.637 28.828 1 73.56 80 VAL B C 1
ATOM 2698 O O . VAL B 1 80 ? -20.047 6.633 27.609 1 73.56 80 VAL B O 1
ATOM 2701 N N . SER B 1 81 ? -20.938 5.695 29.375 1 75.12 81 SER B N 1
ATOM 2702 C CA . SER B 1 81 ? -21.359 4.496 28.656 1 75.12 81 SER B CA 1
ATOM 2703 C C . SER B 1 81 ? -22.406 4.824 27.609 1 75.12 81 SER B C 1
ATOM 2705 O O . SER B 1 81 ? -22.344 4.328 26.484 1 75.12 81 SER B O 1
ATOM 2707 N N . THR B 1 82 ? -23.344 5.621 27.969 1 71.06 82 THR B N 1
ATOM 2708 C CA . THR B 1 82 ? -24.422 5.961 27.047 1 71.06 82 THR B CA 1
ATOM 2709 C C . THR B 1 82 ? -23.891 6.828 25.906 1 71.06 82 THR B C 1
ATOM 2711 O O . THR B 1 82 ? -24.312 6.676 24.766 1 71.06 82 THR B O 1
ATOM 2714 N N . TYR B 1 83 ? -23 7.57 26.281 1 70.38 83 TYR B N 1
ATOM 2715 C CA . TYR B 1 83 ? -22.406 8.422 25.266 1 70.38 83 TYR B CA 1
ATOM 2716 C C . TYR B 1 83 ? -21.609 7.594 24.266 1 70.38 83 TYR B C 1
ATOM 2718 O O . TYR B 1 83 ? -21.75 7.773 23.047 1 70.38 83 TYR B O 1
ATOM 2726 N N . PHE B 1 84 ? -20.828 6.766 24.828 1 74.5 84 PHE B N 1
ATOM 2727 C CA . PHE B 1 84 ? -19.984 5.926 23.984 1 74.5 84 PHE B CA 1
ATOM 2728 C C . PHE B 1 84 ? -20.844 5.07 23.062 1 74.5 84 PHE B C 1
ATOM 2730 O O . PHE B 1 84 ? -20.562 4.977 21.859 1 74.5 84 PHE B O 1
ATOM 2737 N N . LEU B 1 85 ? -21.844 4.547 23.594 1 74.25 85 LEU B N 1
ATOM 2738 C CA . LEU B 1 85 ? -22.703 3.666 22.797 1 74.25 85 LEU B CA 1
ATOM 2739 C C . LEU B 1 85 ? -23.469 4.457 21.75 1 74.25 85 LEU B C 1
ATOM 2741 O O . LEU B 1 85 ? -23.656 3.982 20.625 1 74.25 85 LEU B O 1
ATOM 2745 N N . ALA B 1 86 ? -23.859 5.637 22.156 1 69.94 86 ALA B N 1
ATOM 2746 C CA . ALA B 1 86 ? -24.578 6.488 21.203 1 69.94 86 ALA B CA 1
ATOM 2747 C C . ALA B 1 86 ? -23.672 6.91 20.062 1 69.94 86 ALA B C 1
ATOM 2749 O O . ALA B 1 86 ? -24.094 6.895 18.891 1 69.94 86 ALA B O 1
ATOM 2750 N N . LYS B 1 87 ? -22.516 7.18 20.406 1 69.19 87 LYS B N 1
ATOM 2751 C CA . LYS B 1 87 ? -21.562 7.605 19.391 1 69.19 87 LYS B CA 1
ATOM 2752 C C . LYS B 1 87 ? -21.219 6.453 18.438 1 69.19 87 LYS B C 1
ATOM 2754 O O . LYS B 1 87 ? -21.141 6.641 17.219 1 69.19 87 LYS B O 1
ATOM 2759 N N . VAL B 1 88 ? -21 5.387 19.047 1 72.06 88 VAL B N 1
ATOM 2760 C CA . VAL B 1 88 ? -20.625 4.223 18.25 1 72.06 88 VAL B CA 1
ATOM 2761 C C . VAL B 1 88 ? -21.797 3.801 17.359 1 72.06 88 VAL B C 1
ATOM 2763 O O . VAL B 1 88 ? -21.641 3.613 16.156 1 72.06 88 VAL B O 1
ATOM 2766 N N . PHE B 1 89 ? -22.938 3.678 17.969 1 71.31 89 PHE B N 1
ATOM 2767 C CA . PHE B 1 89 ? -24.078 3.105 17.25 1 71.31 89 PHE B CA 1
ATOM 2768 C C . PHE B 1 89 ? -24.734 4.152 16.359 1 71.31 89 PHE B C 1
ATOM 2770 O O . PHE B 1 89 ? -25.188 3.836 15.266 1 71.31 89 PHE B O 1
ATOM 2777 N N . CYS B 1 90 ? -24.781 5.309 16.844 1 65.44 90 CYS B N 1
ATOM 2778 C CA . CYS B 1 90 ? -25.594 6.266 16.109 1 65.44 90 CYS B CA 1
ATOM 2779 C C . CYS B 1 90 ? -24.75 7.047 15.117 1 65.44 90 CYS B C 1
ATOM 2781 O O . CYS B 1 90 ? -25.219 7.441 14.055 1 65.44 90 CYS B O 1
ATOM 2783 N N . ASP B 1 91 ? -23.656 7.207 15.422 1 65.94 91 ASP B N 1
ATOM 2784 C CA . ASP B 1 91 ? -22.922 8.109 14.547 1 65.94 91 ASP B CA 1
ATOM 2785 C C . ASP B 1 91 ? -21.906 7.352 13.703 1 65.94 91 ASP B C 1
ATOM 2787 O O . ASP B 1 91 ? -21.922 7.434 12.477 1 65.94 91 ASP B O 1
ATOM 2791 N N . LEU B 1 92 ? -21.141 6.645 14.422 1 67.69 92 LEU B N 1
ATOM 2792 C CA . LEU B 1 92 ? -20 6.047 13.742 1 67.69 92 LEU B CA 1
ATOM 2793 C C . LEU B 1 92 ? -20.438 4.91 12.828 1 67.69 92 LEU B C 1
ATOM 2795 O O . LEU B 1 92 ? -19.984 4.82 11.68 1 67.69 92 LEU B O 1
ATOM 2799 N N . LEU B 1 93 ? -21.422 4.164 13.312 1 68.12 93 LEU B N 1
ATOM 2800 C CA . LEU B 1 93 ? -21.812 2.959 12.578 1 68.12 93 LEU B CA 1
ATOM 2801 C C . LEU B 1 93 ? -22.547 3.314 11.289 1 68.12 93 LEU B C 1
ATOM 2803 O O . LEU B 1 93 ? -22.156 2.871 10.211 1 68.12 93 LEU B O 1
ATOM 2807 N N . PRO B 1 94 ? -23.453 4.254 11.43 1 72 94 PRO B N 1
ATOM 2808 C CA . PRO B 1 94 ? -24.172 4.566 10.188 1 72 94 PRO B CA 1
ATOM 2809 C C . PRO B 1 94 ? -23.312 5.324 9.18 1 72 94 PRO B C 1
ATOM 2811 O O . PRO B 1 94 ? -23.469 5.16 7.973 1 72 94 PRO B O 1
ATOM 2814 N N . MET B 1 95 ? -22.453 6.004 9.719 1 74.75 95 MET B N 1
ATOM 2815 C CA . MET B 1 95 ? -21.625 6.824 8.844 1 74.75 95 MET B CA 1
ATOM 2816 C C . MET B 1 95 ? -20.562 5.969 8.133 1 74.75 95 MET B C 1
ATOM 2818 O O . MET B 1 95 ? -20.078 6.34 7.062 1 74.75 95 MET B O 1
ATOM 2822 N N . ARG B 1 96 ? -20.375 4.848 8.688 1 80.75 96 ARG B N 1
ATOM 2823 C CA . ARG B 1 96 ? -19.359 3.977 8.094 1 80.75 96 ARG B CA 1
ATOM 2824 C C . ARG B 1 96 ? -20 2.777 7.41 1 80.75 96 ARG B C 1
ATOM 2826 O O . ARG B 1 96 ? -19.531 2.324 6.363 1 80.75 96 ARG B O 1
ATOM 2833 N N . LEU B 1 97 ? -21.109 2.383 8.008 1 85.06 97 LEU B N 1
ATOM 2834 C CA . LEU B 1 97 ? -21.734 1.163 7.508 1 85.06 97 LEU B CA 1
ATOM 2835 C C . LEU B 1 97 ? -22.422 1.415 6.168 1 85.06 97 LEU B C 1
ATOM 2837 O O . LEU B 1 97 ? -22.281 0.623 5.234 1 85.06 97 LEU B O 1
ATOM 2841 N N . ILE B 1 98 ? -23.047 2.531 6.074 1 86.12 98 ILE B N 1
ATOM 2842 C CA . ILE B 1 98 ? -23.812 2.803 4.863 1 86.12 98 ILE B CA 1
ATOM 2843 C C . ILE B 1 98 ? -22.859 2.963 3.678 1 86.12 98 ILE B C 1
ATOM 2845 O O . ILE B 1 98 ? -23.031 2.309 2.646 1 86.12 98 ILE B O 1
ATOM 2849 N N . PRO B 1 99 ? -21.875 3.756 3.844 1 86.44 99 PRO B N 1
ATOM 2850 C CA . PRO B 1 99 ? -20.938 3.877 2.723 1 86.44 99 PRO B CA 1
ATOM 2851 C C . PRO B 1 99 ? -20.266 2.549 2.365 1 86.44 99 PRO B C 1
ATOM 2853 O O . PRO B 1 99 ? -20.031 2.277 1.187 1 86.44 99 PRO B O 1
ATOM 2856 N N . THR B 1 100 ? -19.969 1.769 3.361 1 91.44 100 THR B N 1
ATOM 2857 C CA . THR B 1 100 ? -19.328 0.487 3.115 1 91.44 100 THR B CA 1
ATOM 2858 C C . THR B 1 100 ? -20.25 -0.454 2.354 1 91.44 100 THR B C 1
ATOM 2860 O O . THR B 1 100 ? -19.828 -1.168 1.448 1 91.44 100 THR B O 1
ATOM 2863 N N . VAL B 1 101 ? -21.531 -0.4 2.725 1 93.06 101 VAL B N 1
ATOM 2864 C CA . VAL B 1 101 ? -22.5 -1.25 2.043 1 93.06 101 VAL B CA 1
ATOM 2865 C C . VAL B 1 101 ? -22.641 -0.816 0.586 1 93.06 101 VAL B C 1
ATOM 2867 O O . VAL B 1 101 ? -22.672 -1.654 -0.317 1 93.06 101 VAL B O 1
ATOM 2870 N N . ILE B 1 102 ? -22.703 0.421 0.337 1 92.38 102 ILE B N 1
ATOM 2871 C CA . ILE B 1 102 ? -22.75 0.943 -1.023 1 92.38 102 ILE B CA 1
ATOM 2872 C C . ILE B 1 102 ? -21.484 0.552 -1.782 1 92.38 102 ILE B C 1
ATOM 2874 O O . ILE B 1 102 ? -21.562 0.108 -2.93 1 92.38 102 ILE B O 1
ATOM 2878 N N . TYR B 1 103 ? -20.391 0.721 -1.111 1 94.12 103 TYR B N 1
ATOM 2879 C CA . TYR B 1 103 ? -19.094 0.357 -1.681 1 94.12 103 TYR B CA 1
ATOM 2880 C C . TYR B 1 103 ? -19.078 -1.104 -2.109 1 94.12 103 TYR B C 1
ATOM 2882 O O . TYR B 1 103 ? -18.609 -1.433 -3.205 1 94.12 103 TYR B O 1
ATOM 2890 N N . CYS B 1 104 ? -19.625 -1.993 -1.266 1 95.75 104 CYS B N 1
ATOM 2891 C CA . CYS B 1 104 ? -19.656 -3.426 -1.544 1 95.75 104 CYS B CA 1
ATOM 2892 C C . CYS B 1 104 ? -20.547 -3.732 -2.736 1 95.75 104 CYS B C 1
ATOM 2894 O O . CYS B 1 104 ? -20.188 -4.535 -3.598 1 95.75 104 CYS B O 1
ATOM 2896 N N . GLY B 1 105 ? -21.688 -3.078 -2.752 1 95.62 105 GLY B N 1
ATOM 2897 C CA . GLY B 1 105 ? -22.625 -3.318 -3.838 1 95.62 105 GLY B CA 1
ATOM 2898 C C . GLY B 1 105 ? -22.078 -2.949 -5.199 1 95.62 105 GLY B C 1
ATOM 2899 O O . GLY B 1 105 ? -22.312 -3.652 -6.184 1 95.62 105 GLY B O 1
ATOM 2900 N N . ILE B 1 106 ? -21.297 -1.983 -5.27 1 95.5 106 ILE B N 1
ATOM 2901 C CA . ILE B 1 106 ? -20.75 -1.509 -6.539 1 95.5 106 ILE B CA 1
ATOM 2902 C C . ILE B 1 106 ? -19.531 -2.346 -6.926 1 95.5 106 ILE B C 1
ATOM 2904 O O . ILE B 1 106 ? -19.453 -2.873 -8.039 1 95.5 106 ILE B O 1
ATOM 2908 N N . THR B 1 107 ? -18.641 -2.531 -6.012 1 96.25 107 THR B N 1
ATOM 2909 C CA . THR B 1 107 ? -17.359 -3.162 -6.324 1 96.25 107 THR B CA 1
ATOM 2910 C C . THR B 1 107 ? -17.547 -4.648 -6.617 1 96.25 107 THR B C 1
ATOM 2912 O O . THR B 1 107 ? -16.922 -5.184 -7.539 1 96.25 107 THR B O 1
ATOM 2915 N N . TYR B 1 108 ? -18.453 -5.281 -5.848 1 96.94 108 TYR B N 1
ATOM 2916 C CA . TYR B 1 108 ? -18.609 -6.719 -6.008 1 96.94 108 TYR B CA 1
ATOM 2917 C C . TYR B 1 108 ? -19.062 -7.062 -7.426 1 96.94 108 TYR B C 1
ATOM 2919 O O . TYR B 1 108 ? -18.484 -7.949 -8.062 1 96.94 108 TYR B O 1
ATOM 2927 N N . TRP B 1 109 ? -20 -6.348 -7.891 1 94.88 109 TRP B N 1
ATOM 2928 C CA . TRP B 1 109 ? -20.562 -6.66 -9.195 1 94.88 109 TRP B CA 1
ATOM 2929 C C . TRP B 1 109 ? -19.688 -6.129 -10.32 1 94.88 109 TRP B C 1
ATOM 2931 O O . TRP B 1 109 ? -19.562 -6.766 -11.367 1 94.88 109 TRP B O 1
ATOM 2941 N N . MET B 1 110 ? -19.078 -5.07 -10.133 1 93.62 110 MET B N 1
ATOM 2942 C CA . MET B 1 110 ? -18.203 -4.508 -11.164 1 93.62 110 MET B CA 1
ATOM 2943 C C . MET B 1 110 ? -16.953 -5.355 -11.336 1 93.62 110 MET B C 1
ATOM 2945 O O . MET B 1 110 ? -16.484 -5.562 -12.461 1 93.62 110 MET B O 1
ATOM 2949 N N . ILE B 1 111 ? -16.375 -5.84 -10.281 1 93.62 111 ILE B N 1
ATOM 2950 C CA . ILE B 1 111 ? -15.164 -6.652 -10.336 1 93.62 111 ILE B CA 1
ATOM 2951 C C . ILE B 1 111 ? -15.492 -8.016 -10.953 1 93.62 111 ILE B C 1
ATOM 2953 O O . ILE B 1 111 ? -14.648 -8.609 -11.625 1 93.62 111 ILE B O 1
ATOM 2957 N N . GLY B 1 112 ? -16.688 -8.461 -10.789 1 93.5 112 GLY B N 1
ATOM 2958 C CA . GLY B 1 112 ? -17.094 -9.742 -11.344 1 93.5 112 GLY B CA 1
ATOM 2959 C C . GLY B 1 112 ? -16.734 -10.922 -10.461 1 93.5 112 GLY B C 1
ATOM 2960 O O . GLY B 1 112 ? -16.281 -11.961 -10.953 1 93.5 112 GLY B O 1
ATOM 2961 N N . PHE B 1 113 ? -16.828 -10.781 -9.164 1 94.5 113 PHE B N 1
ATOM 2962 C CA . PHE B 1 113 ? -16.625 -11.906 -8.258 1 94.5 113 PHE B CA 1
ATOM 2963 C C . PHE B 1 113 ? -17.703 -12.969 -8.484 1 94.5 113 PHE B C 1
ATOM 2965 O O . PHE B 1 113 ? -18.625 -12.781 -9.281 1 94.5 113 PHE B O 1
ATOM 2972 N N . VAL B 1 114 ? -17.484 -14.133 -7.914 1 92.94 114 VAL B N 1
ATOM 2973 C CA . VAL B 1 114 ? -18.422 -15.234 -8.109 1 92.94 114 VAL B CA 1
ATOM 2974 C C . VAL B 1 114 ? -19.844 -14.766 -7.809 1 92.94 114 VAL B C 1
ATOM 2976 O O . VAL B 1 114 ? -20.109 -14.211 -6.738 1 92.94 114 VAL B O 1
ATOM 2979 N N . GLN B 1 115 ? -20.703 -14.992 -8.82 1 91.75 115 GLN B N 1
ATOM 2980 C CA . GLN B 1 115 ? -22.078 -14.508 -8.695 1 91.75 115 GLN B CA 1
ATOM 2981 C C . GLN B 1 115 ? -22.906 -15.445 -7.836 1 91.75 115 GLN B C 1
ATOM 2983 O O . GLN B 1 115 ? -23.609 -16.328 -8.352 1 91.75 115 GLN B O 1
ATOM 2988 N N . ASP B 1 116 ? -22.844 -15.367 -6.609 1 93.06 116 ASP B N 1
ATOM 2989 C CA . ASP B 1 116 ? -23.578 -16.094 -5.578 1 93.06 116 ASP B CA 1
ATOM 2990 C C . ASP B 1 116 ? -24 -15.172 -4.441 1 93.06 116 ASP B C 1
ATOM 2992 O O . ASP B 1 116 ? -23.188 -14.398 -3.93 1 93.06 116 ASP B O 1
ATOM 2996 N N . ALA B 1 117 ? -25.219 -15.219 -4.105 1 92.94 117 ALA B N 1
ATOM 2997 C CA . ALA B 1 117 ? -25.766 -14.336 -3.084 1 92.94 117 ALA B CA 1
ATOM 2998 C C . ALA B 1 117 ? -25.078 -14.555 -1.739 1 92.94 117 ALA B C 1
ATOM 3000 O O . ALA B 1 117 ? -24.766 -13.594 -1.026 1 92.94 117 ALA B O 1
ATOM 3001 N N . ALA B 1 118 ? -24.906 -15.836 -1.398 1 92.81 118 ALA B N 1
ATOM 3002 C CA . ALA B 1 118 ? -24.266 -16.141 -0.124 1 92.81 118 ALA B CA 1
ATOM 3003 C C . ALA B 1 118 ? -22.844 -15.578 -0.075 1 92.81 118 ALA B C 1
ATOM 3005 O O . ALA B 1 118 ? -22.406 -15.062 0.956 1 92.81 118 ALA B O 1
ATOM 3006 N N . LYS B 1 119 ? -22.156 -15.664 -1.22 1 94.44 119 LYS B N 1
ATOM 3007 C CA . LYS B 1 119 ? -20.797 -15.156 -1.28 1 94.44 119 LYS B CA 1
ATOM 3008 C C . LYS B 1 119 ? -20.766 -13.633 -1.218 1 94.44 119 LYS B C 1
ATOM 3010 O O . LYS B 1 119 ? -19.844 -13.047 -0.646 1 94.44 119 LYS B O 1
ATOM 3015 N N . PHE B 1 120 ? -21.844 -13.047 -1.791 1 96.62 120 PHE B N 1
ATOM 3016 C CA . PHE B 1 120 ? -21.922 -11.594 -1.745 1 96.62 120 PHE B CA 1
ATOM 3017 C C . PHE B 1 120 ? -22.125 -11.109 -0.315 1 96.62 120 PHE B C 1
ATOM 3019 O O . PHE B 1 120 ? -21.469 -10.156 0.123 1 96.62 120 PHE B O 1
ATOM 3026 N N . PHE B 1 121 ? -22.984 -11.703 0.415 1 95.94 121 PHE B N 1
ATOM 3027 C CA . PHE B 1 121 ? -23.266 -11.258 1.773 1 95.94 121 PHE B CA 1
ATOM 3028 C C . PHE B 1 121 ? -22.078 -11.5 2.688 1 95.94 121 PHE B C 1
ATOM 3030 O O . PHE B 1 121 ? -21.812 -10.711 3.596 1 95.94 121 PHE B O 1
ATOM 3037 N N . PHE B 1 122 ? -21.438 -12.609 2.467 1 95.12 122 PHE B N 1
ATOM 3038 C CA . PHE B 1 122 ? -20.219 -12.867 3.244 1 95.12 122 PHE B CA 1
ATOM 3039 C C . PHE B 1 122 ? -19.156 -11.828 2.93 1 95.12 122 PHE B C 1
ATOM 3041 O O . PHE B 1 122 ? -18.438 -11.375 3.828 1 95.12 122 PHE B O 1
ATOM 3048 N N . PHE B 1 123 ? -19.031 -11.531 1.641 1 97.12 123 PHE B N 1
ATOM 3049 C CA . PHE B 1 123 ? -18.125 -10.484 1.185 1 97.12 123 PHE B CA 1
ATOM 3050 C C . PHE B 1 123 ? -18.438 -9.156 1.869 1 97.12 123 PHE B C 1
ATOM 3052 O O . PHE B 1 123 ? -17.547 -8.508 2.42 1 97.12 123 PHE B O 1
ATOM 3059 N N . ALA B 1 124 ? -19.688 -8.82 1.902 1 96.69 124 ALA B N 1
ATOM 3060 C CA . ALA B 1 124 ? -20.125 -7.566 2.512 1 96.69 124 ALA B CA 1
ATOM 3061 C C . ALA B 1 124 ? -19.875 -7.574 4.02 1 96.69 124 ALA B C 1
ATOM 3063 O O . ALA B 1 124 ? -19.422 -6.578 4.582 1 96.69 124 ALA B O 1
ATOM 3064 N N . LEU B 1 125 ? -20.219 -8.68 4.617 1 96.25 125 LEU B N 1
ATOM 3065 C CA . LEU B 1 125 ? -20 -8.812 6.055 1 96.25 125 LEU B CA 1
ATOM 3066 C C . LEU B 1 125 ? -18.531 -8.641 6.41 1 96.25 125 LEU B C 1
ATOM 3068 O O . LEU B 1 125 ? -18.203 -7.953 7.379 1 96.25 125 LEU B O 1
ATOM 3072 N N . THR B 1 126 ? -17.703 -9.234 5.609 1 96.62 126 THR B N 1
ATOM 3073 C CA . THR B 1 126 ? -16.266 -9.172 5.867 1 96.62 126 THR B CA 1
ATOM 3074 C C . THR B 1 126 ? -15.766 -7.734 5.781 1 96.62 126 THR B C 1
ATOM 3076 O O . THR B 1 126 ? -15.016 -7.277 6.648 1 96.62 126 THR B O 1
ATOM 3079 N N . LEU B 1 127 ? -16.188 -7.035 4.762 1 96.19 127 LEU B N 1
ATOM 3080 C CA . LEU B 1 127 ? -15.727 -5.66 4.602 1 96.19 127 LEU B CA 1
ATOM 3081 C C . LEU B 1 127 ? -16.312 -4.766 5.688 1 96.19 127 LEU B C 1
ATOM 3083 O O . LEU B 1 127 ? -15.664 -3.822 6.145 1 96.19 127 LEU B O 1
ATOM 3087 N N . LEU B 1 128 ? -17.5 -5.047 6.098 1 94.12 128 LEU B N 1
ATOM 3088 C CA . LEU B 1 128 ? -18.109 -4.309 7.191 1 94.12 128 LEU B CA 1
ATOM 3089 C C . LEU B 1 128 ? -17.344 -4.512 8.492 1 94.12 128 LEU B C 1
ATOM 3091 O O . LEU B 1 128 ? -17.062 -3.553 9.211 1 94.12 128 LEU B O 1
ATOM 3095 N N . LEU B 1 129 ? -17.016 -5.715 8.75 1 94.88 129 LEU B N 1
ATOM 3096 C CA . LEU B 1 129 ? -16.25 -6.008 9.953 1 94.88 129 LEU B CA 1
ATOM 3097 C C . LEU B 1 129 ? -14.867 -5.379 9.883 1 94.88 129 LEU B C 1
ATOM 3099 O O . LEU B 1 129 ? -14.344 -4.895 10.891 1 94.88 129 LEU B O 1
ATOM 3103 N N . THR B 1 130 ? -14.305 -5.414 8.703 1 94.56 130 THR B N 1
ATOM 3104 C CA . THR B 1 130 ? -12.969 -4.848 8.523 1 94.56 130 THR B CA 1
ATOM 3105 C C . THR B 1 130 ? -12.984 -3.344 8.773 1 94.56 130 THR B C 1
ATOM 3107 O O . THR B 1 130 ? -12.102 -2.811 9.445 1 94.56 130 THR B O 1
ATOM 3110 N N . THR B 1 131 ? -13.93 -2.674 8.203 1 91.88 131 THR B N 1
ATOM 3111 C CA . THR B 1 131 ? -14.008 -1.233 8.414 1 91.88 131 THR B CA 1
ATOM 3112 C C . THR B 1 131 ? -14.242 -0.916 9.883 1 91.88 131 THR B C 1
ATOM 3114 O O . THR B 1 131 ? -13.695 0.053 10.414 1 91.88 131 THR B O 1
ATOM 3117 N N . LEU B 1 132 ? -15.031 -1.71 10.539 1 91.06 132 LEU B N 1
ATOM 3118 C CA . LEU B 1 132 ? -15.289 -1.503 11.961 1 91.06 132 LEU B CA 1
ATOM 3119 C C . LEU B 1 132 ? -14.039 -1.771 12.789 1 91.06 132 LEU B C 1
ATOM 3121 O O . LEU B 1 132 ? -13.812 -1.115 13.805 1 91.06 132 LEU B O 1
ATOM 3125 N N . ALA B 1 133 ? -13.305 -2.75 12.352 1 92.75 133 ALA B N 1
ATOM 3126 C CA . ALA B 1 133 ? -12.039 -3.016 13.031 1 92.75 133 ALA B CA 1
ATOM 3127 C C . ALA B 1 133 ? -11.094 -1.821 12.922 1 92.75 133 ALA B C 1
ATOM 3129 O O . ALA B 1 133 ? -10.461 -1.431 13.906 1 92.75 133 ALA B O 1
ATOM 3130 N N . GLY B 1 134 ? -11.039 -1.282 11.758 1 90.69 134 GLY B N 1
ATOM 3131 C CA . GLY B 1 134 ? -10.234 -0.08 11.586 1 90.69 134 GLY B CA 1
ATOM 3132 C C . GLY B 1 134 ? -10.711 1.078 12.445 1 90.69 134 GLY B C 1
ATOM 3133 O O . GLY B 1 134 ? -9.906 1.792 13.039 1 90.69 134 GLY B O 1
ATOM 3134 N N . THR B 1 135 ? -11.945 1.255 12.484 1 86.88 135 THR B N 1
ATOM 3135 C CA . THR B 1 135 ? -12.523 2.316 13.297 1 86.88 135 THR B CA 1
ATOM 3136 C C . THR B 1 135 ? -12.203 2.104 14.773 1 86.88 135 THR B C 1
ATOM 3138 O O . THR B 1 135 ? -11.93 3.062 15.5 1 86.88 135 THR B O 1
ATOM 3141 N N . SER B 1 136 ? -12.273 0.903 15.172 1 89 136 SER B N 1
ATOM 3142 C CA . SER B 1 136 ? -11.992 0.604 16.578 1 89 136 SER B CA 1
ATOM 3143 C C . SER B 1 136 ? -10.57 0.986 16.953 1 89 136 SER B C 1
ATOM 3145 O O . SER B 1 136 ? -10.32 1.456 18.062 1 89 136 SER B O 1
ATOM 3147 N N . ILE B 1 137 ? -9.633 0.795 16.047 1 90.5 137 ILE B N 1
ATOM 3148 C CA . ILE B 1 137 ? -8.25 1.189 16.297 1 90.5 137 ILE B CA 1
ATOM 3149 C C . ILE B 1 137 ? -8.156 2.709 16.406 1 90.5 137 ILE B C 1
ATOM 3151 O O . ILE B 1 137 ? -7.465 3.232 17.281 1 90.5 137 ILE B O 1
ATOM 3155 N N . THR B 1 138 ? -8.789 3.324 15.516 1 85.25 138 THR B N 1
ATOM 3156 C CA . THR B 1 138 ? -8.789 4.785 15.516 1 85.25 138 THR B CA 1
ATOM 3157 C C . THR B 1 138 ? -9.391 5.328 16.812 1 85.25 138 THR B C 1
ATOM 3159 O O . THR B 1 138 ? -8.867 6.281 17.391 1 85.25 138 THR B O 1
ATOM 3162 N N . PHE B 1 139 ? -10.461 4.703 17.219 1 83.31 139 PHE B N 1
ATOM 3163 C CA . PHE B 1 139 ? -11.086 5.109 18.469 1 83.31 139 PHE B CA 1
ATOM 3164 C C . PHE B 1 139 ? -10.156 4.875 19.656 1 83.31 139 PHE B C 1
ATOM 3166 O O . PHE B 1 139 ? -10.078 5.703 20.562 1 83.31 139 PHE B O 1
ATOM 3173 N N . PHE B 1 140 ? -9.555 3.82 19.641 1 88.56 140 PHE B N 1
ATOM 3174 C CA . PHE B 1 140 ? -8.641 3.48 20.719 1 88.56 140 PHE B CA 1
ATOM 3175 C C . PHE B 1 140 ? -7.52 4.508 20.828 1 88.56 140 PHE B C 1
ATOM 3177 O O . PHE B 1 140 ? -7.23 5.012 21.922 1 88.56 140 PHE B O 1
ATOM 3184 N N . TYR B 1 141 ? -6.895 4.844 19.719 1 88.06 141 TYR B N 1
ATOM 3185 C CA . TYR B 1 141 ? -5.812 5.824 19.734 1 88.06 141 TYR B CA 1
ATOM 3186 C C . TYR B 1 141 ? -6.34 7.215 20.062 1 88.06 141 TYR B C 1
ATOM 3188 O O . TYR B 1 141 ? -5.656 8.008 20.719 1 88.06 141 TYR B O 1
ATOM 3196 N N . GLY B 1 142 ? -7.48 7.508 19.562 1 82.75 142 GLY B N 1
ATOM 3197 C CA . GLY B 1 142 ? -8.102 8.781 19.906 1 82.75 142 GLY B CA 1
ATOM 3198 C C . GLY B 1 142 ? -8.367 8.945 21.391 1 82.75 142 GLY B C 1
ATOM 3199 O O . GLY B 1 142 ? -8.242 10.047 21.922 1 82.75 142 GLY B O 1
ATOM 3200 N N . ALA B 1 143 ? -8.742 7.883 22.016 1 82.25 143 ALA B N 1
ATOM 3201 C CA . ALA B 1 143 ? -9.031 7.914 23.438 1 82.25 143 ALA B CA 1
ATOM 3202 C C . ALA B 1 143 ? -7.742 7.91 24.266 1 82.25 143 ALA B C 1
ATOM 3204 O O . ALA B 1 143 ? -7.73 8.367 25.406 1 82.25 143 ALA B O 1
ATOM 3205 N N . THR B 1 144 ? -6.707 7.387 23.688 1 85.38 144 THR B N 1
ATOM 3206 C CA . THR B 1 144 ? -5.469 7.203 24.438 1 85.38 144 THR B CA 1
ATOM 3207 C C . THR B 1 144 ? -4.566 8.422 24.297 1 85.38 144 THR B C 1
ATOM 3209 O O . THR B 1 144 ? -3.92 8.836 25.266 1 85.38 144 THR B O 1
ATOM 3212 N N . VAL B 1 145 ? -4.629 8.867 23 1 83.25 145 VAL B N 1
ATOM 3213 C CA . VAL B 1 145 ? -3.721 9.977 22.734 1 83.25 145 VAL B CA 1
ATOM 3214 C C . VAL B 1 145 ? -4.496 11.297 22.75 1 83.25 145 VAL B C 1
ATOM 3216 O O . VAL B 1 145 ? -5.598 11.375 22.188 1 83.25 145 VAL B O 1
ATOM 3219 N N . GLY B 1 146 ? -4.199 12.281 23.453 1 75.06 146 GLY B N 1
ATOM 3220 C CA . GLY B 1 146 ? -4.898 13.555 23.578 1 75.06 146 GLY B CA 1
ATOM 3221 C C . GLY B 1 146 ? -4.629 14.492 22.422 1 75.06 146 GLY B C 1
ATOM 3222 O O . GLY B 1 146 ? -5.293 15.523 22.281 1 75.06 146 GLY B O 1
ATOM 3223 N N . ASN B 1 147 ? -3.738 14.094 21.547 1 81.5 147 ASN B N 1
ATOM 3224 C CA . ASN B 1 147 ? -3.355 14.914 20.406 1 81.5 147 ASN B CA 1
ATOM 3225 C C . ASN B 1 147 ? -3.77 14.273 19.094 1 81.5 147 ASN B C 1
ATOM 3227 O O . ASN B 1 147 ? -3.41 13.125 18.812 1 81.5 147 ASN B O 1
ATOM 3231 N N . SER B 1 148 ? -4.535 15.016 18.297 1 80.38 148 SER B N 1
ATOM 3232 C CA . SER B 1 148 ? -5.07 14.5 17.031 1 80.38 148 SER B CA 1
ATOM 3233 C C . SER B 1 148 ? -3.951 14.102 16.078 1 80.38 148 SER B C 1
ATOM 3235 O O . SER B 1 148 ? -4.043 13.078 15.391 1 80.38 148 SER B O 1
ATOM 3237 N N . THR B 1 149 ? -2.902 14.922 16.016 1 76.69 149 THR B N 1
ATOM 3238 C CA . THR B 1 149 ? -1.784 14.648 15.117 1 76.69 149 THR B CA 1
ATOM 3239 C C . THR B 1 149 ? -1.092 13.344 15.5 1 76.69 149 THR B C 1
ATOM 3241 O O . THR B 1 149 ? -0.826 12.5 14.648 1 76.69 149 THR B O 1
ATOM 3244 N N . LEU B 1 150 ? -0.898 13.219 16.766 1 82.88 150 LEU B N 1
ATOM 3245 C CA . LEU B 1 150 ? -0.219 12.023 17.25 1 82.88 150 LEU B CA 1
ATOM 3246 C C . LEU B 1 150 ? -1.111 10.797 17.109 1 82.88 150 LEU B C 1
ATOM 3248 O O . LEU B 1 150 ? -0.627 9.703 16.812 1 82.88 150 LEU B O 1
ATOM 3252 N N . ALA B 1 151 ? -2.395 10.953 17.391 1 84.38 151 ALA B N 1
ATOM 3253 C CA . ALA B 1 151 ? -3.336 9.844 17.234 1 84.38 151 ALA B CA 1
ATOM 3254 C C . ALA B 1 151 ? -3.41 9.375 15.789 1 84.38 151 ALA B C 1
ATOM 3256 O O . ALA B 1 151 ? -3.477 8.172 15.523 1 84.38 151 ALA B O 1
ATOM 3257 N N . ASN B 1 152 ? -3.385 10.289 14.93 1 83.06 152 ASN B N 1
ATOM 3258 C CA . ASN B 1 152 ? -3.439 9.953 13.508 1 83.06 152 ASN B CA 1
ATOM 3259 C C . ASN B 1 152 ? -2.172 9.234 13.055 1 83.06 152 ASN B C 1
ATOM 3261 O O . ASN B 1 152 ? -2.232 8.312 12.242 1 83.06 152 ASN B O 1
ATOM 3265 N N . LEU B 1 153 ? -1.061 9.695 13.523 1 81 153 LEU B N 1
ATOM 3266 C CA . LEU B 1 153 ? 0.205 9.047 13.203 1 81 153 LEU B CA 1
ATOM 3267 C C . LEU B 1 153 ? 0.223 7.605 13.695 1 81 153 LEU B C 1
ATOM 3269 O O . LEU B 1 153 ? 0.618 6.695 12.961 1 81 153 LEU B O 1
ATOM 3273 N N . ALA B 1 154 ? -0.245 7.48 14.938 1 87.25 154 ALA B N 1
ATOM 3274 C CA . ALA B 1 154 ? -0.29 6.141 15.516 1 87.25 154 ALA B CA 1
ATOM 3275 C C . ALA B 1 154 ? -1.22 5.23 14.719 1 87.25 154 ALA B C 1
ATOM 3277 O O . ALA B 1 154 ? -0.9 4.062 14.477 1 87.25 154 ALA B O 1
ATOM 3278 N N . THR B 1 155 ? -2.377 5.773 14.359 1 88.56 155 THR B N 1
ATOM 3279 C CA . THR B 1 155 ? -3.34 5.012 13.57 1 88.56 155 THR B CA 1
ATOM 3280 C C . THR B 1 155 ? -2.748 4.621 12.219 1 88.56 155 THR B C 1
ATOM 3282 O O . THR B 1 155 ? -2.812 3.457 11.82 1 88.56 155 THR B O 1
ATOM 3285 N N . THR B 1 156 ? -2.115 5.547 11.547 1 84.31 156 THR B N 1
ATOM 3286 C CA . THR B 1 156 ? -1.54 5.312 10.227 1 84.31 156 THR B CA 1
ATOM 3287 C C . THR B 1 156 ? -0.434 4.262 10.297 1 84.31 156 THR B C 1
ATOM 3289 O O . THR B 1 156 ? -0.391 3.342 9.477 1 84.31 156 THR B O 1
ATOM 3292 N N . MET B 1 157 ? 0.388 4.426 11.242 1 85.12 157 MET B N 1
ATOM 3293 C CA . MET B 1 157 ? 1.481 3.475 11.414 1 85.12 157 MET B CA 1
ATOM 3294 C C . MET B 1 157 ? 0.944 2.07 11.672 1 85.12 157 MET B C 1
ATOM 3296 O O . MET B 1 157 ? 1.461 1.093 11.125 1 85.12 157 MET B O 1
ATOM 3300 N N . SER B 1 158 ? -0.074 2.002 12.539 1 90.06 158 SER B N 1
ATOM 3301 C CA . SER B 1 158 ? -0.686 0.708 12.828 1 90.06 158 SER B CA 1
ATOM 3302 C C . SER B 1 158 ? -1.285 0.09 11.57 1 90.06 158 SER B C 1
ATOM 3304 O O . SER B 1 158 ? -1.138 -1.109 11.328 1 90.06 158 SER B O 1
ATOM 3306 N N . PHE B 1 159 ? -1.946 0.888 10.727 1 90.5 159 PHE B N 1
ATOM 3307 C CA . PHE B 1 159 ? -2.574 0.394 9.508 1 90.5 159 PHE B CA 1
ATOM 3308 C C . PHE B 1 159 ? -1.527 -0.157 8.547 1 90.5 159 PHE B C 1
ATOM 3310 O O . PHE B 1 159 ? -1.729 -1.21 7.938 1 90.5 159 PHE B O 1
ATOM 3317 N N . VAL B 1 160 ? -0.43 0.506 8.469 1 84.88 160 VAL B N 1
ATOM 3318 C CA . VAL B 1 160 ? 0.628 0.078 7.562 1 84.88 160 VAL B CA 1
ATOM 3319 C C . VAL B 1 160 ? 1.177 -1.275 8.008 1 84.88 160 VAL B C 1
ATOM 3321 O O . VAL B 1 160 ? 1.354 -2.182 7.191 1 84.88 160 VAL B O 1
ATOM 3324 N N . VAL B 1 161 ? 1.397 -1.368 9.266 1 88.88 161 VAL B N 1
ATOM 3325 C CA . VAL B 1 161 ? 1.91 -2.621 9.812 1 88.88 161 VAL B CA 1
ATOM 3326 C C . VAL B 1 161 ? 0.907 -3.744 9.562 1 88.88 161 VAL B C 1
ATOM 3328 O O . VAL B 1 161 ? 1.288 -4.848 9.164 1 88.88 161 VAL B O 1
ATOM 3331 N N . MET B 1 162 ? -0.358 -3.443 9.719 1 91.94 162 MET B N 1
ATOM 3332 C CA . MET B 1 162 ? -1.4 -4.445 9.516 1 91.94 162 MET B CA 1
ATOM 3333 C C . MET B 1 162 ? -1.456 -4.871 8.047 1 91.94 162 MET B C 1
ATOM 3335 O O . MET B 1 162 ? -1.711 -6.039 7.75 1 91.94 162 MET B O 1
ATOM 3339 N N . LEU B 1 163 ? -1.201 -3.959 7.172 1 91.12 163 LEU B N 1
ATOM 3340 C CA . LEU B 1 163 ? -1.251 -4.258 5.746 1 91.12 163 LEU B CA 1
ATOM 3341 C C . LEU B 1 163 ? -0.069 -5.129 5.332 1 91.12 163 LEU B C 1
ATOM 3343 O O . LEU B 1 163 ? -0.212 -6.016 4.488 1 91.12 163 LEU B O 1
ATOM 3347 N N . ILE B 1 164 ? 1.053 -4.875 5.965 1 88.88 164 ILE B N 1
ATOM 3348 C CA . ILE B 1 164 ? 2.256 -5.641 5.66 1 88.88 164 ILE B CA 1
ATOM 3349 C C . ILE B 1 164 ? 2.021 -7.117 5.973 1 88.88 164 ILE B C 1
ATOM 3351 O O . ILE B 1 164 ? 2.395 -7.992 5.184 1 88.88 164 ILE B O 1
ATOM 3355 N N . PHE B 1 165 ? 1.302 -7.336 7.004 1 90.56 165 PHE B N 1
ATOM 3356 C CA . PHE B 1 165 ? 1.076 -8.711 7.438 1 90.56 165 PHE B CA 1
ATOM 3357 C C . PHE B 1 165 ? -0.254 -9.234 6.906 1 90.56 165 PHE B C 1
ATOM 3359 O O . PHE B 1 165 ? -0.805 -10.195 7.445 1 90.56 165 PHE B O 1
ATOM 3366 N N . GLY B 1 166 ? -0.73 -8.586 5.906 1 90.06 166 GLY B N 1
ATOM 3367 C CA . GLY B 1 166 ? -1.997 -8.984 5.312 1 90.06 166 GLY B CA 1
ATOM 3368 C C . GLY B 1 166 ? -1.889 -10.234 4.457 1 90.06 166 GLY B C 1
ATOM 3369 O O . GLY B 1 166 ? -2.896 -10.883 4.168 1 90.06 166 GLY B O 1
ATOM 3370 N N . GLY B 1 167 ? -0.617 -10.539 4.043 1 87.56 167 GLY B N 1
ATOM 3371 C CA . GLY B 1 167 ? -0.416 -11.789 3.326 1 87.56 167 GLY B CA 1
ATOM 3372 C C . GLY B 1 167 ? -0.149 -11.594 1.847 1 87.56 167 GLY B C 1
ATOM 3373 O O . GLY B 1 167 ? 0.235 -12.539 1.149 1 87.56 167 GLY B O 1
ATOM 3374 N N . LEU B 1 168 ? -0.422 -10.43 1.274 1 90.38 168 LEU B N 1
ATOM 3375 C CA . LEU B 1 168 ? -0.205 -10.211 -0.151 1 90.38 168 LEU B CA 1
ATOM 3376 C C . LEU B 1 168 ? 1.282 -10.07 -0.46 1 90.38 168 LEU B C 1
ATOM 3378 O O . LEU B 1 168 ? 1.762 -10.602 -1.466 1 90.38 168 LEU B O 1
ATOM 3382 N N . PHE B 1 169 ? 2.037 -9.523 0.412 1 88.5 169 PHE B N 1
ATOM 3383 C CA . PHE B 1 169 ? 3.42 -9.156 0.125 1 88.5 169 PHE B CA 1
ATOM 3384 C C . PHE B 1 169 ? 4.363 -10.305 0.462 1 88.5 169 PHE B C 1
ATOM 3386 O O . PHE B 1 169 ? 5.445 -10.414 -0.113 1 88.5 169 PHE B O 1
ATOM 3393 N N . LEU B 1 170 ? 3.969 -11.023 1.383 1 87.25 170 LEU B N 1
ATOM 3394 C CA . LEU B 1 170 ? 4.82 -12.125 1.821 1 87.25 170 LEU B CA 1
ATOM 3395 C C . LEU B 1 170 ? 3.98 -13.273 2.367 1 87.25 170 LEU B C 1
ATOM 3397 O O . LEU B 1 170 ? 2.885 -13.055 2.891 1 87.25 170 LEU B O 1
ATOM 3401 N N . ASN B 1 171 ? 4.523 -14.414 2.129 1 85.75 171 ASN B N 1
ATOM 3402 C CA . ASN B 1 171 ? 3.928 -15.602 2.744 1 85.75 171 ASN B CA 1
ATOM 3403 C C . ASN B 1 171 ? 4.25 -15.672 4.234 1 85.75 171 ASN B C 1
ATOM 3405 O O . ASN B 1 171 ? 5.414 -15.758 4.617 1 85.75 171 ASN B O 1
ATOM 3409 N N . ILE B 1 172 ? 3.242 -15.727 5.062 1 82.81 172 ILE B N 1
ATOM 3410 C CA . ILE B 1 172 ? 3.396 -15.625 6.508 1 82.81 172 ILE B CA 1
ATOM 3411 C C . ILE B 1 172 ? 4.094 -16.875 7.039 1 82.81 172 ILE B C 1
ATOM 3413 O O . ILE B 1 172 ? 4.824 -16.812 8.031 1 82.81 172 ILE B O 1
ATOM 3417 N N . ASN B 1 173 ? 3.938 -17.969 6.355 1 83.12 173 ASN B N 1
ATOM 3418 C CA . ASN B 1 173 ? 4.527 -19.219 6.805 1 83.12 173 ASN B CA 1
ATOM 3419 C C . ASN B 1 173 ? 6.047 -19.203 6.668 1 83.12 173 ASN B C 1
ATOM 3421 O O . ASN B 1 173 ? 6.738 -20.031 7.273 1 83.12 173 ASN B O 1
ATOM 3425 N N . THR B 1 174 ? 6.559 -18.25 5.855 1 82.25 174 THR B N 1
ATOM 3426 C CA . THR B 1 174 ? 8 -18.203 5.629 1 82.25 174 THR B CA 1
ATOM 3427 C C . THR B 1 174 ? 8.656 -17.172 6.547 1 82.25 174 THR B C 1
ATOM 3429 O O . THR B 1 174 ? 9.883 -17.062 6.578 1 82.25 174 THR B O 1
ATOM 3432 N N . LEU B 1 175 ? 7.863 -16.484 7.316 1 83.31 175 LEU B N 1
ATOM 3433 C CA . LEU B 1 175 ? 8.391 -15.469 8.227 1 83.31 175 LEU B CA 1
ATOM 3434 C C . LEU B 1 175 ? 9.125 -16.125 9.398 1 83.31 175 LEU B C 1
ATOM 3436 O O . LEU B 1 175 ? 8.773 -17.234 9.812 1 83.31 175 LEU B O 1
ATOM 3440 N N . PRO B 1 176 ? 10.188 -15.391 9.82 1 82 176 PRO B N 1
ATOM 3441 C CA . PRO B 1 176 ? 10.797 -15.875 11.062 1 82 176 PRO B CA 1
ATOM 3442 C C . PRO B 1 176 ? 9.789 -16 12.203 1 82 176 PRO B C 1
ATOM 3444 O O . PRO B 1 176 ? 8.828 -15.227 12.273 1 82 176 PRO B O 1
ATOM 3447 N N . THR B 1 177 ? 10 -16.969 13.062 1 83.31 177 THR B N 1
ATOM 3448 C CA . THR B 1 177 ? 9.055 -17.328 14.109 1 83.31 177 THR B CA 1
ATOM 3449 C C . THR B 1 177 ? 8.75 -16.141 15.008 1 83.31 177 THR B C 1
ATOM 3451 O O . THR B 1 177 ? 7.609 -15.969 15.453 1 83.31 177 THR B O 1
ATOM 3454 N N . TRP B 1 178 ? 9.734 -15.32 15.242 1 82.56 178 TRP B N 1
ATOM 3455 C CA . TRP B 1 178 ? 9.539 -14.203 16.156 1 82.56 178 TRP B CA 1
ATOM 3456 C C . TRP B 1 178 ? 8.625 -13.148 15.547 1 82.56 178 TRP B C 1
ATOM 3458 O O . TRP B 1 178 ? 8.078 -12.305 16.266 1 82.56 178 TRP B O 1
ATOM 3468 N N . LEU B 1 179 ? 8.359 -13.172 14.211 1 84.44 179 LEU B N 1
ATOM 3469 C CA . LEU B 1 179 ? 7.516 -12.18 13.547 1 84.44 179 LEU B CA 1
ATOM 3470 C C . LEU B 1 179 ? 6.145 -12.758 13.219 1 84.44 179 LEU B C 1
ATOM 3472 O O . LEU B 1 179 ? 5.199 -12.016 12.945 1 84.44 179 LEU B O 1
ATOM 3476 N N . GLN B 1 180 ? 6.023 -14.047 13.273 1 86.69 180 GLN B N 1
ATOM 3477 C CA . GLN B 1 180 ? 4.809 -14.727 12.836 1 86.69 180 GLN B CA 1
ATOM 3478 C C . GLN B 1 180 ? 3.621 -14.352 13.719 1 86.69 180 GLN B C 1
ATOM 3480 O O . GLN B 1 180 ? 2.48 -14.32 13.25 1 86.69 180 GLN B O 1
ATOM 3485 N N . TRP B 1 181 ? 3.928 -14.023 14.984 1 87.12 181 TRP B N 1
ATOM 3486 C CA . TRP B 1 181 ? 2.828 -13.727 15.898 1 87.12 181 TRP B CA 1
ATOM 3487 C C . TRP B 1 181 ? 2.133 -12.422 15.516 1 87.12 181 TRP B C 1
ATOM 3489 O O . TRP B 1 181 ? 0.977 -12.203 15.875 1 87.12 181 TRP B O 1
ATOM 3499 N N . LEU B 1 182 ? 2.713 -11.562 14.703 1 87.38 182 LEU B N 1
ATOM 3500 C CA . LEU B 1 182 ? 2.137 -10.281 14.312 1 87.38 182 LEU B CA 1
ATOM 3501 C C . LEU B 1 182 ? 0.949 -10.484 13.375 1 87.38 182 LEU B C 1
ATOM 3503 O O . LEU B 1 182 ? 0.088 -9.609 13.266 1 87.38 182 LEU B O 1
ATOM 3507 N N . GLN B 1 183 ? 0.936 -11.656 12.75 1 87.81 183 GLN B N 1
ATOM 3508 C CA . GLN B 1 183 ? -0.171 -11.945 11.844 1 87.81 183 GLN B CA 1
ATOM 3509 C C . GLN B 1 183 ? -1.491 -12.047 12.602 1 87.81 183 GLN B C 1
ATOM 3511 O O . GLN B 1 183 ? -2.555 -11.758 12.047 1 87.81 183 GLN B O 1
ATOM 3516 N N . TYR B 1 184 ? -1.44 -12.375 13.883 1 88.88 184 TYR B N 1
ATOM 3517 C CA . TYR B 1 184 ? -2.654 -12.57 14.672 1 88.88 184 TYR B CA 1
ATOM 3518 C C . TYR B 1 184 ? -3.225 -11.242 15.141 1 88.88 184 TYR B C 1
ATOM 3520 O O . TYR B 1 184 ? -4.395 -11.156 15.523 1 88.88 184 TYR B O 1
ATOM 3528 N N . ILE B 1 185 ? -2.461 -10.266 15.023 1 91.38 185 ILE B N 1
ATOM 3529 C CA . ILE B 1 185 ? -2.928 -8.953 15.453 1 91.38 185 ILE B CA 1
ATOM 3530 C C . ILE B 1 185 ? -3.387 -8.141 14.242 1 91.38 185 ILE B C 1
ATOM 3532 O O . ILE B 1 185 ? -4.07 -7.129 14.391 1 91.38 185 ILE B O 1
ATOM 3536 N N . SER B 1 186 ? -3.082 -8.625 13.094 1 92.88 186 SER B N 1
ATOM 3537 C CA . SER B 1 186 ? -3.43 -7.883 11.883 1 92.88 186 SER B CA 1
ATOM 3538 C C . SER B 1 186 ? -4.863 -8.172 11.453 1 92.88 186 SER B C 1
ATOM 3540 O O . SER B 1 186 ? -5.164 -9.266 10.961 1 92.88 186 SE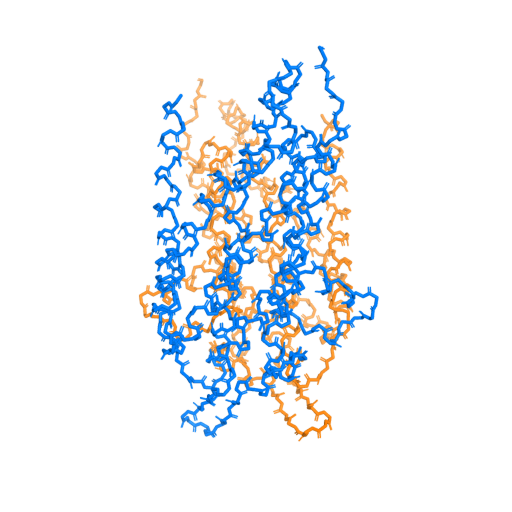R B O 1
ATOM 3542 N N . PHE B 1 187 ? -5.727 -7.207 11.57 1 94.12 187 PHE B N 1
ATOM 3543 C CA . PHE B 1 187 ? -7.102 -7.406 11.117 1 94.12 187 PHE B CA 1
ATOM 3544 C C . PHE B 1 187 ? -7.184 -7.398 9.602 1 94.12 187 PHE B C 1
ATOM 3546 O O . PHE B 1 187 ? -8.141 -7.918 9.023 1 94.12 187 PHE B O 1
ATOM 3553 N N . ALA B 1 188 ? -6.164 -6.758 8.938 1 93.88 188 ALA B N 1
ATOM 3554 C CA . ALA B 1 188 ? -6.109 -6.797 7.48 1 93.88 188 ALA B CA 1
ATOM 3555 C C . ALA B 1 188 ? -5.953 -8.227 6.977 1 93.88 188 ALA B C 1
ATOM 3557 O O . ALA B 1 188 ? -6.527 -8.594 5.945 1 93.88 188 ALA B O 1
ATOM 3558 N N . ARG B 1 189 ? -5.191 -8.984 7.734 1 94.5 189 ARG B N 1
ATOM 3559 C CA . ARG B 1 189 ? -5 -10.383 7.359 1 94.5 189 ARG B CA 1
ATOM 3560 C C . ARG B 1 189 ? -6.316 -11.148 7.414 1 94.5 189 ARG B C 1
ATOM 3562 O O . ARG B 1 189 ? -6.645 -11.898 6.488 1 94.5 189 ARG B O 1
ATOM 3569 N N . TYR B 1 190 ? -7.047 -10.93 8.469 1 95 190 TYR B N 1
ATOM 3570 C CA . TYR B 1 190 ? -8.328 -11.617 8.617 1 95 190 TYR B CA 1
ATOM 3571 C C . TYR B 1 190 ? -9.289 -11.211 7.508 1 95 190 TYR B C 1
ATOM 3573 O O . TYR B 1 190 ? -10.023 -12.047 6.973 1 95 190 TYR B O 1
ATOM 3581 N N . GLY B 1 191 ? -9.305 -9.945 7.219 1 95.44 191 GLY B N 1
ATOM 3582 C CA . GLY B 1 191 ? -10.141 -9.484 6.121 1 95.44 191 GLY B CA 1
ATOM 3583 C C . GLY B 1 191 ? -9.766 -10.086 4.785 1 95.44 191 GLY B C 1
ATOM 3584 O O . GLY B 1 191 ? -10.625 -10.586 4.059 1 95.44 191 GLY B O 1
ATOM 3585 N N . LEU B 1 192 ? -8.477 -10.102 4.504 1 95.19 192 LEU B N 1
ATOM 3586 C CA . LEU B 1 192 ? -7.996 -10.625 3.23 1 95.19 192 LEU B CA 1
ATOM 3587 C C . LEU B 1 192 ? -8.219 -12.133 3.145 1 95.19 192 LEU B C 1
ATOM 3589 O O . LEU B 1 192 ? -8.617 -12.641 2.096 1 95.19 192 LEU B O 1
ATOM 3593 N N . ASN B 1 193 ? -7.922 -12.844 4.215 1 94.75 193 ASN B N 1
ATOM 3594 C CA . ASN B 1 193 ? -8.141 -14.281 4.242 1 94.75 193 ASN B CA 1
ATOM 3595 C C . ASN B 1 193 ? -9.602 -14.633 3.992 1 94.75 193 ASN B C 1
ATOM 3597 O O . ASN B 1 193 ? -9.906 -15.539 3.211 1 94.75 193 ASN B O 1
ATOM 3601 N N . ALA B 1 194 ? -10.461 -13.93 4.664 1 95.25 194 ALA B N 1
ATOM 3602 C CA . ALA B 1 194 ? -11.883 -14.195 4.508 1 95.25 194 ALA B CA 1
ATOM 3603 C C . ALA B 1 194 ? -12.336 -13.961 3.07 1 95.25 194 ALA B C 1
ATOM 3605 O O . ALA B 1 194 ? -13.062 -14.773 2.498 1 95.25 194 ALA B O 1
ATOM 3606 N N . LEU B 1 195 ? -11.891 -12.867 2.498 1 95.62 195 LEU B N 1
ATOM 3607 C CA . LEU B 1 195 ? -12.266 -12.547 1.124 1 95.62 195 LEU B CA 1
ATOM 3608 C C . LEU B 1 195 ? -11.664 -13.555 0.15 1 95.62 195 LEU B C 1
ATOM 3610 O O . LEU B 1 195 ? -12.312 -13.945 -0.827 1 95.62 195 LEU B O 1
ATOM 3614 N N . SER B 1 196 ? -10.438 -13.992 0.41 1 94.38 196 SER B N 1
ATOM 3615 C CA . SER B 1 196 ? -9.758 -14.938 -0.467 1 94.38 196 SER B CA 1
ATOM 3616 C C . SER B 1 196 ? -10.445 -16.297 -0.437 1 94.38 196 SER B C 1
ATOM 3618 O O . SER B 1 196 ? -10.641 -16.922 -1.481 1 94.38 196 SER B O 1
ATOM 3620 N N . VAL B 1 197 ? -10.758 -16.766 0.768 1 93.69 197 VAL B N 1
ATOM 3621 C CA . VAL B 1 197 ? -11.438 -18.047 0.883 1 93.69 197 VAL B CA 1
ATOM 3622 C C . VAL B 1 197 ? -12.805 -17.969 0.202 1 93.69 197 VAL B C 1
ATOM 3624 O O . VAL B 1 197 ? -13.195 -18.891 -0.521 1 93.69 197 VAL B O 1
ATOM 3627 N N . ASN B 1 198 ? -13.516 -16.859 0.415 1 93.88 198 ASN B N 1
ATOM 3628 C CA . ASN B 1 198 ? -14.844 -16.656 -0.158 1 93.88 198 ASN B CA 1
ATOM 3629 C C . ASN B 1 198 ? -14.797 -16.672 -1.684 1 93.88 198 ASN B C 1
ATOM 3631 O O . ASN B 1 198 ? -15.688 -17.234 -2.332 1 93.88 198 ASN B O 1
ATOM 3635 N N . GLU B 1 199 ? -13.766 -16.141 -2.266 1 93.25 199 GLU B N 1
ATOM 3636 C CA . GLU B 1 199 ? -13.711 -15.953 -3.713 1 93.25 199 GLU B CA 1
ATOM 3637 C C . GLU B 1 199 ? -12.992 -17.109 -4.391 1 93.25 199 GLU B C 1
ATOM 3639 O O . GLU B 1 199 ? -13.453 -17.625 -5.414 1 93.25 199 GLU B O 1
ATOM 3644 N N . LEU B 1 200 ? -11.922 -17.609 -3.816 1 92.25 200 LEU B N 1
ATOM 3645 C CA . LEU B 1 200 ? -11.016 -18.5 -4.527 1 92.25 200 LEU B CA 1
ATOM 3646 C C . LEU B 1 200 ? -11.391 -19.953 -4.301 1 92.25 200 LEU B C 1
ATOM 3648 O O . LEU B 1 200 ? -11.031 -20.828 -5.094 1 92.25 200 LEU B O 1
ATOM 3652 N N . LYS B 1 201 ? -12.141 -20.156 -3.279 1 90.38 201 LYS B N 1
ATOM 3653 C CA . LYS B 1 201 ? -12.484 -21.547 -2.992 1 90.38 201 LYS B CA 1
ATOM 3654 C C . LYS B 1 201 ? -13.297 -22.156 -4.129 1 90.38 201 LYS B C 1
ATOM 3656 O O . LYS B 1 201 ? -14.352 -21.625 -4.496 1 90.38 201 LYS B O 1
ATOM 3661 N N . GLY B 1 202 ? -12.758 -23.203 -4.727 1 85.25 202 GLY B N 1
ATOM 3662 C CA . GLY B 1 202 ? -13.477 -23.953 -5.73 1 85.25 202 GLY B CA 1
ATOM 3663 C C . GLY B 1 202 ? -13.305 -23.406 -7.137 1 85.25 202 GLY B C 1
ATOM 3664 O O . GLY B 1 202 ? -13.789 -24 -8.102 1 85.25 202 GLY B O 1
ATOM 3665 N N . LEU B 1 203 ? -12.602 -22.281 -7.348 1 88.81 203 LEU B N 1
ATOM 3666 C CA . LEU B 1 203 ? -12.383 -21.688 -8.664 1 88.81 203 LEU B CA 1
ATOM 3667 C C . LEU B 1 203 ? -11.18 -22.312 -9.352 1 88.81 203 LEU B C 1
ATOM 3669 O O . LEU B 1 203 ? -10.188 -22.641 -8.695 1 88.81 203 LEU B O 1
ATOM 3673 N N . VAL B 1 204 ? -11.359 -22.531 -10.602 1 87.94 204 VAL B N 1
ATOM 3674 C CA . VAL B 1 204 ? -10.289 -23.125 -11.398 1 87.94 204 VAL B CA 1
ATOM 3675 C C . VAL B 1 204 ? -9.836 -22.141 -12.469 1 87.94 204 VAL B C 1
ATOM 3677 O O . VAL B 1 204 ? -10.664 -21.531 -13.156 1 87.94 204 VAL B O 1
ATOM 3680 N N . PHE B 1 205 ? -8.547 -21.922 -12.477 1 87.38 205 PHE B N 1
ATOM 3681 C CA . PHE B 1 205 ? -7.941 -21.016 -13.445 1 87.38 205 PHE B CA 1
ATOM 3682 C C . PHE B 1 205 ? -7.129 -21.781 -14.484 1 87.38 205 PHE B C 1
ATOM 3684 O O . PHE B 1 205 ? -6.262 -22.578 -14.133 1 87.38 205 PHE B O 1
ATOM 3691 N N . GLU B 1 206 ? -7.484 -21.641 -15.75 1 82.44 206 GLU B N 1
ATOM 3692 C CA . GLU B 1 206 ? -6.82 -22.406 -16.797 1 82.44 206 GLU B CA 1
ATOM 3693 C C . GLU B 1 206 ? -6.195 -21.484 -17.844 1 82.44 206 GLU B C 1
ATOM 3695 O O . GLU B 1 206 ? -6.773 -20.469 -18.203 1 82.44 206 GLU B O 1
ATOM 3700 N N . ASP B 1 207 ? -4.879 -21.766 -18.094 1 76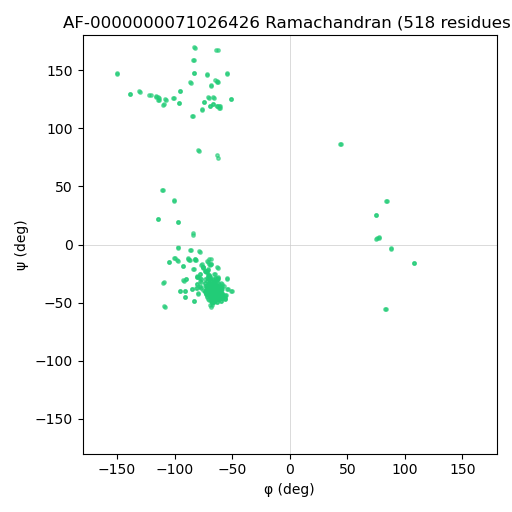.5 207 ASP B N 1
ATOM 3701 C CA . ASP B 1 207 ? -4.23 -21.078 -19.219 1 76.5 207 ASP B CA 1
ATOM 3702 C C . ASP B 1 207 ? -4.648 -21.688 -20.547 1 76.5 207 ASP B C 1
ATOM 3704 O O . ASP B 1 207 ? -4.434 -22.875 -20.797 1 76.5 207 ASP B O 1
ATOM 3708 N N . GLU B 1 208 ? -5.254 -20.953 -21.297 1 68.5 208 GLU B N 1
ATOM 3709 C CA . GLU B 1 208 ? -5.75 -21.453 -22.578 1 68.5 208 GLU B CA 1
ATOM 3710 C C . GLU B 1 208 ? -4.602 -21.906 -23.469 1 68.5 208 GLU B C 1
ATOM 3712 O O . GLU B 1 208 ? -4.754 -22.844 -24.266 1 68.5 208 GLU B O 1
ATOM 3717 N N . LEU B 1 209 ? -3.451 -21.359 -23.344 1 66.56 209 LEU B N 1
ATOM 3718 C CA . LEU B 1 209 ? -2.361 -21.641 -24.281 1 66.56 209 LEU B CA 1
ATOM 3719 C C . LEU B 1 209 ? -1.514 -22.812 -23.797 1 66.56 209 LEU B C 1
ATOM 3721 O O . LEU B 1 209 ? -1.19 -23.703 -24.578 1 66.56 209 LEU B O 1
ATOM 3725 N N . THR B 1 210 ? -1.147 -22.875 -22.578 1 67.88 210 THR B N 1
ATOM 3726 C CA . THR B 1 210 ? -0.211 -23.875 -22.062 1 67.88 210 THR B CA 1
ATOM 3727 C C . THR B 1 210 ? -0.958 -25.047 -21.422 1 67.88 210 THR B C 1
ATOM 3729 O O . THR B 1 210 ? -0.393 -26.125 -21.25 1 67.88 210 THR B O 1
ATOM 3732 N N . GLY B 1 211 ? -2.32 -24.844 -21.156 1 69.31 211 GLY B N 1
ATOM 3733 C CA . GLY B 1 211 ? -3.096 -25.891 -20.516 1 69.31 211 GLY B CA 1
ATOM 3734 C C . GLY B 1 211 ? -2.824 -26.016 -19.031 1 69.31 211 GLY B C 1
ATOM 3735 O O . GLY B 1 211 ? -3.322 -26.922 -18.359 1 69.31 211 GLY B O 1
ATOM 3736 N N . ARG B 1 212 ? -2.064 -25.156 -18.5 1 75.81 212 ARG B N 1
ATOM 3737 C CA . ARG B 1 212 ? -1.771 -25.172 -17.062 1 75.81 212 ARG B CA 1
ATOM 3738 C C . ARG B 1 212 ? -2.99 -24.75 -16.25 1 75.81 212 ARG B C 1
ATOM 3740 O O . ARG B 1 212 ? -3.719 -23.844 -16.641 1 75.81 212 ARG B O 1
ATOM 3747 N N . ILE B 1 213 ? -3.334 -25.641 -15.273 1 80.06 213 ILE B N 1
ATOM 374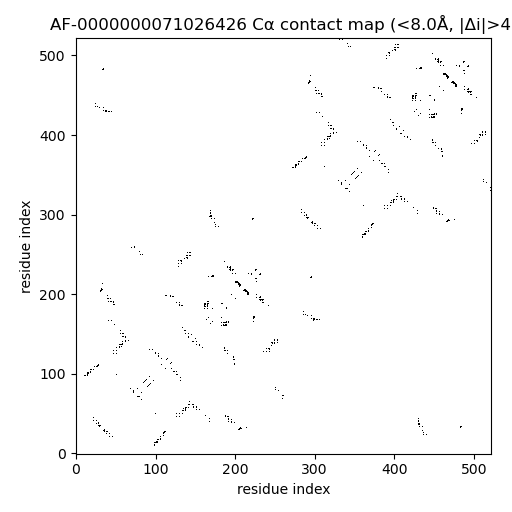8 C CA . ILE B 1 213 ? -4.492 -25.391 -14.43 1 80.06 213 ILE B CA 1
ATOM 3749 C C . ILE B 1 213 ? -4.031 -25.016 -13.023 1 80.06 213 ILE B C 1
ATOM 3751 O O . ILE B 1 213 ? -3.1 -25.625 -12.484 1 80.06 213 ILE B O 1
ATOM 3755 N N . GLU B 1 214 ? -4.492 -23.922 -12.625 1 82.06 214 GLU B N 1
ATOM 3756 C CA . GLU B 1 214 ? -4.273 -23.5 -11.242 1 82.06 214 GLU B CA 1
ATOM 3757 C C . GLU B 1 214 ? -5.59 -23.438 -10.477 1 82.06 214 GLU B C 1
ATOM 3759 O O . GLU B 1 214 ? -6.578 -22.891 -10.961 1 82.06 214 GLU B O 1
ATOM 3764 N N . ASN B 1 215 ? -5.582 -24.156 -9.312 1 86.31 215 ASN B N 1
ATOM 3765 C CA . ASN B 1 215 ? -6.773 -24.156 -8.461 1 86.31 215 ASN B CA 1
ATOM 3766 C C . ASN B 1 215 ? -6.664 -23.109 -7.352 1 86.31 215 ASN B C 1
ATOM 3768 O O . ASN B 1 215 ? -5.602 -22.953 -6.75 1 86.31 215 ASN B O 1
ATOM 3772 N N . GLY B 1 216 ? -7.727 -22.359 -7.211 1 88.62 216 GLY B N 1
ATOM 3773 C CA . GLY B 1 216 ? -7.773 -21.391 -6.125 1 88.62 216 GLY B CA 1
ATOM 3774 C C . GLY B 1 216 ? -7.512 -22.016 -4.766 1 88.62 216 GLY B C 1
ATOM 3775 O O . GLY B 1 216 ? -6.902 -21.375 -3.896 1 88.62 216 GLY B O 1
ATOM 3776 N N . THR B 1 217 ? -7.875 -23.328 -4.586 1 87.31 217 THR B N 1
ATOM 3777 C CA . THR B 1 217 ? -7.684 -24.031 -3.318 1 87.31 217 THR B CA 1
ATOM 3778 C C . THR B 1 217 ? -6.207 -24.312 -3.074 1 87.31 217 THR B C 1
ATOM 3780 O O . THR B 1 217 ? -5.75 -24.312 -1.929 1 87.31 217 THR B O 1
ATOM 3783 N N . ASP B 1 218 ? -5.488 -24.516 -4.164 1 84.94 218 ASP B N 1
ATOM 3784 C CA . ASP B 1 218 ? -4.051 -24.734 -4.027 1 84.94 218 ASP B CA 1
ATOM 3785 C C . ASP B 1 218 ? -3.344 -23.469 -3.545 1 84.94 218 ASP B C 1
ATOM 3787 O O . ASP B 1 218 ? -2.416 -23.547 -2.736 1 84.94 218 ASP B O 1
ATOM 3791 N N . TYR B 1 219 ? -3.799 -22.344 -4.09 1 86.06 219 TYR B N 1
ATOM 3792 C CA . TYR B 1 219 ? -3.238 -21.078 -3.641 1 86.06 219 TYR B CA 1
ATOM 3793 C C . TYR B 1 219 ? -3.48 -20.875 -2.15 1 86.06 219 TYR B C 1
ATOM 3795 O O . TYR B 1 219 ? -2.574 -20.469 -1.417 1 86.06 219 TYR B O 1
ATOM 3803 N N . LEU B 1 220 ? -4.695 -21.219 -1.696 1 89.19 220 LEU B N 1
ATOM 3804 C CA . LEU B 1 220 ? -5.047 -21.047 -0.292 1 89.19 220 LEU B CA 1
ATOM 3805 C C . LEU B 1 220 ? -4.207 -21.953 0.598 1 89.19 220 LEU B C 1
ATOM 3807 O O . LEU B 1 220 ? -3.75 -21.547 1.665 1 89.19 220 LEU B O 1
ATOM 3811 N N . GLN B 1 221 ? -3.971 -23.109 0.141 1 84.81 221 GLN B N 1
ATOM 3812 C CA . GLN B 1 221 ? -3.156 -24.047 0.902 1 84.81 221 GLN B CA 1
ATOM 3813 C C . GLN B 1 221 ? -1.705 -23.594 0.979 1 84.81 221 GLN B C 1
ATOM 3815 O O . GLN B 1 221 ? -1.069 -23.688 2.031 1 84.81 221 GLN B O 1
ATOM 3820 N N . GLU B 1 222 ? -1.237 -23.031 -0.12 1 82.62 222 GLU B N 1
ATOM 3821 C CA . GLU B 1 222 ? 0.134 -22.531 -0.153 1 82.62 222 GLU B CA 1
ATOM 3822 C C . GLU B 1 222 ? 0.311 -21.344 0.785 1 82.62 222 GLU B C 1
ATOM 3824 O O . GLU B 1 222 ? 1.393 -21.141 1.339 1 82.62 222 GLU B O 1
ATOM 3829 N N . GLN B 1 223 ? -0.777 -20.594 0.936 1 84 223 GLN B N 1
ATOM 3830 C CA . GLN B 1 223 ? -0.731 -19.422 1.798 1 84 223 GLN B CA 1
ATOM 3831 C C . GLN B 1 223 ? -1.009 -19.797 3.252 1 84 223 GLN B C 1
ATOM 3833 O O . GLN B 1 223 ? -0.899 -18.953 4.145 1 84 223 GLN B O 1
ATOM 3838 N N . GLY B 1 224 ? -1.324 -21.016 3.525 1 82.62 224 GLY B N 1
ATOM 3839 C CA . GLY B 1 224 ? -1.614 -21.469 4.875 1 82.62 224 GLY B CA 1
ATOM 3840 C C . GLY B 1 224 ? -2.979 -21.031 5.371 1 82.62 224 GLY B C 1
ATOM 3841 O O . GLY B 1 224 ? -3.164 -20.812 6.57 1 82.62 224 GLY B O 1
ATOM 3842 N N . ILE B 1 225 ? -3.848 -20.812 4.441 1 84.31 225 ILE B N 1
ATOM 3843 C CA . ILE B 1 225 ? -5.191 -20.375 4.809 1 84.31 225 ILE B CA 1
ATOM 3844 C C . ILE B 1 225 ? -6.125 -21.578 4.863 1 84.31 225 ILE B C 1
ATOM 3846 O O . ILE B 1 225 ? -6.242 -22.328 3.891 1 84.31 225 ILE B O 1
ATOM 3850 N N . ARG B 1 226 ? -6.73 -21.766 6.055 1 84.12 226 ARG B N 1
ATOM 3851 C CA . ARG B 1 226 ? -7.707 -22.844 6.203 1 84.12 226 ARG B CA 1
ATOM 3852 C C . ARG B 1 226 ? -8.945 -22.578 5.352 1 84.12 226 ARG B C 1
ATOM 3854 O O . ARG B 1 226 ? -9.492 -21.469 5.367 1 84.12 226 ARG B O 1
ATOM 3861 N N . HIS B 1 227 ? -9.234 -23.547 4.57 1 80.5 227 HIS B N 1
ATOM 3862 C CA . HIS B 1 227 ? -10.336 -23.297 3.637 1 80.5 227 HIS B CA 1
ATOM 3863 C C . HIS B 1 227 ? -11.523 -24.203 3.945 1 80.5 227 HIS B C 1
ATOM 3865 O O . HIS B 1 227 ? -12.406 -24.391 3.098 1 80.5 227 HIS B O 1
ATOM 3871 N N . ASP B 1 228 ? -11.555 -24.641 5.09 1 82 228 ASP B N 1
ATOM 3872 C CA . ASP B 1 228 ? -12.742 -25.391 5.52 1 82 228 ASP B CA 1
ATOM 3873 C C . ASP B 1 228 ? -13.852 -24.438 5.949 1 82 228 ASP B C 1
ATOM 3875 O O . ASP B 1 228 ? -13.703 -23.203 5.863 1 82 228 ASP B O 1
ATOM 3879 N N . GLU B 1 229 ? -15.062 -24.906 6.168 1 77.94 229 GLU B N 1
ATOM 3880 C CA . GLU B 1 229 ? -16.188 -24.078 6.578 1 77.94 229 GLU B CA 1
ATOM 3881 C C . GLU B 1 229 ? -15.82 -23.203 7.773 1 77.94 229 GLU B C 1
ATOM 3883 O O . GLU B 1 229 ? -16.156 -22.016 7.805 1 77.94 229 GLU B O 1
ATOM 3888 N N . TRP B 1 230 ? -15.133 -23.797 8.602 1 81.5 230 TRP B N 1
ATOM 3889 C CA . TRP B 1 230 ? -14.703 -23.031 9.773 1 81.5 230 TRP B CA 1
ATOM 3890 C C . TRP B 1 230 ? -13.648 -22 9.406 1 81.5 230 TRP B C 1
ATOM 3892 O O . TRP B 1 230 ? -13.57 -20.938 10.008 1 81.5 230 TRP B O 1
ATOM 3902 N N . GLY B 1 231 ? -12.938 -22.25 8.383 1 76.75 231 GLY B N 1
ATOM 3903 C CA . GLY B 1 231 ? -11.914 -21.312 7.957 1 76.75 231 GLY B CA 1
ATOM 3904 C C . GLY B 1 231 ? -12.484 -19.984 7.473 1 76.75 231 GLY B C 1
ATOM 3905 O O . GLY B 1 231 ? -11.891 -18.922 7.703 1 76.75 231 GLY B O 1
ATOM 3906 N N . LEU B 1 232 ? -13.594 -20.078 6.914 1 80.12 232 LEU B N 1
ATOM 3907 C CA . LEU B 1 232 ? -14.273 -18.875 6.445 1 80.12 232 LEU B CA 1
ATOM 3908 C C . LEU B 1 232 ? -14.766 -18.031 7.621 1 80.12 232 LEU B C 1
ATOM 3910 O O . LEU B 1 232 ? -14.477 -16.828 7.691 1 80.12 232 LEU B O 1
ATOM 3914 N N . TRP B 1 233 ? -15.391 -18.656 8.547 1 89.75 233 TRP B N 1
ATOM 3915 C CA . TRP B 1 233 ? -16.047 -17.938 9.633 1 89.75 233 TRP B CA 1
ATOM 3916 C C . TRP B 1 233 ? -15.055 -17.594 10.734 1 89.75 233 TRP B C 1
ATOM 3918 O O . TRP B 1 233 ? -15.289 -16.672 11.523 1 89.75 233 TRP B O 1
ATOM 3928 N N . GLN B 1 234 ? -13.992 -18.312 10.75 1 91.88 234 GLN B N 1
ATOM 3929 C CA . GLN B 1 234 ? -12.992 -18.047 11.773 1 91.88 234 GLN B CA 1
ATOM 3930 C C . GLN B 1 234 ? -12.438 -16.641 11.648 1 91.88 234 GLN B C 1
ATOM 3932 O O . GLN B 1 234 ? -12.203 -15.953 12.648 1 91.88 234 GLN B O 1
ATOM 3937 N N . ASN B 1 235 ? -12.266 -16.203 10.438 1 93.94 235 ASN B N 1
ATOM 3938 C CA . ASN B 1 235 ? -11.742 -14.867 10.219 1 93.94 235 ASN B CA 1
ATOM 3939 C C . ASN B 1 235 ? -12.75 -13.797 10.609 1 93.94 235 ASN B C 1
ATOM 3941 O O . ASN B 1 235 ? -12.383 -12.758 11.172 1 93.94 235 ASN B O 1
ATOM 3945 N N . CYS B 1 236 ? -14.008 -14.047 10.375 1 94.12 236 CYS B N 1
ATOM 3946 C CA . CYS B 1 236 ? -15.047 -13.102 10.766 1 94.12 236 CYS B CA 1
ATOM 3947 C C . CYS B 1 236 ? -15.164 -13.023 12.289 1 94.12 236 CYS B C 1
ATOM 3949 O O . CYS B 1 236 ? -15.352 -11.938 12.844 1 94.12 236 CYS B O 1
ATOM 3951 N N . VAL B 1 237 ? -15.055 -14.188 12.898 1 95 237 VAL B N 1
ATOM 3952 C CA . VAL B 1 237 ? -15.133 -14.227 14.352 1 95 237 VAL B CA 1
ATOM 3953 C C . VAL B 1 237 ? -13.93 -13.5 14.961 1 95 237 VAL B C 1
ATOM 3955 O O . VAL B 1 237 ? -14.07 -12.773 15.945 1 95 237 VAL B O 1
ATOM 3958 N N . ALA B 1 238 ? -12.781 -13.734 14.336 1 95.06 238 ALA B N 1
ATOM 3959 C CA . ALA B 1 238 ? -11.586 -13.047 14.812 1 95.06 238 ALA B CA 1
ATOM 3960 C C . ALA B 1 238 ? -11.719 -11.531 14.68 1 95.06 238 ALA B C 1
ATOM 3962 O O . ALA B 1 238 ? -11.32 -10.781 15.57 1 95.06 238 ALA B O 1
ATOM 3963 N N . LEU B 1 239 ? -12.273 -11.102 13.594 1 96.19 239 LEU B N 1
ATOM 3964 C CA . LEU B 1 239 ? -12.492 -9.672 13.391 1 96.19 239 LEU B CA 1
ATOM 3965 C C . LEU B 1 239 ? -13.469 -9.125 14.422 1 96.19 239 LEU B C 1
ATOM 3967 O O . LEU B 1 239 ? -13.25 -8.039 14.977 1 96.19 239 LEU B O 1
ATOM 3971 N N . ALA B 1 240 ? -14.523 -9.867 14.664 1 95.69 240 ALA B N 1
ATOM 3972 C CA . ALA B 1 240 ? -15.508 -9.445 15.656 1 95.69 240 ALA B CA 1
ATOM 3973 C C . ALA B 1 240 ? -14.875 -9.344 17.047 1 95.69 240 ALA B C 1
ATOM 3975 O O . ALA B 1 240 ? -15.117 -8.375 17.766 1 95.69 240 ALA B O 1
ATOM 3976 N N . ALA B 1 241 ? -14.164 -10.344 17.344 1 96.25 241 ALA B N 1
ATOM 3977 C CA . ALA B 1 241 ? -13.477 -10.32 18.641 1 96.25 241 ALA B CA 1
ATOM 3978 C C . ALA B 1 241 ? -12.531 -9.125 18.734 1 96.25 241 ALA B C 1
ATOM 3980 O O . ALA B 1 241 ? -12.453 -8.469 19.766 1 96.25 241 ALA B O 1
ATOM 3981 N N . TYR B 1 242 ? -11.82 -8.852 17.641 1 95.62 242 TYR B N 1
ATOM 3982 C CA . TYR B 1 242 ? -10.914 -7.707 17.547 1 95.62 242 TYR B CA 1
ATOM 3983 C C . TYR B 1 242 ? -11.648 -6.406 17.844 1 95.62 242 TYR B C 1
ATOM 3985 O O . TYR B 1 242 ? -11.188 -5.59 18.641 1 95.62 242 TYR B O 1
ATOM 3993 N N . ILE B 1 243 ? -12.781 -6.242 17.281 1 93.38 243 ILE B N 1
ATOM 3994 C CA . ILE B 1 243 ? -13.594 -5.039 17.438 1 93.38 243 ILE B CA 1
ATOM 3995 C C . ILE B 1 243 ? -14.031 -4.898 18.906 1 93.38 243 ILE B C 1
ATOM 3997 O O . ILE B 1 243 ? -13.891 -3.828 19.5 1 93.38 243 ILE B O 1
ATOM 4001 N N . ILE B 1 244 ? -14.508 -5.988 19.453 1 93.88 244 ILE B N 1
ATOM 4002 C CA . ILE B 1 244 ? -15.031 -5.965 20.812 1 93.88 244 ILE B CA 1
ATOM 4003 C C . ILE B 1 244 ? -13.906 -5.637 21.797 1 93.88 244 ILE B C 1
ATOM 4005 O O . ILE B 1 244 ? -14.078 -4.805 22.688 1 93.88 244 ILE B O 1
ATOM 4009 N N . ILE B 1 245 ? -12.805 -6.203 21.609 1 95.5 245 ILE B N 1
ATOM 4010 C CA . ILE B 1 245 ? -11.68 -5.992 22.5 1 95.5 245 ILE B CA 1
ATOM 4011 C C . ILE B 1 245 ? -11.219 -4.539 22.422 1 95.5 245 ILE B C 1
ATOM 4013 O O . ILE B 1 245 ? -11.062 -3.869 23.438 1 95.5 245 ILE B O 1
ATOM 4017 N N . LEU B 1 246 ? -11.031 -4.031 21.219 1 92.94 246 LEU B N 1
ATOM 4018 C CA . LEU B 1 246 ? -10.516 -2.678 21.047 1 92.94 246 LEU B CA 1
ATOM 4019 C C . LEU B 1 24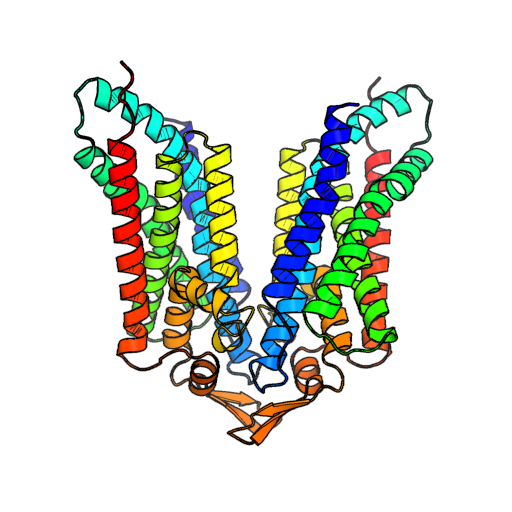6 ? -11.547 -1.646 21.5 1 92.94 246 LEU B C 1
ATOM 4021 O O . LEU B 1 246 ? -11.188 -0.615 22.078 1 92.94 246 LEU B O 1
ATOM 4025 N N . MET B 1 247 ? -12.797 -1.939 21.234 1 89.25 247 MET B N 1
ATOM 4026 C CA . MET B 1 247 ? -13.844 -1.021 21.688 1 89.25 247 MET B CA 1
ATOM 4027 C C . MET B 1 247 ? -13.93 -0.994 23.203 1 89.25 247 MET B C 1
ATOM 4029 O O . MET B 1 247 ? -14.172 0.059 23.797 1 89.25 247 MET B O 1
ATOM 4033 N N . THR B 1 248 ? -13.781 -2.158 23.797 1 92.06 248 THR B N 1
ATOM 4034 C CA . THR B 1 248 ? -13.773 -2.223 25.25 1 92.06 248 THR B CA 1
ATOM 4035 C C . THR B 1 248 ? -12.57 -1.467 25.812 1 92.06 248 THR B C 1
ATOM 4037 O O . THR B 1 248 ? -12.703 -0.719 26.781 1 92.06 248 THR B O 1
ATOM 4040 N N . LEU B 1 249 ? -11.469 -1.595 25.172 1 92.81 249 LEU B N 1
ATOM 4041 C CA . LEU B 1 249 ? -10.273 -0.88 25.625 1 92.81 249 LEU B CA 1
ATOM 4042 C C . LEU B 1 249 ? -10.445 0.625 25.453 1 92.81 249 LEU B C 1
ATOM 4044 O O . LEU B 1 249 ? -10.016 1.406 26.297 1 92.81 249 LEU B O 1
ATOM 4048 N N . ALA B 1 250 ? -10.984 0.98 24.312 1 86.81 250 ALA B N 1
ATOM 4049 C CA . ALA B 1 250 ? -11.25 2.396 24.078 1 86.81 250 ALA B CA 1
ATOM 4050 C C . ALA B 1 250 ? -12.203 2.953 25.141 1 86.81 250 ALA B C 1
ATOM 4052 O O . ALA B 1 250 ? -12.023 4.074 25.609 1 86.81 250 ALA B O 1
ATOM 4053 N N . TYR B 1 251 ? -13.18 2.152 25.5 1 85.88 251 TYR B N 1
ATOM 4054 C CA . TYR B 1 251 ? -14.141 2.543 26.531 1 85.88 251 TYR B CA 1
ATOM 4055 C C . TYR B 1 251 ? -13.453 2.725 27.875 1 85.88 251 TYR B C 1
ATOM 4057 O O . TYR B 1 251 ? -13.688 3.713 28.578 1 85.88 251 TYR B O 1
ATOM 4065 N N . VAL B 1 252 ? -12.641 1.801 28.234 1 89.25 252 VAL B N 1
ATOM 4066 C CA . VAL B 1 252 ? -11.922 1.854 29.5 1 89.25 252 VAL B CA 1
ATOM 4067 C C . VAL B 1 252 ? -11.008 3.074 29.531 1 89.25 252 VAL B C 1
ATOM 4069 O O . VAL B 1 252 ? -10.898 3.762 30.547 1 89.25 252 VAL B O 1
ATOM 4072 N N . GLN B 1 253 ? -10.367 3.35 28.422 1 86.81 253 GLN B N 1
ATOM 4073 C CA . GLN B 1 253 ? -9.477 4.5 28.344 1 86.81 253 GLN B CA 1
ATOM 4074 C C . GLN B 1 253 ? -10.25 5.809 28.469 1 86.81 253 GLN B C 1
ATOM 4076 O O . GLN B 1 253 ? -9.766 6.762 29.094 1 86.81 253 GLN B O 1
ATOM 4081 N N . LEU B 1 254 ? -11.383 5.867 27.922 1 79.81 254 LEU B N 1
ATOM 4082 C CA . LEU B 1 254 ? -12.219 7.059 28.016 1 79.81 254 LEU B CA 1
ATOM 4083 C C . LEU B 1 254 ? -12.68 7.289 29.453 1 79.81 254 LEU B C 1
ATOM 4085 O O . LEU B 1 254 ? -12.805 8.43 29.906 1 79.81 254 LEU B O 1
ATOM 4089 N N . ARG B 1 255 ? -12.875 6.191 30.109 1 81.19 255 ARG B N 1
ATOM 4090 C CA . ARG B 1 255 ? -13.32 6.285 31.5 1 81.19 255 ARG B CA 1
ATOM 4091 C C . ARG B 1 255 ? -12.188 6.762 32.406 1 81.19 255 ARG B C 1
ATOM 4093 O O . ARG B 1 255 ? -12.43 7.391 33.438 1 81.19 255 ARG B O 1
ATOM 4100 N N . ARG B 1 256 ? -11.078 6.566 32 1 82.38 256 ARG B N 1
ATOM 4101 C CA . ARG B 1 256 ? -9.922 6.914 32.844 1 82.38 256 ARG B CA 1
ATOM 4102 C C . ARG B 1 256 ? -9.523 8.375 32.625 1 82.38 256 ARG B C 1
ATOM 4104 O O . ARG B 1 256 ? -8.703 8.906 33.375 1 82.38 256 ARG B O 1
ATOM 4111 N N . ILE B 1 257 ? -10.016 9 31.625 1 74.81 257 ILE B N 1
ATOM 4112 C CA . ILE B 1 257 ? -9.688 10.406 31.391 1 74.81 257 ILE B CA 1
ATOM 4113 C C . ILE B 1 257 ? -10.281 11.273 32.5 1 74.81 257 ILE B C 1
ATOM 4115 O O . ILE B 1 257 ? -11.477 11.18 32.781 1 74.81 257 ILE B O 1
ATOM 4119 N N . PRO B 1 258 ? -9.242 12.008 33.188 1 63.84 258 PRO B N 1
ATOM 4120 C CA . PRO B 1 258 ? -9.734 12.859 34.25 1 63.84 258 PRO B CA 1
ATOM 4121 C C . PRO B 1 258 ? -10.703 13.938 33.781 1 63.84 258 PRO B C 1
ATOM 4123 O O . PRO B 1 258 ? -10.508 14.5 32.688 1 63.84 258 PRO B O 1
ATOM 4126 N N . LYS B 1 259 ? -11.93 13.961 34.25 1 58.62 259 LYS B N 1
ATOM 4127 C CA . LYS B 1 259 ? -12.938 14.984 34 1 58.62 259 LYS B CA 1
ATOM 4128 C C . LYS B 1 259 ? -12.5 16.344 34.531 1 58.62 259 LYS B C 1
ATOM 4130 O O . LYS B 1 259 ? -12.148 16.453 35.719 1 58.62 259 LYS B O 1
ATOM 4135 N N . THR B 1 260 ? -11.547 17 33.812 1 50.81 260 THR B N 1
ATOM 4136 C CA . THR B 1 260 ? -11.172 18.281 34.375 1 50.81 260 THR B CA 1
ATOM 4137 C C . THR B 1 260 ? -12.383 19.219 34.438 1 50.81 260 THR B C 1
ATOM 4139 O O . THR B 1 260 ? -13.117 19.359 33.469 1 50.81 260 THR B O 1
ATOM 4142 N N . LYS B 1 261 ? -12.805 19.656 35.719 1 43.31 261 LYS B N 1
ATOM 4143 C CA . LYS B 1 261 ? -13.641 20.797 36.062 1 43.31 261 LYS B CA 1
ATOM 4144 C C . LYS B 1 261 ? -13.016 22.094 35.562 1 43.31 261 LYS B C 1
ATOM 4146 O O . LYS B 1 261 ? -11.789 22.234 35.531 1 43.31 261 LYS B O 1
#

Foldseek 3Di:
DVVVVVVQVVLLVVLVVVLVVLLVVLFAADLAPPRRLLSQLVSLLVLLLVLLVSCLVVLVVLLVVLVVVLVCVLVVNDDLVVVLCCCVPPPVLCSSLVSLQVSLVRNPVRNNFDPDPVLSVLLSLLSSLSSLLSNLQSLLLSLQPNDSVVSSVVSVVLSVLLSVLLQSVDQLVPDDPVCSVSNLLRLSNLSSLLSLLSGQPPRWGAHPPPRDIDGSVVVCVSSVQDNDPCSNCVSSVSSVVSSVVSSVSSSVSNVPPDSDD/DVVVVVVQVVLLVVLVVVLVVLLVVLFAADLAPPRRLLSQLVSLLVLLLVLLVSCLVVLVVLLVVLVVVLVCVLVVNDDLVVVLCCCVPPPVLCSSLVSLQVSLVRNVVRNNFPPDPVLSVLLSLLSSLSSLLSNLQSLLLSLQPNDSVVSSVVSVVLSVLLSVLLQSVDQLVPDDPVCSVSNLLRLSNLSSLLSLLSGQPPRWGAHPPPRDIDGSVVVCVSSVQDNDPCSNVVSSVSSVVSSVVSSVSSSVSNVPPDSDD

Nearest PDB structures (foldseek):
  8bht-assembly1_A  TM=9.428E-01  e=1.095E-17  Homo sapiens
  8bi0-assembly1_B  TM=9.451E-01  e=1.504E-17  Homo sapiens
  7nez-assembly1_B  TM=9.450E-01  e=2.067E-17  Homo sapiens
  8p7w-assembly1_B  TM=9.375E-01  e=4.472E-17  Homo sapiens
  6hco-assembly1_A  TM=9.471E-01  e=6.728E-17  Homo sapiens

pLDDT: mean 82.26, std 13.16, range [32.25, 97.12]